Protein AF-0000000087414030 (afdb_homodimer)

Organism: NCBI:txid267746

InterPro domains:
  IPR002641 Patatin-like phospholipase domain [PF01734] (6-163)
  IPR002641 Patatin-like phospholipase domain [PS51635] (6-164)
  IPR016035 Acyl transferase/acyl hydrolase/lysophospholipase [SSF52151] (2-244)
  IPR050301 Neuropathy target esterase [PTHR14226] (4-248)

Secondary structure (DSSP, 8-state):
-PPEEEEEPP-GGGGGHHHHHHHHHHHTT---SEEEEETHHHHHHHHHHTT--HHHHHHHHHH--HHHH-----TTT--B--HHHHHHHHHHTTT-BGGGSSS-EEEEEEETTT--EEEESSSBHHHHHHHHT--TTTBPPEEETTEEEEEGGGT-SS-HHHHHHTT-SEEEEE-SS-S-------SHHHHHHHHHHHHHHHHHHT-----SEEE--S-TTS-SSS---HHHHHHHHHHHHHHHHHHHHHHHHHHHHH-/-PPEEEEEPP-GGGGGHHHHHHHHHHHTT---SEEEEETHHHHHHHHHHTT--HHHHHHHHHH--HHHH----STTT--B--HHHHHHHHHHTTT-BGGGSSS-EEEEEEETTT--EEEESSSBHHHHHHHHT--TTTBPPEEETTEEEEEGGGT-SS-HHHHHHTT-SEEEEE-SS-S-------SHHHHHHHHHHHHHHHHHHT-----SEEE--S-TTS-SSS---HHHHHHHHHHHHHHHHHHHHHHHHHHHHH-

Solvent-accessible surface area (backbone atoms only — not comparable to full-atom values): 25263 Å² total; per-residue (Å²): 125,65,43,26,6,34,6,27,11,21,29,49,43,30,23,47,14,54,40,20,27,50,40,44,34,48,76,69,70,51,66,63,52,24,35,12,9,2,18,37,12,20,49,53,45,51,45,42,54,68,68,47,46,42,66,56,49,48,51,49,63,73,65,58,53,63,77,68,40,48,40,77,44,46,86,95,67,72,23,23,63,42,60,41,38,26,51,50,41,25,60,75,51,68,66,38,38,34,68,72,37,87,45,55,46,38,32,26,21,18,26,55,54,74,53,41,79,39,77,35,56,57,50,52,42,27,58,47,37,42,21,5,50,9,38,68,78,44,26,44,63,33,75,55,89,93,39,43,19,21,20,3,29,65,73,37,35,54,32,39,68,58,9,41,75,74,63,30,71,40,38,36,27,35,41,34,58,76,44,65,39,76,43,82,74,83,48,72,61,40,49,40,51,41,48,50,50,40,39,36,49,53,36,58,70,52,48,80,82,69,52,79,39,78,36,59,31,81,37,23,72,52,52,46,80,60,77,60,64,56,70,60,33,18,48,28,9,29,53,29,32,58,69,43,45,65,58,51,51,50,52,41,53,54,49,49,71,71,94,124,66,44,27,7,34,7,26,12,22,28,49,42,30,22,47,14,54,42,19,27,50,42,44,32,48,76,69,70,50,66,63,54,25,35,12,9,3,18,36,13,20,48,53,45,51,44,42,53,67,68,46,46,44,68,56,49,50,52,48,63,74,64,57,52,63,75,68,39,48,38,84,41,53,89,92,70,80,30,24,61,42,59,41,38,26,51,51,42,25,60,75,50,68,66,39,37,35,67,72,38,86,44,56,46,37,31,29,21,18,27,55,55,76,52,41,79,38,75,36,56,55,50,52,42,26,59,48,36,43,20,6,51,10,37,70,79,44,26,43,62,34,76,54,88,92,40,41,19,21,20,4,28,64,73,37,33,56,31,40,67,57,9,42,74,75,62,30,73,39,37,36,27,34,42,36,58,77,44,64,40,75,41,83,74,82,48,73,62,40,48,40,50,41,50,50,50,40,38,37,49,52,38,57,69,51,48,81,83,70,52,81,38,77,36,58,33,79,37,23,71,51,53,45,80,67,71,62,64,56,69,61,34,19,48,28,10,30,54,29,32,59,70,43,46,66,59,51,52,49,54,43,53,53,50,51,70,73,97

Structure (mmCIF, N/CA/C/O backbone):
data_AF-0000000087414030-model_v1
#
loop_
_entity.id
_entity.type
_entity.pdbx_description
1 polymer Esterase
#
loop_
_atom_site.group_PDB
_atom_site.id
_atom_site.type_symbol
_atom_site.label_atom_id
_atom_site.label_alt_id
_atom_site.label_comp_id
_atom_site.label_asym_id
_atom_site.label_entity_id
_atom_site.label_seq_id
_atom_site.pdbx_PDB_ins_code
_atom_site.Cartn_x
_atom_site.Cartn_y
_atom_site.Cartn_z
_atom_site.occupancy
_atom_site.B_iso_or_equiv
_atom_site.auth_seq_id
_atom_site.auth_comp_id
_atom_site.auth_asym_id
_atom_site.auth_atom_id
_atom_site.pdbx_PDB_model_num
ATOM 1 N N . MET A 1 1 ? 11.523 -37.812 3.029 1 80.5 1 MET A N 1
ATOM 2 C CA . MET A 1 1 ? 11.75 -36.438 2.633 1 80.5 1 MET A CA 1
ATOM 3 C C . MET A 1 1 ? 10.695 -35.5 3.232 1 80.5 1 MET A C 1
ATOM 5 O O . MET A 1 1 ? 9.516 -35.875 3.287 1 80.5 1 MET A O 1
ATOM 9 N N . PRO A 1 2 ? 11.18 -34.469 3.887 1 92.06 2 PRO A N 1
ATOM 10 C CA . PRO A 1 2 ? 10.172 -33.531 4.434 1 92.06 2 PRO A CA 1
ATOM 11 C C . PRO A 1 2 ? 9.18 -33.062 3.379 1 92.06 2 PRO A C 1
ATOM 13 O O . PRO A 1 2 ? 9.516 -33 2.193 1 92.06 2 PRO A O 1
ATOM 16 N N . ARG A 1 3 ? 7.969 -32.875 3.775 1 95.62 3 ARG A N 1
ATOM 17 C CA . ARG A 1 3 ? 6.969 -32.312 2.891 1 95.62 3 ARG A CA 1
ATOM 18 C C . ARG A 1 3 ? 7.238 -30.812 2.668 1 95.62 3 ARG A C 1
ATOM 20 O O . ARG A 1 3 ? 7.234 -30.031 3.617 1 95.62 3 ARG A O 1
ATOM 27 N N . ILE A 1 4 ? 7.434 -30.469 1.449 1 97.38 4 ILE A N 1
ATOM 28 C CA . ILE A 1 4 ? 7.867 -29.125 1.101 1 97.38 4 ILE A CA 1
ATOM 29 C C . ILE A 1 4 ? 6.652 -28.266 0.726 1 97.38 4 ILE A C 1
ATOM 31 O O . ILE A 1 4 ? 5.777 -28.719 -0.015 1 97.38 4 ILE A O 1
ATOM 35 N N . GLY A 1 5 ? 6.539 -27.094 1.38 1 98.25 5 GLY A N 1
ATOM 36 C CA . GLY A 1 5 ? 5.602 -26.062 0.95 1 98.25 5 GLY A CA 1
ATOM 37 C C . GLY A 1 5 ? 6.262 -24.953 0.152 1 98.25 5 GLY A C 1
ATOM 38 O O . GLY A 1 5 ? 7.281 -24.406 0.569 1 98.25 5 GLY A O 1
ATOM 39 N N . LEU A 1 6 ? 5.734 -24.703 -1.017 1 98.69 6 LEU A N 1
ATOM 40 C CA . LEU A 1 6 ? 6.258 -23.656 -1.886 1 98.69 6 LEU A CA 1
ATOM 41 C C . LEU A 1 6 ? 5.273 -22.5 -1.997 1 98.69 6 LEU A C 1
ATOM 43 O O . LEU A 1 6 ? 4.117 -22.688 -2.383 1 98.69 6 LEU A O 1
ATOM 47 N N . ALA A 1 7 ? 5.688 -21.328 -1.564 1 98.62 7 ALA A N 1
ATOM 48 C CA . ALA A 1 7 ? 4.879 -20.109 -1.64 1 98.62 7 ALA A CA 1
ATOM 49 C C . ALA A 1 7 ? 5.352 -19.203 -2.771 1 98.62 7 ALA A C 1
ATOM 51 O O . ALA A 1 7 ? 6.477 -18.703 -2.738 1 98.62 7 ALA A O 1
ATOM 52 N N . LEU A 1 8 ? 4.484 -19.016 -3.752 1 98.5 8 LEU A N 1
ATOM 53 C CA . LEU A 1 8 ? 4.812 -18.203 -4.91 1 98.5 8 LEU A CA 1
ATOM 54 C C . LEU A 1 8 ? 4.254 -16.781 -4.754 1 98.5 8 LEU A C 1
ATOM 56 O O . LEU A 1 8 ? 3.039 -16.594 -4.652 1 98.5 8 LEU A O 1
ATOM 60 N N . GLY A 1 9 ? 5.113 -15.852 -4.828 1 97.06 9 GLY A N 1
ATOM 61 C CA . GLY A 1 9 ? 4.773 -14.492 -4.441 1 97.06 9 GLY A CA 1
ATOM 62 C C . GLY A 1 9 ? 4.184 -13.68 -5.582 1 97.06 9 GLY A C 1
ATOM 63 O O . GLY A 1 9 ? 4.254 -14.086 -6.742 1 97.06 9 GLY A O 1
ATOM 64 N N . ALA A 1 10 ? 3.645 -12.477 -5.172 1 96 10 ALA A N 1
ATOM 65 C CA . ALA A 1 10 ? 3.125 -11.477 -6.098 1 96 10 ALA A CA 1
ATOM 66 C C . ALA A 1 10 ? 4.254 -10.656 -6.719 1 96 10 ALA A C 1
ATOM 68 O O . ALA A 1 10 ? 5.309 -10.477 -6.102 1 96 10 ALA A O 1
ATOM 69 N N . GLY A 1 11 ? 3.975 -10.227 -7.98 1 91.88 11 GLY A N 1
ATOM 70 C CA . GLY A 1 11 ? 5.008 -9.422 -8.609 1 91.88 11 GLY A CA 1
ATOM 71 C C . GLY A 1 11 ? 4.676 -9.031 -10.031 1 91.88 11 GLY A C 1
ATOM 72 O O . GLY A 1 11 ? 5.551 -8.586 -10.781 1 91.88 11 GLY A O 1
ATOM 73 N N . GLY A 1 12 ? 3.428 -9.18 -10.43 1 90.56 12 GLY A N 1
ATOM 74 C CA . GLY A 1 12 ? 3.057 -8.867 -11.805 1 90.56 12 GLY A CA 1
ATOM 75 C C . GLY A 1 12 ? 3.83 -9.672 -12.828 1 90.56 12 GLY A C 1
ATOM 76 O O . GLY A 1 12 ? 4.004 -10.883 -12.672 1 90.56 12 GLY A O 1
ATOM 77 N N . ALA A 1 13 ? 4.32 -8.977 -13.844 1 89.62 13 ALA A N 1
ATOM 78 C CA . ALA A 1 13 ? 5.039 -9.641 -14.922 1 89.62 13 ALA A CA 1
ATOM 79 C C . ALA A 1 13 ? 6.305 -10.312 -14.406 1 89.62 13 ALA A C 1
ATOM 81 O O . ALA A 1 13 ? 6.773 -11.297 -14.992 1 89.62 13 ALA A O 1
ATOM 82 N N . ARG A 1 14 ? 6.82 -9.82 -13.352 1 93.06 14 ARG A N 1
ATOM 83 C CA . ARG A 1 14 ? 8.016 -10.422 -12.766 1 93.06 14 ARG A CA 1
ATOM 84 C C . ARG A 1 14 ? 7.738 -11.828 -12.258 1 93.06 14 ARG A C 1
ATOM 86 O O . ARG A 1 14 ? 8.664 -12.617 -12.062 1 93.06 14 ARG A O 1
ATOM 93 N N . GLY A 1 15 ? 6.492 -12.109 -12.117 1 95.75 15 GLY A N 1
ATOM 94 C CA . GLY A 1 15 ? 6.07 -13.422 -11.641 1 95.75 15 GLY A CA 1
ATOM 95 C C . GLY A 1 15 ? 6.359 -14.531 -12.633 1 95.75 15 GLY A C 1
ATOM 96 O O . GLY A 1 15 ? 6.32 -15.711 -12.273 1 95.75 15 GLY A O 1
ATOM 97 N N . PHE A 1 16 ? 6.727 -14.203 -13.875 1 96.94 16 PHE A N 1
ATOM 98 C CA . PHE A 1 16 ? 7.137 -15.234 -14.82 1 96.94 16 PHE A CA 1
ATOM 99 C C . PHE A 1 16 ? 8.375 -15.969 -14.312 1 96.94 16 PHE A C 1
ATOM 101 O O . PHE A 1 16 ? 8.648 -17.094 -14.734 1 96.94 16 PHE A O 1
ATOM 108 N N . ALA A 1 17 ? 9.07 -15.383 -13.406 1 98 17 ALA A N 1
ATOM 109 C CA . ALA A 1 17 ? 10.258 -16 -12.828 1 98 17 ALA A CA 1
ATOM 110 C C . ALA A 1 17 ? 9.898 -17.281 -12.07 1 98 17 ALA A C 1
ATOM 112 O O . ALA A 1 17 ? 10.734 -18.172 -11.898 1 98 17 ALA A O 1
ATOM 113 N N . HIS A 1 18 ? 8.672 -17.328 -11.547 1 98.75 18 HIS A N 1
ATOM 114 C CA . HIS A 1 18 ? 8.234 -18.531 -10.852 1 98.75 18 HIS A CA 1
ATOM 115 C C . HIS A 1 18 ? 8.398 -19.781 -11.727 1 98.75 18 HIS A C 1
ATOM 117 O O . HIS A 1 18 ? 8.688 -20.859 -11.227 1 98.75 18 HIS A O 1
ATOM 123 N N . ILE A 1 19 ? 8.227 -19.625 -13.047 1 98.69 19 ILE A N 1
ATOM 124 C CA . ILE A 1 19 ? 8.32 -20.734 -13.992 1 98.69 19 ILE A CA 1
ATOM 125 C C . ILE A 1 19 ? 9.742 -21.297 -13.984 1 98.69 19 ILE A C 1
ATOM 127 O O . ILE A 1 19 ? 9.938 -22.5 -13.898 1 98.69 19 ILE A O 1
ATOM 131 N N . GLY A 1 20 ? 10.734 -20.406 -14.039 1 98.81 20 GLY A N 1
ATOM 132 C CA . GLY A 1 20 ? 12.117 -20.844 -13.961 1 98.81 20 GLY A CA 1
ATOM 133 C C . GLY A 1 20 ? 12.461 -21.516 -12.648 1 98.81 20 GLY A C 1
ATOM 134 O O . GLY A 1 20 ? 13.188 -22.5 -12.617 1 98.81 20 GLY A O 1
ATOM 135 N N . VAL A 1 21 ? 11.93 -20.984 -11.578 1 98.88 21 VAL A N 1
ATOM 136 C CA . VAL A 1 21 ? 12.164 -21.547 -10.258 1 98.88 21 VAL A CA 1
ATOM 137 C C . VAL A 1 21 ? 11.617 -22.984 -10.203 1 98.88 21 VAL A C 1
ATOM 139 O O . VAL A 1 21 ? 12.32 -23.906 -9.789 1 98.88 21 VAL A O 1
ATOM 142 N N . LEU A 1 22 ? 10.414 -23.156 -10.648 1 98.81 22 LEU A N 1
ATOM 143 C CA . LEU A 1 22 ? 9.781 -24.469 -10.641 1 98.81 22 LEU A CA 1
ATOM 144 C C . LEU A 1 22 ? 10.578 -25.469 -11.477 1 98.81 22 LEU A C 1
ATOM 146 O O . LEU A 1 22 ? 10.75 -26.625 -11.078 1 98.81 22 LEU A O 1
ATOM 150 N N . GLU A 1 23 ? 11.031 -25.016 -12.602 1 98.75 23 GLU A N 1
ATOM 151 C CA . GLU A 1 23 ? 11.805 -25.875 -13.492 1 98.75 23 GLU A CA 1
ATOM 152 C C . GLU A 1 23 ? 13.039 -26.438 -12.797 1 98.75 23 GLU A C 1
ATOM 154 O O . GLU A 1 23 ? 13.289 -27.641 -12.836 1 98.75 23 GLU A O 1
ATOM 159 N N . ILE A 1 24 ? 13.789 -25.562 -12.188 1 98.81 24 ILE A N 1
ATOM 160 C CA . ILE A 1 24 ? 15.047 -25.953 -11.555 1 98.81 24 ILE A CA 1
ATOM 161 C C . ILE A 1 24 ? 14.758 -26.844 -10.336 1 98.81 24 ILE A C 1
ATOM 163 O O . ILE A 1 24 ? 15.445 -27.828 -10.109 1 98.81 24 ILE A O 1
ATOM 167 N N . LEU A 1 25 ? 13.75 -26.469 -9.531 1 98.44 25 LEU A N 1
ATOM 168 C CA . LEU A 1 25 ? 13.391 -27.312 -8.391 1 98.44 25 LEU A CA 1
ATOM 169 C C . LEU A 1 25 ? 13.047 -28.719 -8.836 1 98.44 25 LEU A C 1
ATOM 171 O O . LEU A 1 25 ? 13.555 -29.703 -8.281 1 98.44 25 LEU A O 1
ATOM 175 N N . GLU A 1 26 ? 12.266 -28.875 -9.859 1 97.44 26 GLU A N 1
ATOM 176 C CA . GLU A 1 26 ? 11.867 -30.188 -10.375 1 97.44 26 GLU A CA 1
ATOM 177 C C . GLU A 1 26 ? 13.07 -30.969 -10.867 1 97.44 26 GLU A C 1
ATOM 179 O O . GLU A 1 26 ? 13.172 -32.188 -10.625 1 97.44 26 GLU A O 1
ATOM 184 N N . LYS A 1 27 ? 13.898 -30.297 -11.594 1 97.69 27 LYS A N 1
ATOM 185 C CA . LYS A 1 27 ? 15.086 -30.938 -12.148 1 97.69 27 LYS A CA 1
ATOM 186 C C . LYS A 1 27 ? 15.953 -31.547 -11.039 1 97.69 27 LYS A C 1
ATOM 188 O O . LYS A 1 27 ? 16.688 -32.5 -11.281 1 97.69 27 LYS A O 1
ATOM 193 N N . HIS A 1 28 ? 15.812 -31.062 -9.883 1 97.62 28 HIS A N 1
ATOM 194 C CA . HIS A 1 28 ? 16.641 -31.531 -8.781 1 97.62 28 HIS A CA 1
ATOM 195 C C . HIS A 1 28 ? 15.82 -32.375 -7.801 1 97.62 28 HIS A C 1
ATOM 197 O O . HIS A 1 28 ? 16.234 -32.562 -6.652 1 97.62 28 HIS A O 1
ATOM 203 N N . GLY A 1 29 ? 14.625 -32.688 -8.227 1 96 29 GLY A N 1
ATOM 204 C CA . GLY A 1 29 ? 13.812 -33.625 -7.445 1 96 29 GLY A CA 1
ATOM 205 C C . GLY A 1 29 ? 13.109 -32.938 -6.277 1 96 29 GLY A C 1
ATOM 206 O O . GLY A 1 29 ? 12.641 -33.625 -5.355 1 96 29 GLY A O 1
ATOM 207 N N . ILE A 1 30 ? 13.117 -31.688 -6.238 1 96.75 30 ILE A N 1
ATOM 208 C CA . ILE A 1 30 ? 12.43 -30.938 -5.195 1 96.75 30 ILE A CA 1
ATOM 209 C C . ILE A 1 30 ? 11.008 -30.625 -5.641 1 96.75 30 ILE A C 1
ATOM 211 O O . ILE A 1 30 ? 10.773 -29.641 -6.363 1 96.75 30 ILE A O 1
ATOM 215 N N . VAL A 1 31 ? 10.078 -31.438 -5.195 1 95.62 31 VAL A N 1
ATOM 216 C CA . VAL A 1 31 ? 8.688 -31.297 -5.613 1 95.62 31 VAL A CA 1
ATOM 217 C C . VAL A 1 31 ? 7.836 -30.844 -4.43 1 95.62 31 VAL A C 1
ATOM 219 O O . VAL A 1 31 ? 7.762 -31.531 -3.41 1 95.62 31 VAL A O 1
ATOM 222 N N . PRO A 1 32 ? 7.18 -29.75 -4.578 1 97.38 32 PRO A N 1
ATOM 223 C CA . PRO A 1 32 ? 6.379 -29.281 -3.449 1 97.38 32 PRO A CA 1
ATOM 224 C C . PRO A 1 32 ? 5.145 -30.141 -3.193 1 97.38 32 PRO A C 1
ATOM 226 O O . PRO A 1 32 ? 4.461 -30.547 -4.137 1 97.38 32 PRO A O 1
ATOM 229 N N . ALA A 1 33 ? 4.895 -30.391 -1.959 1 97.56 33 ALA A N 1
ATOM 230 C CA . ALA A 1 33 ? 3.689 -31.094 -1.527 1 97.56 33 ALA A CA 1
ATOM 231 C C . ALA A 1 33 ? 2.52 -30.125 -1.36 1 97.56 33 ALA A C 1
ATOM 233 O O . ALA A 1 33 ? 1.357 -30.531 -1.478 1 97.56 33 ALA A O 1
ATOM 234 N N . TYR A 1 34 ? 2.828 -28.906 -1.051 1 98.25 34 TYR A N 1
ATOM 235 C CA . TYR A 1 34 ? 1.858 -27.844 -0.832 1 98.25 34 TYR A CA 1
ATOM 236 C C . TYR A 1 34 ? 2.24 -26.578 -1.61 1 98.25 34 TYR A C 1
ATOM 238 O O . TYR A 1 34 ? 3.424 -26.25 -1.725 1 98.25 34 TYR A O 1
ATOM 246 N N . LEU A 1 35 ? 1.233 -25.938 -2.139 1 98.75 35 LEU A N 1
ATOM 247 C CA . LEU A 1 35 ? 1.475 -24.703 -2.863 1 98.75 35 LEU A CA 1
ATOM 248 C C . LEU A 1 35 ? 0.593 -23.578 -2.328 1 98.75 35 LEU A C 1
ATOM 250 O O . LEU A 1 35 ? -0.558 -23.812 -1.951 1 98.75 35 LEU A O 1
ATOM 254 N N . SER A 1 36 ? 1.096 -22.438 -2.199 1 98.75 36 SER A N 1
ATOM 255 C CA . SER A 1 36 ? 0.347 -21.203 -1.982 1 98.75 36 SER A CA 1
ATOM 256 C C . SER A 1 36 ? 0.785 -20.109 -2.955 1 98.75 36 SER A C 1
ATOM 258 O O . SER A 1 36 ? 1.908 -20.141 -3.461 1 98.75 36 SER A O 1
ATOM 260 N N . GLY A 1 37 ? -0.146 -19.266 -3.307 1 98.62 37 GLY A N 1
ATOM 261 C CA . GLY A 1 37 ? 0.208 -18.234 -4.277 1 98.62 37 GLY A CA 1
ATOM 262 C C . GLY A 1 37 ? -0.578 -16.953 -4.105 1 98.62 37 GLY A C 1
ATOM 263 O O . GLY A 1 37 ? -1.731 -16.984 -3.672 1 98.62 37 GLY A O 1
ATOM 264 N N . SER A 1 38 ? 0.011 -15.883 -4.473 1 98.06 38 SER A N 1
ATOM 265 C CA . SER A 1 38 ? -0.598 -14.562 -4.52 1 98.06 38 SER A CA 1
ATOM 266 C C . SER A 1 38 ? -0.368 -13.898 -5.871 1 98.06 38 SER A C 1
ATOM 268 O O . SER A 1 38 ? 0.765 -13.828 -6.355 1 98.06 38 SER A O 1
ATOM 270 N N . SER A 1 39 ? -1.428 -13.305 -6.492 1 97.25 39 SER A N 1
ATOM 271 C CA . SER A 1 39 ? -1.343 -12.617 -7.777 1 97.25 39 SER A CA 1
ATOM 272 C C . SER A 1 39 ? -0.724 -13.516 -8.844 1 97.25 39 SER A C 1
ATOM 274 O O . SER A 1 39 ? -1.174 -14.641 -9.047 1 97.25 39 SER A O 1
ATOM 276 N N . MET A 1 40 ? 0.272 -13.164 -9.484 1 96.56 40 MET A N 1
ATOM 277 C CA . MET A 1 40 ? 0.929 -13.984 -10.492 1 96.56 40 MET A CA 1
ATOM 278 C C . MET A 1 40 ? 1.367 -15.32 -9.906 1 96.56 40 MET A C 1
ATOM 280 O O . MET A 1 40 ? 1.319 -16.344 -10.594 1 96.56 40 MET A O 1
ATOM 284 N N . GLY A 1 41 ? 1.759 -15.273 -8.703 1 98.25 41 GLY A N 1
ATOM 285 C CA . GLY A 1 41 ? 2.084 -16.531 -8.031 1 98.25 41 GLY A CA 1
ATOM 286 C C . GLY A 1 41 ? 0.909 -17.484 -7.953 1 98.25 41 GLY A C 1
ATOM 287 O O . GLY A 1 41 ? 1.083 -18.703 -8.062 1 98.25 41 GLY A O 1
ATOM 288 N N . SER A 1 42 ? -0.263 -16.938 -7.73 1 98.81 42 SER A N 1
ATOM 289 C CA . SER A 1 42 ? -1.453 -17.781 -7.684 1 98.81 42 SER A CA 1
ATOM 290 C C . SER A 1 42 ? -1.747 -18.391 -9.047 1 98.81 42 SER A C 1
ATOM 292 O O . SER A 1 42 ? -2.143 -19.562 -9.133 1 98.81 42 SER A O 1
ATOM 294 N N . LEU A 1 43 ? -1.56 -17.625 -10.109 1 98.19 43 LEU A N 1
ATOM 295 C CA . LEU A 1 43 ? -1.776 -18.125 -11.469 1 98.19 43 LEU A CA 1
ATOM 296 C C . LEU A 1 43 ? -0.83 -19.281 -11.781 1 98.19 43 LEU A C 1
ATOM 298 O O . LEU A 1 43 ? -1.269 -20.344 -12.203 1 98.19 43 LEU A O 1
ATOM 302 N N . VAL A 1 44 ? 0.435 -19.109 -11.508 1 98.62 44 VAL A N 1
ATOM 303 C CA . VAL A 1 44 ? 1.446 -20.125 -11.781 1 98.62 44 VAL A CA 1
ATOM 304 C C . VAL A 1 44 ? 1.203 -21.344 -10.906 1 98.62 44 VAL A C 1
ATOM 306 O O . VAL A 1 44 ? 1.241 -22.484 -11.391 1 98.62 44 VAL A O 1
ATOM 309 N N . ALA A 1 45 ? 0.908 -21.109 -9.664 1 98.81 45 ALA A N 1
ATOM 310 C CA . ALA A 1 45 ? 0.657 -22.203 -8.734 1 98.81 45 ALA A CA 1
ATOM 311 C C . ALA A 1 45 ? -0.551 -23.031 -9.18 1 98.81 45 ALA A C 1
ATOM 313 O O . ALA A 1 45 ? -0.518 -24.266 -9.141 1 98.81 45 ALA A O 1
ATOM 314 N N . ALA A 1 46 ? -1.586 -22.344 -9.594 1 98.69 46 ALA A N 1
ATOM 315 C CA . ALA A 1 46 ? -2.82 -23.016 -10 1 98.69 46 ALA A CA 1
ATOM 316 C C . ALA A 1 46 ? -2.59 -23.891 -11.227 1 98.69 46 ALA A C 1
ATOM 318 O O . ALA A 1 46 ? -2.949 -25.062 -11.227 1 98.69 46 ALA A O 1
ATOM 319 N N . LEU A 1 47 ? -1.955 -23.328 -12.234 1 98.5 47 LEU A N 1
ATOM 320 C CA . LEU A 1 47 ? -1.715 -24.094 -13.461 1 98.5 47 LEU A CA 1
ATOM 321 C C . LEU A 1 47 ? -0.762 -25.25 -13.203 1 98.5 47 LEU A C 1
ATOM 323 O O . LEU A 1 47 ? -0.978 -26.359 -13.695 1 98.5 47 LEU A O 1
ATOM 327 N N . TYR A 1 48 ? 0.272 -25.031 -12.398 1 98.69 48 TYR A N 1
ATOM 328 C CA . TYR A 1 48 ? 1.199 -26.094 -12.016 1 98.69 48 TYR A CA 1
ATOM 329 C C . TYR A 1 48 ? 0.475 -27.219 -11.281 1 98.69 48 TYR A C 1
ATOM 331 O O . TYR A 1 48 ? 0.719 -28.391 -11.547 1 98.69 48 TYR A O 1
ATOM 339 N N . SER A 1 49 ? -0.44 -26.828 -10.445 1 98.25 49 SER A N 1
ATOM 340 C CA . SER A 1 49 ? -1.196 -27.812 -9.672 1 98.25 49 SER A CA 1
ATOM 341 C C . SER A 1 49 ? -2.154 -28.594 -10.562 1 98.25 49 SER A C 1
ATOM 343 O O . SER A 1 49 ? -2.605 -29.688 -10.188 1 98.25 49 SER A O 1
ATOM 345 N N . CYS A 1 50 ? -2.467 -28.078 -11.688 1 97.94 50 CYS A N 1
ATOM 346 C CA . CYS A 1 50 ? -3.369 -28.734 -12.625 1 97.94 50 CYS A CA 1
ATOM 347 C C . CYS A 1 50 ? -2.592 -29.594 -13.609 1 97.94 50 CYS A C 1
ATOM 349 O O . CYS A 1 50 ? -3.16 -30.109 -14.586 1 97.94 50 CYS A O 1
ATOM 351 N N . GLY A 1 51 ? -1.302 -29.688 -13.469 1 96.81 51 GLY A N 1
ATOM 352 C CA . GLY A 1 51 ? -0.534 -30.641 -14.25 1 96.81 51 GLY A CA 1
ATOM 353 C C . GLY A 1 51 ? 0.334 -29.984 -15.312 1 96.81 51 GLY A C 1
ATOM 354 O O . GLY A 1 51 ? 1.054 -30.672 -16.047 1 96.81 51 GLY A O 1
ATOM 355 N N . PHE A 1 52 ? 0.339 -28.703 -15.391 1 97.88 52 PHE A N 1
ATOM 356 C CA . PHE A 1 52 ? 1.237 -28.031 -16.328 1 97.88 52 PHE A CA 1
ATOM 357 C C . PHE A 1 52 ? 2.684 -28.141 -15.859 1 97.88 52 PHE A C 1
ATOM 359 O O . PHE A 1 52 ? 2.998 -27.828 -14.703 1 97.88 52 PHE A O 1
ATOM 366 N N . THR A 1 53 ? 3.492 -28.562 -16.812 1 97.94 53 THR A N 1
ATOM 367 C CA . THR A 1 53 ? 4.922 -28.562 -16.531 1 97.94 53 THR A CA 1
ATOM 368 C C . THR A 1 53 ? 5.508 -27.172 -16.672 1 97.94 53 THR A C 1
ATOM 370 O O . THR A 1 53 ? 4.914 -26.312 -17.328 1 97.94 53 THR A O 1
ATOM 373 N N . PRO A 1 54 ? 6.672 -26.953 -16.062 1 98.38 54 PRO A N 1
ATOM 374 C CA . PRO A 1 54 ? 7.312 -25.656 -16.25 1 98.38 54 PRO A CA 1
ATOM 375 C C . PRO A 1 54 ? 7.543 -25.328 -17.734 1 98.38 54 PRO A C 1
ATOM 377 O O . PRO A 1 54 ? 7.402 -24.172 -18.141 1 98.38 54 PRO A O 1
ATOM 380 N N . GLN A 1 55 ? 7.863 -26.281 -18.5 1 97.75 55 GLN A N 1
ATOM 381 C CA . GLN A 1 55 ? 8.062 -26.078 -19.922 1 97.75 55 GLN A CA 1
ATOM 382 C C . GLN A 1 55 ? 6.77 -25.625 -20.594 1 97.75 55 GLN A C 1
ATOM 384 O O . GLN A 1 55 ? 6.789 -24.734 -21.453 1 97.75 55 GLN A O 1
ATOM 389 N N . MET A 1 56 ? 5.68 -26.266 -20.281 1 97.75 56 MET A N 1
ATOM 390 C CA . MET A 1 56 ? 4.383 -25.875 -20.812 1 97.75 56 MET A CA 1
ATOM 391 C C . MET A 1 56 ? 4.039 -24.453 -20.406 1 97.75 56 MET A C 1
ATOM 393 O O . MET A 1 56 ? 3.535 -23.672 -21.219 1 97.75 56 MET A O 1
ATOM 397 N N . LEU A 1 57 ? 4.293 -24.125 -19.156 1 98.19 57 LEU A N 1
ATOM 398 C CA . LEU A 1 57 ? 4.035 -22.781 -18.656 1 98.19 57 LEU A CA 1
ATOM 399 C C . LEU A 1 57 ? 4.863 -21.75 -19.406 1 98.19 57 LEU A C 1
ATOM 401 O O . LEU A 1 57 ? 4.375 -20.672 -19.719 1 98.19 57 LEU A O 1
ATOM 405 N N . GLU A 1 58 ? 6.117 -22.078 -19.625 1 97.69 58 GLU A N 1
ATOM 406 C CA . GLU A 1 58 ? 7 -21.172 -20.375 1 97.69 58 GLU A CA 1
ATOM 407 C C . GLU A 1 58 ? 6.477 -20.938 -21.781 1 97.69 58 GLU A C 1
ATOM 409 O O . GLU A 1 58 ? 6.469 -19.797 -22.266 1 97.69 58 GLU A O 1
ATOM 414 N N . LYS A 1 59 ? 6.062 -21.953 -22.438 1 96.56 59 LYS A N 1
ATOM 415 C CA . LYS A 1 59 ? 5.512 -21.828 -23.781 1 96.56 59 LYS A CA 1
ATOM 416 C C . LYS A 1 59 ? 4.262 -20.953 -23.781 1 96.56 59 LYS A C 1
ATOM 418 O O . LYS A 1 59 ? 4.086 -20.109 -24.672 1 96.56 59 LYS A O 1
ATOM 423 N N . LEU A 1 60 ? 3.383 -21.188 -22.844 1 94.75 60 LEU A N 1
ATOM 424 C CA . LEU A 1 60 ? 2.186 -20.359 -22.719 1 94.75 60 LEU A CA 1
ATOM 425 C C . LEU A 1 60 ? 2.553 -18.906 -22.5 1 94.75 60 LEU A C 1
ATOM 427 O O . LEU A 1 60 ? 1.964 -18.016 -23.109 1 94.75 60 LEU A O 1
ATOM 431 N N . ALA A 1 61 ? 3.525 -18.641 -21.625 1 94.06 61 ALA A N 1
ATOM 432 C CA . ALA A 1 61 ? 3.936 -17.281 -21.266 1 94.06 61 ALA A CA 1
ATOM 433 C C . ALA A 1 61 ? 4.496 -16.547 -22.469 1 94.06 61 ALA A C 1
ATOM 435 O O . ALA A 1 61 ? 4.211 -15.359 -22.672 1 94.06 61 ALA A O 1
ATOM 436 N N . VAL A 1 62 ? 5.234 -17.219 -23.234 1 91.38 62 VAL A N 1
ATOM 437 C CA . VAL A 1 62 ? 5.945 -16.594 -24.344 1 91.38 62 VAL A CA 1
ATOM 438 C C . VAL A 1 62 ? 4.992 -16.391 -25.516 1 91.38 62 VAL A C 1
ATOM 440 O O . VAL A 1 62 ? 5.117 -15.43 -26.281 1 91.38 62 VAL A O 1
ATOM 443 N N . ASN A 1 63 ? 3.99 -17.203 -25.609 1 88.94 63 ASN A N 1
ATOM 444 C CA . ASN A 1 63 ? 3.193 -17.203 -26.828 1 88.94 63 ASN A CA 1
ATOM 445 C C . ASN A 1 63 ? 1.838 -16.547 -26.609 1 88.94 63 ASN A C 1
ATOM 447 O O . ASN A 1 63 ? 1.153 -16.188 -27.578 1 88.94 63 ASN A O 1
ATOM 451 N N . LEU A 1 64 ? 1.438 -16.453 -25.406 1 81.25 64 LEU A N 1
ATOM 452 C CA . LEU A 1 64 ? 0.132 -15.844 -25.172 1 81.25 64 LEU A CA 1
ATOM 453 C C . LEU A 1 64 ? 0.196 -14.328 -25.344 1 81.25 64 LEU A C 1
ATOM 455 O O . LEU A 1 64 ? 0.903 -13.641 -24.609 1 81.25 64 LEU A O 1
ATOM 459 N N . LYS A 1 65 ? -0.501 -13.867 -26.312 1 78.19 65 LYS A N 1
ATOM 460 C CA . LYS A 1 65 ? -0.529 -12.43 -26.609 1 78.19 65 LYS A CA 1
ATOM 461 C C . LYS A 1 65 ? -1.403 -11.688 -25.594 1 78.19 65 LYS A C 1
ATOM 463 O O . LYS A 1 65 ? -2.447 -12.195 -25.188 1 78.19 65 LYS A O 1
ATOM 468 N N . ARG A 1 66 ? -0.978 -10.508 -25.281 1 77.31 66 ARG A N 1
ATOM 469 C CA . ARG A 1 66 ? -1.654 -9.672 -24.297 1 77.31 66 ARG A CA 1
ATOM 470 C C . ARG A 1 66 ? -3.125 -9.492 -24.656 1 77.31 66 ARG A C 1
ATOM 472 O O . ARG A 1 66 ? -3.988 -9.492 -23.766 1 77.31 66 ARG A O 1
ATOM 479 N N . LYS A 1 67 ? -3.359 -9.367 -25.875 1 76.12 67 LYS A N 1
ATOM 480 C CA . LYS A 1 67 ? -4.719 -9.094 -26.328 1 76.12 67 LYS A CA 1
ATOM 481 C C . LYS A 1 67 ? -5.656 -10.242 -25.984 1 76.12 67 LYS A C 1
ATOM 483 O O . LYS A 1 67 ? -6.875 -10.07 -25.938 1 76.12 67 LYS A O 1
ATOM 488 N N . HIS A 1 68 ? -5.07 -11.383 -25.719 1 76.44 68 HIS A N 1
ATOM 489 C CA . HIS A 1 68 ? -5.891 -12.562 -25.469 1 76.44 68 HIS A CA 1
ATOM 490 C C . HIS A 1 68 ? -6.301 -12.648 -24 1 76.44 68 HIS A C 1
ATOM 492 O O . HIS A 1 68 ? -7.246 -13.359 -23.656 1 76.44 68 HIS A O 1
ATOM 498 N N . TRP A 1 69 ? -5.633 -11.953 -23.234 1 76.06 69 TRP A N 1
ATOM 499 C CA . TRP A 1 69 ? -5.992 -12.109 -21.828 1 76.06 69 TRP A CA 1
ATOM 500 C C . TRP A 1 69 ? -6.301 -10.758 -21.188 1 76.06 69 TRP A C 1
ATOM 502 O O . TRP A 1 69 ? -6.859 -10.695 -20.094 1 76.06 69 TRP A O 1
ATOM 512 N N . LEU A 1 70 ? -5.926 -9.797 -21.844 1 76.12 70 LEU A N 1
ATOM 513 C CA . LEU A 1 70 ? -6.273 -8.453 -21.391 1 76.12 70 LEU A CA 1
ATOM 514 C C . LEU A 1 70 ? -7.477 -7.914 -22.156 1 76.12 70 LEU A C 1
ATOM 516 O O . LEU A 1 70 ? -7.469 -7.883 -23.391 1 76.12 70 LEU A O 1
ATOM 520 N N . ASP A 1 71 ? -8.539 -7.77 -21.531 1 77 71 ASP A N 1
ATOM 521 C CA . ASP A 1 71 ? -9.719 -7.219 -22.188 1 77 71 ASP A CA 1
ATOM 522 C C . ASP A 1 71 ? -9.766 -5.699 -22.062 1 77 71 ASP A C 1
ATOM 524 O O . ASP A 1 71 ? -9.148 -5.129 -21.156 1 77 71 ASP A O 1
ATOM 528 N N . LEU A 1 72 ? -10.102 -5.074 -23.219 1 61 72 LEU A N 1
ATOM 529 C CA . LEU A 1 72 ? -10.195 -3.627 -23.391 1 61 72 LEU A CA 1
ATOM 530 C C . LEU A 1 72 ? -10.938 -2.992 -22.219 1 61 72 LEU A C 1
ATOM 532 O O . LEU A 1 72 ? -11.82 -3.617 -21.625 1 61 72 LEU A O 1
ATOM 536 N N . CYS A 1 73 ? -10.484 -1.918 -21.812 1 59.06 73 CYS A N 1
ATOM 537 C CA . CYS A 1 73 ? -10.766 -0.982 -20.734 1 59.06 73 CYS A CA 1
ATOM 538 C C . CYS A 1 73 ? -12.266 -0.736 -20.609 1 59.06 73 CYS A C 1
ATOM 540 O O . CYS A 1 73 ? -13 -0.82 -21.594 1 59.06 73 CYS A O 1
ATOM 542 N N . VAL A 1 74 ? -12.898 -1.051 -19.484 1 51.66 74 VAL A N 1
ATOM 543 C CA . VAL A 1 74 ? -14.219 -0.475 -19.219 1 51.66 74 VAL A CA 1
ATOM 544 C C . VAL A 1 74 ? -14.281 0.938 -19.797 1 51.66 74 VAL A C 1
ATOM 546 O O . VAL A 1 74 ? -13.398 1.759 -19.547 1 51.66 74 VAL A O 1
ATOM 549 N N . PRO A 1 75 ? -15.102 1.108 -20.828 1 46.09 75 PRO A N 1
ATOM 550 C CA . PRO A 1 75 ? -15.211 2.459 -21.391 1 46.09 75 PRO A CA 1
ATOM 551 C C . PRO A 1 75 ? -15.086 3.547 -20.328 1 46.09 75 PRO A C 1
ATOM 553 O O . PRO A 1 75 ? -15.781 3.5 -19.312 1 46.09 75 PRO A O 1
ATOM 556 N N . GLY A 1 76 ? -14.141 4.449 -20.516 1 46.28 76 GLY A N 1
ATOM 557 C CA . GLY A 1 76 ? -13.992 5.672 -19.75 1 46.28 76 GLY A CA 1
ATOM 558 C C . GLY A 1 76 ? -13.156 5.488 -18.484 1 46.28 76 GLY A C 1
ATOM 559 O O . GLY A 1 76 ? -12.719 6.465 -17.875 1 46.28 76 GLY A O 1
ATOM 560 N N . MET A 1 77 ? -13.039 4.176 -18.062 1 52 77 MET A N 1
ATOM 561 C CA . MET A 1 77 ? -12.398 4.109 -16.766 1 52 77 MET A CA 1
ATOM 562 C C . MET A 1 77 ? -11 3.512 -16.875 1 52 77 MET A C 1
ATOM 564 O O . MET A 1 77 ? -10.18 3.66 -15.961 1 52 77 MET A O 1
ATOM 568 N N . GLY A 1 78 ? -10.5 3.035 -18.203 1 55.56 78 GLY A N 1
ATOM 569 C CA . GLY A 1 78 ? -9.164 2.553 -18.5 1 55.56 78 GLY A CA 1
ATOM 570 C C . GLY A 1 78 ? -8.805 1.288 -17.75 1 55.56 78 GLY A C 1
ATOM 571 O O . GLY A 1 78 ? -7.641 0.868 -17.75 1 55.56 78 GLY A O 1
ATOM 572 N N . PHE A 1 79 ? -9.773 0.669 -17.047 1 69.31 79 PHE A N 1
ATOM 573 C CA . PHE A 1 79 ? -9.43 -0.503 -16.25 1 69.31 79 PHE A CA 1
ATOM 574 C C . PHE A 1 79 ? -9.781 -1.785 -17 1 69.31 79 PHE A C 1
ATOM 576 O O . PHE A 1 79 ? -10.68 -1.788 -17.844 1 69.31 79 PHE A O 1
ATOM 583 N N . VAL A 1 80 ? -9.047 -2.797 -16.766 1 81.88 80 VAL A N 1
ATOM 584 C CA . VAL A 1 80 ? -9.219 -4.133 -17.312 1 81.88 80 VAL A CA 1
ATOM 585 C C . VAL A 1 80 ? -10.273 -4.895 -16.516 1 81.88 80 VAL A C 1
ATOM 587 O O . VAL A 1 80 ? -10.227 -4.926 -15.289 1 81.88 80 VAL A O 1
ATOM 590 N N . THR A 1 81 ? -11.312 -5.414 -17.172 1 85.56 81 THR A N 1
ATOM 591 C CA . THR A 1 81 ? -12.359 -6.145 -16.453 1 85.56 81 THR A CA 1
ATOM 592 C C . THR A 1 81 ? -11.812 -7.457 -15.906 1 85.56 81 THR A C 1
ATOM 594 O O . THR A 1 81 ? -12.203 -7.887 -14.812 1 85.56 81 THR A O 1
ATOM 597 N N . GLY A 1 82 ? -10.969 -8.141 -16.672 1 90.25 82 GLY A N 1
ATOM 598 C CA . GLY A 1 82 ? -10.359 -9.383 -16.219 1 90.25 82 GLY A CA 1
ATOM 599 C C . GLY A 1 82 ? -11.164 -10.609 -16.594 1 90.25 82 GLY A C 1
ATOM 600 O O . GLY A 1 82 ? -10.828 -11.727 -16.172 1 90.25 82 GLY A O 1
ATOM 601 N N . GLU A 1 83 ? -12.234 -10.43 -17.312 1 92 83 GLU A N 1
ATOM 602 C CA . GLU A 1 83 ? -13.094 -11.555 -17.688 1 92 83 GLU A CA 1
ATOM 603 C C . GLU A 1 83 ? -12.383 -12.484 -18.672 1 92 83 GLU A C 1
ATOM 605 O O . GLU A 1 83 ? -12.578 -13.695 -18.625 1 92 83 GLU A O 1
ATOM 610 N N . LYS A 1 84 ? -11.625 -11.914 -19.547 1 92 84 LYS A N 1
ATOM 611 C CA . LYS A 1 84 ? -10.859 -12.742 -20.469 1 92 84 LYS A CA 1
ATOM 612 C C . LYS A 1 84 ? -9.883 -13.641 -19.719 1 92 84 LYS A C 1
ATOM 614 O O . LYS A 1 84 ? -9.766 -14.828 -20.016 1 92 84 LYS A O 1
ATOM 619 N N . LEU A 1 85 ? -9.211 -13.047 -18.781 1 93.62 85 LEU A N 1
ATOM 620 C CA . LEU A 1 85 ? -8.281 -13.828 -17.969 1 93.62 85 LEU A CA 1
ATOM 621 C C . LEU A 1 85 ? -9.016 -14.938 -17.219 1 93.62 85 LEU A C 1
ATOM 623 O O . LEU A 1 85 ? -8.547 -16.078 -17.188 1 93.62 85 LEU A O 1
ATOM 627 N N . ARG A 1 86 ? -10.141 -14.562 -16.625 1 95.81 86 ARG A N 1
ATOM 628 C CA . ARG A 1 86 ? -10.938 -15.547 -15.898 1 95.81 86 ARG A CA 1
ATOM 629 C C . ARG A 1 86 ? -11.32 -16.719 -16.797 1 95.81 86 ARG A C 1
ATOM 631 O O . ARG A 1 86 ? -11.203 -17.875 -16.406 1 95.81 86 ARG A O 1
ATOM 638 N N . HIS A 1 87 ? -11.695 -16.453 -18.031 1 95.38 87 HIS A N 1
ATOM 639 C CA . HIS A 1 87 ? -12.109 -17.469 -18.984 1 95.38 87 HIS A CA 1
ATOM 640 C C . HIS A 1 87 ? -10.93 -18.328 -19.406 1 95.38 87 HIS A C 1
ATOM 642 O O . HIS A 1 87 ? -11.07 -19.547 -19.547 1 95.38 87 HIS A O 1
ATOM 648 N N . ILE A 1 88 ? -9.852 -17.766 -19.625 1 95.5 88 ILE A N 1
ATOM 649 C CA . ILE A 1 88 ? -8.672 -18.516 -20.062 1 95.5 88 ILE A CA 1
ATOM 650 C C . ILE A 1 88 ? -8.227 -19.469 -18.953 1 95.5 88 ILE A C 1
ATOM 652 O O . ILE A 1 88 ? -7.895 -20.625 -19.219 1 95.5 88 ILE A O 1
ATOM 656 N N . VAL A 1 89 ? -8.234 -19 -17.734 1 97.56 89 VAL A N 1
ATOM 657 C CA . VAL A 1 89 ? -7.855 -19.844 -16.609 1 97.56 89 VAL A CA 1
ATOM 658 C C . VAL A 1 89 ? -8.852 -21 -16.484 1 97.56 89 VAL A C 1
ATOM 660 O O . VAL A 1 89 ? -8.461 -22.141 -16.219 1 97.56 89 VAL A O 1
ATOM 663 N N . LYS A 1 90 ? -10.117 -20.672 -16.641 1 98.12 90 LYS A N 1
ATOM 664 C CA . LYS A 1 90 ? -11.141 -21.719 -16.594 1 98.12 90 LYS A CA 1
ATOM 665 C C . LYS A 1 90 ? -10.859 -22.797 -17.641 1 98.12 90 LYS A C 1
ATOM 667 O O . LYS A 1 90 ? -10.922 -24 -17.328 1 98.12 90 LYS A O 1
ATOM 672 N N . LEU A 1 91 ? -10.5 -22.344 -18.828 1 96.88 91 LEU A N 1
ATOM 673 C CA . LEU A 1 91 ? -10.211 -23.281 -19.922 1 96.88 91 LEU A CA 1
ATOM 674 C C . LEU A 1 91 ? -8.961 -24.094 -19.625 1 96.88 91 LEU A C 1
ATOM 676 O O . LEU A 1 91 ? -8.977 -25.328 -19.75 1 96.88 91 LEU A O 1
ATOM 680 N N . LEU A 1 92 ? -7.941 -23.484 -19.172 1 97 92 LEU A N 1
ATOM 681 C CA . LEU A 1 92 ? -6.652 -24.141 -18.969 1 97 92 LEU A CA 1
ATOM 682 C C . LEU A 1 92 ? -6.73 -25.109 -17.781 1 97 92 LEU A C 1
ATOM 684 O O . LEU A 1 92 ? -6.031 -26.125 -17.766 1 97 92 LEU A O 1
ATOM 688 N N . THR A 1 93 ? -7.578 -24.828 -16.797 1 98.06 93 THR A N 1
ATOM 689 C CA . THR A 1 93 ? -7.68 -25.688 -15.617 1 98.06 93 THR A CA 1
ATOM 690 C C . THR A 1 93 ? -8.812 -26.688 -15.773 1 98.06 93 THR A C 1
ATOM 692 O O . THR A 1 93 ? -9.125 -27.422 -14.836 1 98.06 93 THR A O 1
ATOM 695 N N . ARG A 1 94 ? -9.477 -26.656 -16.891 1 97.62 94 ARG A N 1
ATOM 696 C CA . ARG A 1 94 ? -10.594 -27.547 -17.188 1 97.62 94 ARG A CA 1
ATOM 697 C C . ARG A 1 94 ? -11.711 -27.391 -16.172 1 97.62 94 ARG A C 1
ATOM 699 O O . ARG A 1 94 ? -12.281 -28.375 -15.711 1 97.62 94 ARG A O 1
ATOM 706 N N . ASN A 1 95 ? -11.906 -26.156 -15.703 1 98 95 ASN A N 1
ATOM 707 C CA . ASN A 1 95 ? -12.984 -25.766 -14.797 1 98 95 ASN A CA 1
ATOM 708 C C . ASN A 1 95 ? -12.906 -26.516 -13.477 1 98 95 ASN A C 1
ATOM 710 O O . ASN A 1 95 ? -13.93 -26.781 -12.844 1 98 95 ASN A O 1
ATOM 714 N N . LYS A 1 96 ? -11.75 -26.875 -13.07 1 98.44 96 LYS A N 1
ATOM 715 C CA . LYS A 1 96 ? -11.555 -27.609 -11.812 1 98.44 96 LYS A CA 1
ATOM 716 C C . LYS A 1 96 ? -11.766 -26.688 -10.617 1 98.44 96 LYS A C 1
ATOM 718 O O . LYS A 1 96 ? -11.656 -25.469 -10.734 1 98.44 96 LYS A O 1
ATOM 723 N N . THR A 1 97 ? -12.109 -27.359 -9.5 1 98.69 97 THR A N 1
ATOM 724 C CA . THR A 1 97 ? -12.102 -26.703 -8.203 1 98.69 97 THR A CA 1
ATOM 725 C C . THR A 1 97 ? -10.812 -27 -7.441 1 98.69 97 THR A C 1
ATOM 727 O O . THR A 1 97 ? -10.109 -27.969 -7.758 1 98.69 97 THR A O 1
ATOM 730 N N . ILE A 1 98 ? -10.461 -26.172 -6.551 1 98.81 98 ILE A N 1
ATOM 731 C CA . ILE A 1 98 ? -9.211 -26.297 -5.812 1 98.81 98 ILE A CA 1
ATOM 732 C C . ILE A 1 98 ? -9.18 -27.625 -5.07 1 98.81 98 ILE A C 1
ATOM 734 O O . ILE A 1 98 ? -8.148 -28.297 -5.043 1 98.81 98 ILE A O 1
ATOM 738 N N . GLU A 1 99 ? -10.32 -27.969 -4.465 1 97.94 99 GLU A N 1
ATOM 739 C CA . GLU A 1 99 ? -10.367 -29.188 -3.65 1 97.94 99 GLU A CA 1
ATOM 740 C C . GLU A 1 99 ? -10.242 -30.438 -4.516 1 97.94 99 GLU A C 1
ATOM 742 O O . GLU A 1 99 ? -10.023 -31.531 -4 1 97.94 99 GLU A O 1
ATOM 747 N N . GLU A 1 100 ? -10.344 -30.344 -5.832 1 98.06 100 GLU A N 1
ATOM 748 C CA . GLU A 1 100 ? -10.18 -31.469 -6.758 1 98.06 100 GLU A CA 1
ATOM 749 C C . GLU A 1 100 ? -8.711 -31.719 -7.066 1 98.06 100 GLU A C 1
ATOM 751 O O . GLU A 1 100 ? -8.359 -32.75 -7.625 1 98.06 100 GLU A O 1
ATOM 756 N N . LEU A 1 101 ? -7.852 -30.844 -6.723 1 98.12 101 LEU A N 1
ATOM 757 C CA . LEU A 1 101 ? -6.43 -30.969 -7.023 1 98.12 101 LEU A CA 1
ATOM 758 C C . LEU A 1 101 ? -5.781 -32.031 -6.16 1 98.12 101 LEU A C 1
ATOM 760 O O . LEU A 1 101 ? -6.18 -32.25 -5.008 1 98.12 101 LEU A O 1
ATOM 764 N N . GLU A 1 102 ? -4.84 -32.688 -6.719 1 96 102 GLU A N 1
ATOM 765 C CA . GLU A 1 102 ? -4.086 -33.688 -5.961 1 96 102 GLU A CA 1
ATOM 766 C C . GLU A 1 102 ? -3.229 -33.031 -4.883 1 96 102 GLU A C 1
ATOM 768 O O . GLU A 1 102 ? -3.146 -33.531 -3.76 1 96 102 GLU A O 1
ATOM 773 N N . ARG A 1 103 ? -2.637 -31.984 -5.27 1 95.75 103 ARG A N 1
ATOM 774 C CA . ARG A 1 103 ? -1.822 -31.188 -4.352 1 95.75 103 ARG A CA 1
ATOM 775 C C . ARG A 1 103 ? -2.625 -30.031 -3.76 1 95.75 103 ARG A C 1
ATOM 777 O O . ARG A 1 103 ? -3.258 -29.281 -4.496 1 95.75 103 ARG A O 1
ATOM 784 N N . PRO A 1 104 ? -2.602 -29.938 -2.371 1 98.25 104 PRO A N 1
ATOM 785 C CA . PRO A 1 104 ? -3.303 -28.797 -1.769 1 98.25 104 PRO A CA 1
ATOM 786 C C . PRO A 1 104 ? -2.758 -27.453 -2.238 1 98.25 104 PRO A C 1
ATOM 788 O O . PRO A 1 104 ? -1.541 -27.281 -2.357 1 98.25 104 PRO A O 1
ATOM 791 N N . LEU A 1 105 ? -3.654 -26.562 -2.545 1 98.75 105 LEU A N 1
ATOM 792 C CA . LEU A 1 105 ? -3.342 -25.234 -3.057 1 98.75 105 LEU A CA 1
ATOM 793 C C . LEU A 1 105 ? -4.129 -24.156 -2.307 1 98.75 105 LEU A C 1
ATOM 795 O O . LEU A 1 105 ? -5.336 -24.297 -2.098 1 98.75 105 LEU A O 1
ATOM 799 N N . SER A 1 106 ? -3.436 -23.156 -1.825 1 98.81 106 SER A N 1
ATOM 800 C CA . SER A 1 106 ? -4.066 -21.969 -1.252 1 98.81 106 SER A CA 1
ATOM 801 C C . SER A 1 106 ? -3.814 -20.734 -2.115 1 98.81 106 SER A C 1
ATOM 803 O O . SER A 1 106 ? -2.672 -20.453 -2.479 1 98.81 106 SER A O 1
ATOM 805 N N . ILE A 1 107 ? -4.855 -20.047 -2.467 1 98.81 107 ILE A N 1
ATOM 806 C CA . ILE A 1 107 ? -4.777 -18.828 -3.268 1 98.81 107 ILE A CA 1
ATOM 807 C C . ILE A 1 107 ? -5.211 -17.625 -2.428 1 98.81 107 ILE A C 1
ATOM 809 O O . ILE A 1 107 ? -6.25 -17.672 -1.762 1 98.81 107 ILE A O 1
ATOM 813 N N . VAL A 1 108 ? -4.461 -16.578 -2.479 1 98.62 108 VAL A N 1
ATOM 814 C CA . VAL A 1 108 ? -4.691 -15.445 -1.591 1 98.62 108 VAL A CA 1
ATOM 815 C C . VAL A 1 108 ? -5.281 -14.281 -2.383 1 98.62 108 VAL A C 1
ATOM 817 O O . VAL A 1 108 ? -4.848 -14 -3.502 1 98.62 108 VAL A O 1
ATOM 820 N N . ALA A 1 109 ? -6.277 -13.68 -1.889 1 98.5 109 ALA A N 1
ATOM 821 C CA . ALA A 1 109 ? -6.809 -12.391 -2.312 1 98.5 109 ALA A CA 1
ATOM 822 C C . ALA A 1 109 ? -6.988 -11.453 -1.122 1 98.5 109 ALA A C 1
ATOM 824 O O . ALA A 1 109 ? -6.578 -11.773 -0.003 1 98.5 109 ALA A O 1
ATOM 825 N N . THR A 1 110 ? -7.422 -10.234 -1.416 1 97.06 110 THR A N 1
ATOM 826 C CA . THR A 1 110 ? -7.66 -9.25 -0.366 1 97.06 110 THR A CA 1
ATOM 827 C C . THR A 1 110 ? -9.078 -8.703 -0.459 1 97.06 110 THR A C 1
ATOM 829 O O . THR A 1 110 ? -9.523 -8.297 -1.535 1 97.06 110 THR A O 1
ATOM 832 N N . ASP A 1 111 ? -9.789 -8.734 0.638 1 95.56 111 ASP A N 1
ATOM 833 C CA . ASP A 1 111 ? -11.078 -8.039 0.686 1 95.56 111 ASP A CA 1
ATOM 834 C C . ASP A 1 111 ? -10.883 -6.543 0.905 1 95.56 111 ASP A C 1
ATOM 836 O O . ASP A 1 111 ? -10.422 -6.121 1.968 1 95.56 111 ASP A O 1
ATOM 840 N N . LEU A 1 112 ? -11.305 -5.824 -0.046 1 90.69 112 LEU A N 1
ATOM 841 C CA . LEU A 1 112 ? -11.039 -4.391 -0.051 1 90.69 112 LEU A CA 1
ATOM 842 C C . LEU A 1 112 ? -11.812 -3.689 1.059 1 90.69 112 LEU A C 1
ATOM 844 O O . LEU A 1 112 ? -11.359 -2.682 1.604 1 90.69 112 LEU A O 1
ATOM 848 N N . VAL A 1 113 ? -12.922 -4.141 1.406 1 87.44 113 VAL A N 1
ATOM 849 C CA . VAL A 1 113 ? -13.797 -3.488 2.375 1 87.44 113 VAL A CA 1
ATOM 850 C C . VAL A 1 113 ? -13.281 -3.736 3.789 1 87.44 113 VAL A C 1
ATOM 852 O O . VAL A 1 113 ? -13.062 -2.793 4.551 1 87.44 113 VAL A O 1
ATOM 855 N N . SER A 1 114 ? -12.969 -4.965 4.105 1 87.94 114 SER A N 1
ATOM 856 C CA . SER A 1 114 ? -12.5 -5.293 5.445 1 87.94 114 SER A CA 1
ATOM 857 C C . SER A 1 114 ? -10.992 -5.098 5.574 1 87.94 114 SER A C 1
ATOM 859 O O . SER A 1 114 ? -10.477 -4.906 6.676 1 87.94 114 SER A O 1
ATOM 861 N N . GLY A 1 115 ? -10.32 -5.234 4.48 1 89.19 115 GLY A N 1
ATOM 862 C CA . GLY A 1 115 ? -8.867 -5.18 4.5 1 89.19 115 GLY A CA 1
ATOM 863 C C . GLY A 1 115 ? -8.227 -6.5 4.887 1 89.19 115 GLY A C 1
ATOM 864 O O . GLY A 1 115 ? -7.008 -6.57 5.074 1 89.19 115 GLY A O 1
ATOM 865 N N . GLU A 1 116 ? -9.008 -7.488 4.922 1 92.69 116 GLU A N 1
ATOM 866 C CA . GLU A 1 116 ? -8.516 -8.766 5.422 1 92.69 116 GLU A CA 1
ATOM 867 C C . GLU A 1 116 ? -8.086 -9.68 4.277 1 92.69 116 GLU A C 1
ATOM 869 O O . GLU A 1 116 ? -8.57 -9.539 3.15 1 92.69 116 GLU A O 1
ATOM 874 N N . ARG A 1 117 ? -7.23 -10.594 4.641 1 95.38 117 ARG A N 1
ATOM 875 C CA . ARG A 1 117 ? -6.805 -11.648 3.729 1 95.38 117 ARG A CA 1
ATOM 876 C C . ARG A 1 117 ? -7.934 -12.641 3.477 1 95.38 117 ARG A C 1
ATOM 878 O O . ARG A 1 117 ? -8.641 -13.039 4.406 1 95.38 117 ARG A O 1
ATOM 885 N N . VAL A 1 118 ? -8.18 -12.945 2.248 1 98 118 VAL A N 1
ATOM 886 C CA . VAL A 1 118 ? -9.094 -14.008 1.852 1 98 118 VAL A CA 1
ATOM 887 C C . VAL A 1 118 ? -8.305 -15.172 1.251 1 98 118 VAL A C 1
ATOM 889 O O . VAL A 1 118 ? -7.531 -14.984 0.314 1 98 118 VAL A O 1
ATOM 892 N N . VAL A 1 119 ? -8.523 -16.344 1.828 1 98.69 119 VAL A N 1
ATOM 893 C CA . VAL A 1 119 ? -7.789 -17.531 1.382 1 98.69 119 VAL A CA 1
ATOM 894 C C . VAL A 1 119 ? -8.758 -18.531 0.734 1 98.69 119 VAL A C 1
ATOM 896 O O . VAL A 1 119 ? -9.711 -18.969 1.369 1 98.69 119 VAL A O 1
ATOM 899 N N . PHE A 1 120 ? -8.469 -18.797 -0.529 1 98.69 120 PHE A N 1
ATOM 900 C CA . PHE A 1 120 ? -9.234 -19.828 -1.235 1 98.69 120 PHE A CA 1
ATOM 901 C C . PHE A 1 120 ? -8.555 -21.188 -1.121 1 98.69 120 PHE A C 1
ATOM 903 O O . PHE A 1 120 ? -7.418 -21.359 -1.557 1 98.69 120 PHE A O 1
ATOM 910 N N . THR A 1 121 ? -9.25 -22.141 -0.544 1 98.5 121 THR A N 1
ATOM 911 C CA . THR A 1 121 ? -8.781 -23.516 -0.491 1 98.5 121 THR A CA 1
ATOM 912 C C . THR A 1 121 ? -9.805 -24.453 -1.125 1 98.5 121 THR A C 1
ATOM 914 O O . THR A 1 121 ? -9.57 -25.672 -1.217 1 98.5 121 THR A O 1
ATOM 917 N N . GLU A 1 122 ? -10.891 -23.875 -1.527 1 98.5 122 GLU A N 1
ATOM 918 C CA . GLU A 1 122 ? -11.953 -24.578 -2.242 1 98.5 122 GLU A CA 1
ATOM 919 C C . GLU A 1 122 ? -12.641 -23.656 -3.248 1 98.5 122 GLU A C 1
ATOM 921 O O . GLU A 1 122 ? -12.414 -22.438 -3.238 1 98.5 122 GLU A O 1
ATOM 926 N N . GLY A 1 123 ? -13.414 -24.297 -4.133 1 98.31 123 GLY A N 1
ATOM 927 C CA . GLY A 1 123 ? -14.133 -23.531 -5.133 1 98.31 123 GLY A CA 1
ATOM 928 C C . GLY A 1 123 ? -13.422 -23.453 -6.469 1 98.31 123 GLY A C 1
ATOM 929 O O . GLY A 1 123 ? -12.352 -24.047 -6.633 1 98.31 123 GLY A O 1
ATOM 930 N N . PRO A 1 124 ? -14.055 -22.781 -7.418 1 98.69 124 PRO A N 1
ATOM 931 C CA . PRO A 1 124 ? -13.492 -22.75 -8.773 1 98.69 124 PRO A CA 1
ATOM 932 C C . PRO A 1 124 ? -12.141 -22.047 -8.828 1 98.69 124 PRO A C 1
ATOM 934 O O . PRO A 1 124 ? -12.016 -20.906 -8.375 1 98.69 124 PRO A O 1
ATOM 937 N N . ILE A 1 125 ? -11.18 -22.688 -9.445 1 98.81 125 ILE A N 1
ATOM 938 C CA . ILE A 1 125 ? -9.812 -22.172 -9.539 1 98.81 125 ILE A CA 1
ATOM 939 C C . ILE A 1 125 ? -9.82 -20.844 -10.281 1 98.81 125 ILE A C 1
ATOM 941 O O . ILE A 1 125 ? -9.164 -19.891 -9.859 1 98.81 125 ILE A O 1
ATOM 945 N N . HIS A 1 126 ? -10.594 -20.734 -11.383 1 98.56 126 HIS A N 1
ATOM 946 C CA . HIS A 1 126 ? -10.57 -19.547 -12.234 1 98.56 126 HIS A CA 1
ATOM 947 C C . HIS A 1 126 ? -11.109 -18.328 -11.492 1 98.56 126 HIS A C 1
ATOM 949 O O . HIS A 1 126 ? -10.672 -17.203 -11.742 1 98.56 126 HIS A O 1
ATOM 955 N N . GLU A 1 127 ? -12.039 -18.516 -10.508 1 98.5 127 GLU A N 1
ATOM 956 C CA . GLU A 1 127 ? -12.547 -17.406 -9.711 1 98.5 127 GLU A CA 1
ATOM 957 C C . GLU A 1 127 ? -11.523 -16.953 -8.672 1 98.5 127 GLU A C 1
ATOM 959 O O . GLU A 1 127 ? -11.328 -15.758 -8.469 1 98.5 127 GLU A O 1
ATOM 964 N N . ALA A 1 128 ? -10.883 -17.953 -8.07 1 98.75 128 ALA A N 1
ATOM 965 C CA . ALA A 1 128 ? -9.875 -17.656 -7.059 1 98.75 128 ALA A CA 1
ATOM 966 C C . ALA A 1 128 ? -8.695 -16.891 -7.676 1 98.75 128 ALA A C 1
ATOM 968 O O . ALA A 1 128 ? -8.234 -15.891 -7.125 1 98.75 128 ALA A O 1
ATOM 969 N N . VAL A 1 129 ? -8.242 -17.359 -8.82 1 98.69 129 VAL A N 1
ATOM 970 C CA . VAL A 1 129 ? -7.109 -16.719 -9.492 1 98.69 129 VAL A CA 1
ATOM 971 C C . VAL A 1 129 ? -7.504 -15.336 -9.977 1 98.69 129 VAL A C 1
ATOM 973 O O . VAL A 1 129 ? -6.742 -14.375 -9.82 1 98.69 129 VAL A O 1
ATOM 976 N N . ARG A 1 130 ? -8.711 -15.195 -10.531 1 97.81 130 ARG A N 1
ATOM 977 C CA . ARG A 1 130 ? -9.203 -13.898 -10.984 1 97.81 130 ARG A CA 1
ATOM 978 C C . ARG A 1 130 ? -9.211 -12.883 -9.844 1 97.81 130 ARG A C 1
ATOM 980 O O . ARG A 1 130 ? -8.836 -11.727 -10.031 1 97.81 130 ARG A O 1
ATOM 987 N N . ALA A 1 131 ? -9.664 -13.344 -8.719 1 98.12 131 ALA A N 1
ATOM 988 C CA . ALA A 1 131 ? -9.672 -12.484 -7.539 1 98.12 131 ALA A CA 1
ATOM 989 C C . ALA A 1 131 ? -8.25 -12.102 -7.129 1 98.12 131 ALA A C 1
ATOM 991 O O . ALA A 1 131 ? -7.961 -10.922 -6.906 1 98.12 131 ALA A O 1
ATOM 992 N N . SER A 1 132 ? -7.395 -13.023 -7.152 1 98.5 132 SER A N 1
ATOM 993 C CA . SER A 1 132 ? -6.039 -12.875 -6.629 1 98.5 132 SER A CA 1
ATOM 994 C C . SER A 1 132 ? -5.195 -11.977 -7.527 1 98.5 132 SER A C 1
ATOM 996 O O . SER A 1 132 ? -4.273 -11.305 -7.055 1 98.5 132 SER A O 1
ATOM 998 N N . VAL A 1 133 ? -5.535 -11.891 -8.805 1 96.38 133 VAL A N 1
ATOM 999 C CA . VAL A 1 133 ? -4.703 -11.141 -9.734 1 96.38 133 VAL A CA 1
ATOM 1000 C C . VAL A 1 133 ? -5.301 -9.75 -9.961 1 96.38 133 VAL A C 1
ATOM 1002 O O . VAL A 1 133 ? -4.84 -9 -10.828 1 96.38 133 VAL A O 1
ATOM 1005 N N . SER A 1 134 ? -6.332 -9.438 -9.219 1 94.75 134 SER A N 1
ATOM 1006 C CA . SER A 1 134 ? -7.035 -8.172 -9.422 1 94.75 134 SER A CA 1
ATOM 1007 C C . SER A 1 134 ? -6.234 -7 -8.875 1 94.75 134 SER A C 1
ATOM 1009 O O . SER A 1 134 ? -6.641 -6.359 -7.906 1 94.75 134 SER A O 1
ATOM 1011 N N . ILE A 1 135 ? -5.184 -6.672 -9.531 1 92.19 135 ILE A N 1
ATOM 1012 C CA . ILE A 1 135 ? -4.316 -5.566 -9.141 1 92.19 135 ILE A CA 1
ATOM 1013 C C . ILE A 1 135 ? -5.105 -4.262 -9.148 1 92.19 135 ILE A C 1
ATOM 1015 O O . ILE A 1 135 ? -5.648 -3.861 -10.18 1 92.19 135 ILE A O 1
ATOM 1019 N N . PRO A 1 136 ? -5.141 -3.621 -8.023 1 91.62 136 PRO A N 1
ATOM 1020 C CA . PRO A 1 136 ? -5.855 -2.342 -7.992 1 91.62 136 PRO A CA 1
ATOM 1021 C C . PRO A 1 136 ? -5.289 -1.326 -8.984 1 91.62 136 PRO A C 1
ATOM 1023 O O . PRO A 1 136 ? -4.07 -1.209 -9.117 1 91.62 136 PRO A O 1
ATOM 1026 N N . GLY A 1 137 ? -6.188 -0.626 -9.641 1 82.38 137 GLY A N 1
ATOM 1027 C CA . GLY A 1 137 ? -5.758 0.369 -10.609 1 82.38 137 GLY A CA 1
ATOM 1028 C C . GLY A 1 137 ? -5.543 -0.205 -12 1 82.38 137 GLY A C 1
ATOM 1029 O O . GLY A 1 137 ? -5.414 0.542 -12.969 1 82.38 137 GLY A O 1
ATOM 1030 N N . ILE A 1 138 ? -5.523 -1.486 -12.102 1 84.44 138 ILE A N 1
ATOM 1031 C CA . ILE A 1 138 ? -5.367 -2.152 -13.391 1 84.44 138 ILE A CA 1
ATOM 1032 C C . ILE A 1 138 ? -6.613 -2.975 -13.703 1 84.44 138 ILE A C 1
ATOM 1034 O O . ILE A 1 138 ? -7.242 -2.793 -14.75 1 84.44 138 ILE A O 1
ATOM 1038 N N . PHE A 1 139 ? -6.988 -3.74 -12.719 1 89.62 139 PHE A N 1
ATOM 1039 C CA . PHE A 1 139 ? -8.172 -4.582 -12.867 1 89.62 139 PHE A CA 1
ATOM 1040 C C . PHE A 1 139 ? -9.32 -4.051 -12.023 1 89.62 139 PHE A C 1
ATOM 1042 O O . PHE A 1 139 ? -9.102 -3.537 -10.922 1 89.62 139 PHE A O 1
ATOM 1049 N N . VAL A 1 140 ? -10.492 -4.215 -12.531 1 89 140 VAL A N 1
ATOM 1050 C CA . VAL A 1 140 ? -11.664 -4 -11.695 1 89 140 VAL A CA 1
ATOM 1051 C C . VAL A 1 140 ? -11.695 -5.047 -10.578 1 89 140 VAL A C 1
ATOM 1053 O O . VAL A 1 140 ? -11.391 -6.215 -10.812 1 89 140 VAL A O 1
ATOM 1056 N N . PRO A 1 141 ? -12.039 -4.617 -9.398 1 93.12 141 PRO A N 1
ATOM 1057 C CA . PRO A 1 141 ? -12.156 -5.598 -8.32 1 93.12 141 PRO A CA 1
ATOM 1058 C C . PRO A 1 141 ? -13.102 -6.746 -8.656 1 93.12 141 PRO A C 1
ATOM 1060 O O . PRO A 1 141 ? -14.039 -6.566 -9.445 1 93.12 141 PRO A O 1
ATOM 1063 N N . TYR A 1 142 ? -12.797 -7.863 -8.117 1 95.25 142 TYR A N 1
ATOM 1064 C CA . TYR A 1 142 ? -13.648 -9.031 -8.328 1 95.25 142 TYR A CA 1
ATOM 1065 C C . TYR A 1 142 ? -14.703 -9.141 -7.242 1 95.25 142 TYR A C 1
ATOM 1067 O O . TYR A 1 142 ? -14.375 -9.297 -6.062 1 95.25 142 TYR A O 1
ATOM 1075 N N . LYS A 1 143 ? -15.969 -9.047 -7.676 1 94.75 143 LYS A N 1
ATOM 1076 C CA . LYS A 1 143 ? -17.062 -9.156 -6.711 1 94.75 143 LYS A CA 1
ATOM 1077 C C . LYS A 1 143 ? -17.438 -10.617 -6.461 1 94.75 143 LYS A C 1
ATOM 1079 O O . LYS A 1 143 ? -17.734 -11.359 -7.402 1 94.75 143 LYS A O 1
ATOM 1084 N N . LEU A 1 144 ? -17.344 -11.086 -5.258 1 95.25 144 LEU A N 1
ATOM 1085 C CA . LEU A 1 144 ? -17.75 -12.422 -4.828 1 95.25 144 LEU A CA 1
ATOM 1086 C C . LEU A 1 144 ? -18.641 -12.352 -3.592 1 95.25 144 LEU A C 1
ATOM 1088 O O . LEU A 1 144 ? -18.141 -12.172 -2.477 1 95.25 144 LEU A O 1
ATOM 1092 N N . GLY A 1 145 ? -19.922 -12.555 -3.797 1 92.75 145 GLY A N 1
ATOM 1093 C CA . GLY A 1 145 ? -20.844 -12.32 -2.705 1 92.75 145 GLY A CA 1
ATOM 1094 C C . GLY A 1 145 ? -20.844 -10.883 -2.215 1 92.75 145 GLY A C 1
ATOM 1095 O O . GLY A 1 145 ? -21.016 -9.953 -3.004 1 92.75 145 GLY A O 1
ATOM 1096 N N . SER A 1 146 ? -20.578 -10.727 -0.991 1 90.56 146 SER A N 1
ATOM 1097 C CA . SER A 1 146 ? -20.562 -9.391 -0.39 1 90.56 146 SER A CA 1
ATOM 1098 C C . SER A 1 146 ? -19.156 -8.805 -0.377 1 90.56 146 SER A C 1
ATOM 1100 O O . SER A 1 146 ? -18.969 -7.664 0.051 1 90.56 146 SER A O 1
ATOM 1102 N N . LYS A 1 147 ? -18.25 -9.578 -0.928 1 93.81 147 LYS A N 1
ATOM 1103 C CA . LYS A 1 147 ? -16.859 -9.141 -0.865 1 93.81 147 LYS A CA 1
ATOM 1104 C C . LYS A 1 147 ? -16.438 -8.477 -2.172 1 93.81 147 LYS A C 1
ATOM 1106 O O . LYS A 1 147 ? -16.922 -8.836 -3.244 1 93.81 147 LYS A O 1
ATOM 1111 N N . LEU A 1 148 ? -15.641 -7.512 -2.02 1 94.38 148 LEU A N 1
ATOM 1112 C CA . LEU A 1 148 ? -14.93 -6.891 -3.131 1 94.38 148 LEU A CA 1
ATOM 1113 C C . LEU A 1 148 ? -13.438 -7.215 -3.072 1 94.38 148 LEU A C 1
ATOM 1115 O O . LEU A 1 148 ? -12.695 -6.613 -2.291 1 94.38 148 LEU A O 1
ATOM 1119 N N . LEU A 1 149 ? -13.055 -8.109 -3.971 1 96.81 149 LEU A N 1
ATOM 1120 C CA . LEU A 1 149 ? -11.734 -8.703 -3.838 1 96.81 149 LEU A CA 1
ATOM 1121 C C . LEU A 1 149 ? -10.742 -8.062 -4.805 1 96.81 149 LEU A C 1
ATOM 1123 O O . LEU A 1 149 ? -11.094 -7.762 -5.949 1 96.81 149 LEU A O 1
ATOM 1127 N N . VAL A 1 150 ? -9.547 -7.836 -4.262 1 96.56 150 VAL A N 1
ATOM 1128 C CA . VAL A 1 150 ? -8.438 -7.352 -5.074 1 96.56 150 VAL A CA 1
ATOM 1129 C C . VAL A 1 150 ? -7.223 -8.258 -4.883 1 96.56 150 VAL A C 1
ATOM 1131 O O . VAL A 1 150 ? -7.32 -9.312 -4.254 1 96.56 150 VAL A O 1
ATOM 1134 N N . ASP A 1 151 ? -6.152 -7.883 -5.445 1 97.19 151 ASP A N 1
ATOM 1135 C CA . ASP A 1 151 ? -4.91 -8.648 -5.531 1 97.19 151 ASP A CA 1
ATOM 1136 C C . ASP A 1 151 ? -4.457 -9.117 -4.152 1 97.19 151 ASP A C 1
ATOM 1138 O O . ASP A 1 151 ? -4.48 -8.344 -3.189 1 97.19 151 ASP A O 1
ATOM 1142 N N . GLY A 1 152 ? -4.035 -10.336 -4.086 1 96.62 152 GLY A N 1
ATOM 1143 C CA . GLY A 1 152 ? -3.574 -10.891 -2.824 1 96.62 152 GLY A CA 1
ATOM 1144 C C . GLY A 1 152 ? -2.324 -10.219 -2.293 1 96.62 152 GLY A C 1
ATOM 1145 O O . GLY A 1 152 ? -2.08 -10.219 -1.084 1 96.62 152 GLY A O 1
ATOM 1146 N N . GLY A 1 153 ? -1.533 -9.703 -3.145 1 94.75 153 GLY A N 1
ATOM 1147 C CA . GLY A 1 153 ? -0.294 -9.047 -2.762 1 94.75 153 GLY A CA 1
ATOM 1148 C C . GLY A 1 153 ? -0.511 -7.836 -1.872 1 94.75 153 GLY A C 1
ATOM 1149 O O . GLY A 1 153 ? 0.416 -7.379 -1.2 1 94.75 153 GLY A O 1
ATOM 1150 N N . VAL A 1 154 ? -1.7 -7.328 -1.837 1 93.69 154 VAL A N 1
ATOM 1151 C CA . VAL A 1 154 ? -2.027 -6.141 -1.049 1 93.69 154 VAL A CA 1
ATOM 1152 C C . VAL A 1 154 ? -1.831 -6.438 0.436 1 93.69 154 VAL A C 1
ATOM 1154 O O . VAL A 1 154 ? -1.339 -5.594 1.185 1 93.69 154 VAL A O 1
ATOM 1157 N N . VAL A 1 155 ? -2.107 -7.707 0.84 1 92.69 155 VAL A N 1
ATOM 1158 C CA . VAL A 1 155 ? -2.006 -8.016 2.262 1 92.69 155 VAL A CA 1
ATOM 1159 C C . VAL A 1 155 ? -0.975 -9.125 2.479 1 92.69 155 VAL A C 1
ATOM 1161 O O . VAL A 1 155 ? -0.444 -9.281 3.582 1 92.69 155 VAL A O 1
ATOM 1164 N N . ASP A 1 156 ? -0.783 -9.891 1.442 1 93.31 156 ASP A N 1
ATOM 1165 C CA . ASP A 1 156 ? 0.118 -11.031 1.588 1 93.31 156 ASP A CA 1
ATOM 1166 C C . ASP A 1 156 ? 0.854 -11.32 0.281 1 93.31 156 ASP A C 1
ATOM 1168 O O . ASP A 1 156 ? 0.42 -12.156 -0.507 1 93.31 156 ASP A O 1
ATOM 1172 N N . ARG A 1 157 ? 2.018 -10.766 0.145 1 93.12 157 ARG A N 1
ATOM 1173 C CA . ARG A 1 157 ? 2.752 -10.805 -1.116 1 93.12 157 ARG A CA 1
ATOM 1174 C C . ARG A 1 157 ? 3.334 -12.195 -1.368 1 93.12 157 ARG A C 1
ATOM 1176 O O . ARG A 1 157 ? 3.357 -12.664 -2.508 1 93.12 157 ARG A O 1
ATOM 1183 N N . VAL A 1 158 ? 3.951 -12.789 -0.346 1 95.88 158 VAL A N 1
ATOM 1184 C CA . VAL A 1 158 ? 4.461 -14.156 -0.386 1 95.88 158 VAL A CA 1
ATOM 1185 C C . VAL A 1 158 ? 3.812 -14.984 0.722 1 95.88 158 VAL A C 1
ATOM 1187 O O . VAL A 1 158 ? 4.258 -14.945 1.872 1 95.88 158 VAL A O 1
ATOM 1190 N N . PRO A 1 159 ? 2.846 -15.773 0.421 1 96.19 159 PRO A N 1
ATOM 1191 C CA . PRO A 1 159 ? 2.02 -16.406 1.449 1 96.19 159 PRO A CA 1
ATOM 1192 C C . PRO A 1 159 ? 2.678 -17.656 2.043 1 96.19 159 PRO A C 1
ATOM 1194 O O . PRO A 1 159 ? 2.117 -18.75 1.958 1 96.19 159 PRO A O 1
ATOM 1197 N N . ILE A 1 160 ? 3.738 -17.531 2.725 1 96.62 160 ILE A N 1
ATOM 1198 C CA . ILE A 1 160 ? 4.555 -18.594 3.307 1 96.62 160 ILE A CA 1
ATOM 1199 C C . ILE A 1 160 ? 3.771 -19.312 4.41 1 96.62 160 ILE A C 1
ATOM 1201 O O . ILE A 1 160 ? 3.781 -20.531 4.496 1 96.62 160 ILE A O 1
ATOM 1205 N N . GLU A 1 161 ? 3.066 -18.531 5.23 1 95.38 161 GLU A N 1
ATOM 1206 C CA . GLU A 1 161 ? 2.328 -19.078 6.359 1 95.38 161 GLU A CA 1
ATOM 1207 C C . GLU A 1 161 ? 1.257 -20.062 5.895 1 95.38 161 GLU A C 1
ATOM 1209 O O . GLU A 1 161 ? 0.971 -21.047 6.574 1 95.38 161 GLU A O 1
ATOM 1214 N N . LEU A 1 162 ? 0.734 -19.797 4.773 1 96.5 162 LEU A N 1
ATOM 1215 C CA . LEU A 1 162 ? -0.32 -20.672 4.266 1 96.5 162 LEU A CA 1
ATOM 1216 C C . LEU A 1 162 ? 0.245 -22.016 3.85 1 96.5 162 LEU A C 1
ATOM 1218 O O . LEU A 1 162 ? -0.387 -23.062 4.07 1 96.5 162 LEU A O 1
ATOM 1222 N N . ALA A 1 163 ? 1.44 -21.969 3.219 1 96.12 163 ALA A N 1
ATOM 1223 C CA . ALA A 1 163 ? 2.094 -23.234 2.9 1 96.12 163 ALA A CA 1
ATOM 1224 C C . ALA A 1 163 ? 2.363 -24.047 4.164 1 96.12 163 ALA A C 1
ATOM 1226 O O . ALA A 1 163 ? 2.148 -25.266 4.188 1 96.12 163 ALA A O 1
ATOM 1227 N N . ARG A 1 164 ? 2.768 -23.406 5.184 1 95.12 164 ARG A N 1
ATOM 1228 C CA . ARG A 1 164 ? 3.033 -24.047 6.465 1 95.12 164 ARG A CA 1
ATOM 1229 C C . ARG A 1 164 ? 1.749 -24.594 7.078 1 95.12 164 ARG A C 1
ATOM 1231 O O . ARG A 1 164 ? 1.726 -25.719 7.582 1 95.12 164 ARG A O 1
ATOM 1238 N N . SER A 1 165 ? 0.738 -23.844 7.051 1 95.81 165 SER A N 1
ATOM 1239 C CA . SER A 1 165 ? -0.528 -24.219 7.676 1 95.81 165 SER A CA 1
ATOM 1240 C C . SER A 1 165 ? -1.14 -25.438 7.004 1 95.81 165 SER A C 1
ATOM 1242 O O . SER A 1 165 ? -1.939 -26.156 7.613 1 95.81 165 SER A O 1
ATOM 1244 N N . MET A 1 166 ? -0.701 -25.688 5.754 1 96.56 166 MET A N 1
ATOM 1245 C CA . MET A 1 166 ? -1.223 -26.844 5.027 1 96.56 166 MET A CA 1
ATOM 1246 C C . MET A 1 166 ? -0.471 -28.109 5.406 1 96.56 166 MET A C 1
ATOM 1248 O O . MET A 1 166 ? -0.897 -29.219 5.066 1 96.56 166 MET A O 1
ATOM 1252 N N . GLY A 1 167 ? 0.681 -27.953 6.121 1 95.56 167 GLY A N 1
ATOM 1253 C CA . GLY A 1 167 ? 1.36 -29.125 6.617 1 95.56 167 GLY A CA 1
ATOM 1254 C C . GLY A 1 167 ? 2.822 -29.188 6.215 1 95.56 167 GLY A C 1
ATOM 1255 O O . GLY A 1 167 ? 3.51 -30.172 6.504 1 95.56 167 GLY A O 1
ATOM 1256 N N . ALA A 1 168 ? 3.312 -28.156 5.605 1 96.44 168 ALA A N 1
ATOM 1257 C CA . ALA A 1 168 ? 4.695 -28.172 5.133 1 96.44 168 ALA A CA 1
ATOM 1258 C C . ALA A 1 168 ? 5.672 -28.25 6.301 1 96.44 168 ALA A C 1
ATOM 1260 O O . ALA A 1 168 ? 5.492 -27.578 7.32 1 96.44 168 ALA A O 1
ATOM 1261 N N . GLU A 1 169 ? 6.625 -29.047 6.176 1 95.44 169 GLU A N 1
ATOM 1262 C CA . GLU A 1 169 ? 7.699 -29.172 7.156 1 95.44 169 GLU A CA 1
ATOM 1263 C C . GLU A 1 169 ? 8.883 -28.281 6.793 1 95.44 169 GLU A C 1
ATOM 1265 O O . GLU A 1 169 ? 9.664 -27.891 7.664 1 95.44 169 GLU A O 1
ATOM 1270 N N . LEU A 1 170 ? 9.031 -28.047 5.555 1 96.44 170 LEU A N 1
ATOM 1271 C CA . LEU A 1 170 ? 10.016 -27.125 4.992 1 96.44 170 LEU A CA 1
ATOM 1272 C C . LEU A 1 170 ? 9.352 -26.141 4.023 1 96.44 170 LEU A C 1
ATOM 1274 O O . LEU A 1 170 ? 8.688 -26.562 3.074 1 96.44 170 LEU A O 1
ATOM 1278 N N . THR A 1 171 ? 9.516 -24.875 4.371 1 97.62 171 THR A N 1
ATOM 1279 C CA . THR A 1 171 ? 8.867 -23.859 3.531 1 97.62 171 THR A CA 1
ATOM 1280 C C . THR A 1 171 ? 9.891 -23.156 2.656 1 97.62 171 THR A C 1
ATOM 1282 O O . THR A 1 171 ? 10.984 -22.812 3.123 1 97.62 171 THR A O 1
ATOM 1285 N N . ILE A 1 172 ? 9.57 -23.031 1.387 1 98.12 172 ILE A N 1
ATOM 1286 C CA . ILE A 1 172 ? 10.336 -22.25 0.421 1 98.12 172 ILE A CA 1
ATOM 1287 C C . ILE A 1 172 ? 9.477 -21.109 -0.104 1 98.12 172 ILE A C 1
ATOM 1289 O O . ILE A 1 172 ? 8.359 -21.328 -0.583 1 98.12 172 ILE A O 1
ATOM 1293 N N . GLY A 1 173 ? 9.922 -19.953 0.067 1 97.56 173 GLY A N 1
ATOM 1294 C CA . GLY A 1 173 ? 9.273 -18.781 -0.512 1 97.56 173 GLY A CA 1
ATOM 1295 C C . GLY A 1 173 ? 9.984 -18.25 -1.743 1 97.56 173 GLY A C 1
ATOM 1296 O O . GLY A 1 173 ? 11.219 -18.25 -1.798 1 97.56 173 GLY A O 1
ATOM 1297 N N . VAL A 1 174 ? 9.227 -17.859 -2.748 1 97.69 174 VAL A N 1
ATOM 1298 C CA . VAL A 1 174 ? 9.781 -17.203 -3.932 1 97.69 174 VAL A CA 1
ATOM 1299 C C . VAL A 1 174 ? 9.305 -15.758 -3.996 1 97.69 174 VAL A C 1
ATOM 1301 O O . VAL A 1 174 ? 8.109 -15.5 -4.176 1 97.69 174 VAL A O 1
ATOM 1304 N N . ASP A 1 175 ? 10.188 -14.859 -3.873 1 94.69 175 ASP A N 1
ATOM 1305 C CA . ASP A 1 175 ? 9.898 -13.43 -3.863 1 94.69 175 ASP A CA 1
ATOM 1306 C C . ASP A 1 175 ? 10.367 -12.766 -5.156 1 94.69 175 ASP A C 1
ATOM 1308 O O . ASP A 1 175 ? 11.57 -12.602 -5.371 1 94.69 175 ASP A O 1
ATOM 1312 N N . VAL A 1 176 ? 9.391 -12.312 -5.945 1 93.56 176 VAL A N 1
ATOM 1313 C CA . VAL 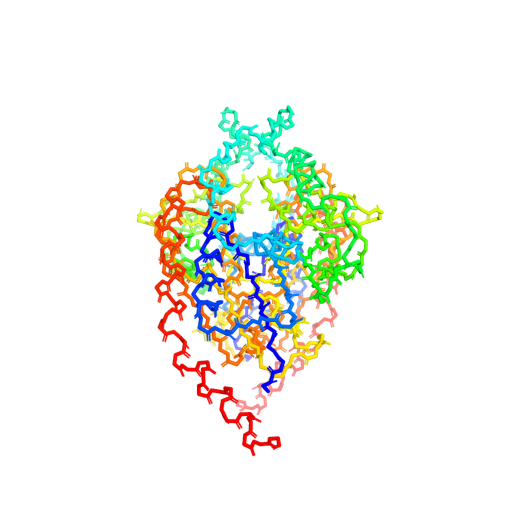A 1 176 ? 9.742 -11.758 -7.25 1 93.56 176 VAL A CA 1
ATOM 1314 C C . VAL A 1 176 ? 9.578 -10.242 -7.23 1 93.56 176 VAL A C 1
ATOM 1316 O O . VAL A 1 176 ? 9.438 -9.609 -8.281 1 93.56 176 VAL A O 1
ATOM 1319 N N . SER A 1 177 ? 9.453 -9.531 -6.094 1 80 177 SER A N 1
ATOM 1320 C CA . SER A 1 177 ? 9.242 -8.094 -5.988 1 80 177 SER A CA 1
ATOM 1321 C C . SER A 1 177 ? 10.398 -7.422 -5.254 1 80 177 SER A C 1
ATOM 1323 O O . SER A 1 177 ? 10.375 -6.211 -5.016 1 80 177 SER A O 1
ATOM 1325 N N . LEU A 1 178 ? 11.406 -8.031 -4.781 1 62.84 178 LEU A N 1
ATOM 1326 C CA . LEU A 1 178 ? 12.352 -7.52 -3.795 1 62.84 178 LEU A CA 1
ATOM 1327 C C . LEU A 1 178 ? 13.164 -6.359 -4.367 1 62.84 178 LEU A C 1
ATOM 1329 O O . LEU A 1 178 ? 13.602 -5.48 -3.623 1 62.84 178 LEU A O 1
ATOM 1333 N N . ALA A 1 179 ? 13.523 -6.266 -5.59 1 57.72 179 ALA A N 1
ATOM 1334 C CA . ALA A 1 179 ? 14.547 -5.25 -5.816 1 57.72 179 ALA A CA 1
ATOM 1335 C C . ALA A 1 179 ? 13.914 -3.918 -6.215 1 57.72 179 ALA A C 1
ATOM 1337 O O . ALA A 1 179 ? 12.844 -3.885 -6.816 1 57.72 179 ALA A O 1
ATOM 1338 N N . PRO A 1 180 ? 14.391 -2.834 -5.332 1 58.84 180 PRO A N 1
ATOM 1339 C CA . PRO A 1 180 ? 13.961 -1.533 -5.844 1 58.84 180 PRO A CA 1
ATOM 1340 C C . PRO A 1 180 ? 13.93 -1.482 -7.371 1 58.84 180 PRO A C 1
ATOM 1342 O O . PRO A 1 180 ? 14.805 -2.047 -8.031 1 58.84 180 PRO A O 1
ATOM 1345 N N . SER A 1 181 ? 12.688 -1.211 -7.832 1 61.72 181 SER A N 1
ATOM 1346 C CA . SER A 1 181 ? 12.547 -1.138 -9.281 1 61.72 181 SER A CA 1
ATOM 1347 C C . SER A 1 181 ? 13.234 0.104 -9.844 1 61.72 181 SER A C 1
ATOM 1349 O O . SER A 1 181 ? 13.078 1.202 -9.305 1 61.72 181 SER A O 1
ATOM 1351 N N . ASN A 1 182 ? 14.242 -0.091 -10.523 1 65.5 182 ASN A N 1
ATOM 1352 C CA . ASN A 1 182 ? 14.812 1.024 -11.273 1 65.5 182 ASN A CA 1
ATOM 1353 C C . ASN A 1 182 ? 14.07 1.246 -12.586 1 65.5 182 ASN A C 1
ATOM 1355 O O . ASN A 1 182 ? 14.594 1.885 -13.5 1 65.5 182 ASN A O 1
ATOM 1359 N N . SER A 1 183 ? 12.914 0.695 -12.539 1 68.62 183 SER A N 1
ATOM 1360 C CA . SER A 1 183 ? 12.172 0.871 -13.781 1 68.62 183 SER A CA 1
ATOM 1361 C C . SER A 1 183 ? 11.57 2.268 -13.875 1 68.62 183 SER A C 1
ATOM 1363 O O . SER A 1 183 ? 11.078 2.805 -12.875 1 68.62 183 SER A O 1
ATOM 1365 N N . PRO A 1 184 ? 11.711 2.809 -15.031 1 73.56 184 PRO A N 1
ATOM 1366 C CA . PRO A 1 184 ? 11.148 4.152 -15.203 1 73.56 184 PRO A CA 1
ATOM 1367 C C . PRO A 1 184 ? 9.641 4.195 -14.992 1 73.56 184 PRO A C 1
ATOM 1369 O O . PRO A 1 184 ? 8.938 3.252 -15.359 1 73.56 184 PRO A O 1
ATOM 1372 N N . VAL A 1 185 ? 9.219 5.172 -14.234 1 77.88 185 VAL A N 1
ATOM 1373 C CA . VAL A 1 185 ? 7.801 5.445 -14.047 1 77.88 185 VAL A CA 1
ATOM 1374 C C . VAL A 1 185 ? 7.301 6.367 -15.156 1 77.88 185 VAL A C 1
ATOM 1376 O O . VAL A 1 185 ? 7.605 7.562 -15.164 1 77.88 185 VAL A O 1
ATOM 1379 N N . ARG A 1 186 ? 6.59 5.699 -16.141 1 75.44 186 ARG A N 1
ATOM 1380 C CA . ARG A 1 186 ? 6.25 6.477 -17.328 1 75.44 186 ARG A CA 1
ATOM 1381 C C . ARG A 1 186 ? 4.746 6.703 -17.422 1 75.44 186 ARG A C 1
ATOM 1383 O O . ARG A 1 186 ? 4.297 7.676 -18.031 1 75.44 186 ARG A O 1
ATOM 1390 N N . THR A 1 187 ? 3.939 5.816 -16.859 1 76.06 187 THR A N 1
ATOM 1391 C CA . THR A 1 187 ? 2.49 5.891 -17 1 76.06 187 THR A CA 1
ATOM 1392 C C . THR A 1 187 ? 1.817 5.945 -15.633 1 76.06 187 THR A C 1
ATOM 1394 O O . THR A 1 187 ? 2.459 5.699 -14.609 1 76.06 187 THR A O 1
ATOM 1397 N N . PHE A 1 188 ? 0.62 6.215 -15.617 1 78.62 188 PHE A N 1
ATOM 1398 C CA . PHE A 1 188 ? -0.182 6.219 -14.398 1 78.62 188 PHE A CA 1
ATOM 1399 C C . PHE A 1 188 ? -0.214 4.832 -13.766 1 78.62 188 PHE A C 1
ATOM 1401 O O . PHE A 1 188 ? -0.212 4.703 -12.547 1 78.62 188 PHE A O 1
ATOM 1408 N N . PHE A 1 189 ? -0.186 3.887 -14.633 1 80.94 189 PHE A N 1
ATOM 1409 C CA . PHE A 1 189 ? -0.186 2.51 -14.156 1 80.94 189 PHE A CA 1
ATOM 1410 C C . PHE A 1 189 ? 1.128 2.182 -13.453 1 80.94 189 PHE A C 1
ATOM 1412 O O . PHE A 1 189 ? 1.142 1.452 -12.461 1 80.94 189 PHE A O 1
ATOM 1419 N N . ASP A 1 190 ? 2.186 2.781 -13.961 1 83.69 190 ASP A N 1
ATOM 1420 C CA . ASP A 1 190 ? 3.482 2.582 -13.32 1 83.69 190 ASP A CA 1
ATOM 1421 C C . ASP A 1 190 ? 3.502 3.182 -11.914 1 83.69 190 ASP A C 1
ATOM 1423 O O . ASP A 1 190 ? 4.086 2.605 -11 1 83.69 190 ASP A O 1
ATOM 1427 N N . VAL A 1 191 ? 2.814 4.336 -11.766 1 87.38 191 VAL A N 1
ATOM 1428 C CA . VAL A 1 191 ? 2.773 5.012 -10.469 1 87.38 191 VAL A CA 1
ATOM 1429 C C . VAL A 1 191 ? 2.031 4.141 -9.461 1 87.38 191 VAL A C 1
ATOM 1431 O O . VAL A 1 191 ? 2.512 3.928 -8.344 1 87.38 191 VAL A O 1
ATOM 1434 N N . ILE A 1 192 ? 0.956 3.621 -9.844 1 88.31 192 ILE A N 1
ATOM 1435 C CA . ILE A 1 192 ? 0.125 2.809 -8.969 1 88.31 192 ILE A CA 1
ATOM 1436 C C . ILE A 1 192 ? 0.861 1.52 -8.602 1 88.31 192 ILE A C 1
ATOM 1438 O O . ILE A 1 192 ? 0.966 1.164 -7.43 1 88.31 192 ILE A O 1
ATOM 1442 N N . PHE A 1 193 ? 1.389 0.91 -9.617 1 86.88 193 PHE A N 1
ATOM 1443 C CA . PHE A 1 193 ? 2.057 -0.365 -9.383 1 86.88 193 PHE A CA 1
ATOM 1444 C C . PHE A 1 193 ? 3.287 -0.175 -8.5 1 86.88 193 PHE A C 1
ATOM 1446 O O . PHE A 1 193 ? 3.562 -0.996 -7.625 1 86.88 193 PHE A O 1
ATOM 1453 N N . GLN A 1 194 ? 4.07 0.804 -8.797 1 88 194 GLN A N 1
ATOM 1454 C CA . GLN A 1 194 ? 5.258 1.068 -7.992 1 88 194 GLN A CA 1
ATOM 1455 C C . GLN A 1 194 ? 4.883 1.398 -6.551 1 88 194 GLN A C 1
ATOM 1457 O O . GLN A 1 194 ? 5.598 1.026 -5.617 1 88 194 GLN A O 1
ATOM 1462 N N . THR A 1 195 ? 3.801 2.129 -6.41 1 91.5 195 THR A N 1
ATOM 1463 C CA . THR A 1 195 ? 3.316 2.414 -5.062 1 91.5 195 THR A CA 1
ATOM 1464 C C . THR A 1 195 ? 2.982 1.121 -4.324 1 91.5 195 THR A C 1
ATOM 1466 O O . THR A 1 195 ? 3.418 0.921 -3.188 1 91.5 195 THR A O 1
ATOM 1469 N N . ILE A 1 196 ? 2.275 0.293 -4.945 1 91 196 ILE A N 1
ATOM 1470 C CA . ILE A 1 196 ? 1.9 -0.988 -4.355 1 91 196 ILE A CA 1
ATOM 1471 C C . ILE A 1 196 ? 3.156 -1.8 -4.047 1 91 196 ILE A C 1
ATOM 1473 O O . ILE A 1 196 ? 3.273 -2.383 -2.965 1 91 196 ILE A O 1
ATOM 1477 N N . ASP A 1 197 ? 4.051 -1.776 -4.98 1 88.94 197 ASP A N 1
ATOM 1478 C CA . ASP A 1 197 ? 5.301 -2.506 -4.793 1 88.94 197 ASP A CA 1
ATOM 1479 C C . ASP A 1 197 ? 6.047 -2.008 -3.559 1 88.94 197 ASP A C 1
ATOM 1481 O O . ASP A 1 197 ? 6.504 -2.807 -2.736 1 88.94 197 ASP A O 1
ATOM 1485 N N . VAL A 1 198 ? 6.176 -0.719 -3.414 1 89.44 198 VAL A N 1
ATOM 1486 C CA . VAL A 1 198 ? 6.836 -0.107 -2.266 1 89.44 198 VAL A CA 1
ATOM 1487 C C . VAL A 1 198 ? 6.125 -0.522 -0.979 1 89.44 198 VAL A C 1
ATOM 1489 O O . VAL A 1 198 ? 6.77 -0.927 -0.009 1 89.44 198 VAL A O 1
ATOM 1492 N N . MET A 1 199 ? 4.871 -0.446 -0.975 1 92.31 199 MET A N 1
ATOM 1493 C CA . MET A 1 199 ? 4.098 -0.731 0.231 1 92.31 199 MET A CA 1
ATOM 1494 C C . MET A 1 199 ? 4.148 -2.217 0.571 1 92.31 199 MET A C 1
ATOM 1496 O O . MET A 1 199 ? 4.227 -2.588 1.743 1 92.31 199 MET A O 1
ATOM 1500 N N . GLU A 1 200 ? 4.09 -3.064 -0.476 1 90.38 200 GLU A N 1
ATOM 1501 C CA . GLU A 1 200 ? 4.25 -4.5 -0.251 1 90.38 200 GLU A CA 1
ATOM 1502 C C . GLU A 1 200 ? 5.59 -4.805 0.418 1 90.38 200 GLU A C 1
ATOM 1504 O O . GLU A 1 200 ? 5.656 -5.633 1.329 1 90.38 200 GLU A O 1
ATOM 1509 N N . ARG A 1 201 ? 6.562 -4.168 -0.074 1 86.38 201 ARG A N 1
ATOM 1510 C CA . ARG A 1 201 ? 7.898 -4.363 0.487 1 86.38 201 ARG A CA 1
ATOM 1511 C C . ARG A 1 201 ? 7.941 -3.947 1.953 1 86.38 201 ARG A C 1
ATOM 1513 O O . ARG A 1 201 ? 8.516 -4.648 2.787 1 86.38 201 ARG A O 1
ATOM 1520 N N . GLU A 1 202 ? 7.355 -2.834 2.199 1 86.69 202 GLU A N 1
ATOM 1521 C CA . GLU A 1 202 ? 7.324 -2.348 3.576 1 86.69 202 GLU A CA 1
ATOM 1522 C C . GLU A 1 202 ? 6.574 -3.314 4.484 1 86.69 202 GLU A C 1
ATOM 1524 O O . GLU A 1 202 ? 6.996 -3.572 5.613 1 86.69 202 GLU A O 1
ATOM 1529 N N . ILE A 1 203 ? 5.508 -3.83 4.004 1 87.5 203 ILE A N 1
ATOM 1530 C CA . ILE A 1 203 ? 4.703 -4.773 4.773 1 87.5 203 ILE A CA 1
ATOM 1531 C C . ILE A 1 203 ? 5.5 -6.055 5.016 1 87.5 203 ILE A C 1
ATOM 1533 O O . ILE A 1 203 ? 5.547 -6.559 6.141 1 87.5 203 ILE A O 1
ATOM 1537 N N . PHE A 1 204 ? 6.152 -6.551 3.953 1 82.56 204 PHE A N 1
ATOM 1538 C CA . PHE A 1 204 ? 6.875 -7.812 4.02 1 82.56 204 PHE A CA 1
ATOM 1539 C C . PHE A 1 204 ? 8.078 -7.699 4.949 1 82.56 204 PHE A C 1
ATOM 1541 O O . PHE A 1 204 ? 8.398 -8.641 5.672 1 82.56 204 PHE A O 1
ATOM 1548 N N . LEU A 1 205 ? 8.711 -6.539 4.965 1 78.25 205 LEU A N 1
ATOM 1549 C CA . LEU A 1 205 ? 9.898 -6.309 5.781 1 78.25 205 LEU A CA 1
ATOM 1550 C C . LEU A 1 205 ? 9.555 -6.363 7.266 1 78.25 205 LEU A C 1
ATOM 1552 O O . LEU A 1 205 ? 10.383 -6.75 8.086 1 78.25 205 LEU A O 1
ATOM 1556 N N . HIS A 1 206 ? 8.438 -6.129 7.543 1 77.56 206 HIS A N 1
ATOM 1557 C CA . HIS A 1 206 ? 8.094 -6.031 8.961 1 77.56 206 HIS A CA 1
ATOM 1558 C C . HIS A 1 206 ? 7.328 -7.266 9.422 1 77.56 206 HIS A C 1
ATOM 1560 O O . HIS A 1 206 ? 6.984 -7.383 10.602 1 77.56 206 HIS A O 1
ATOM 1566 N N . ARG A 1 207 ? 7.145 -8.172 8.453 1 76.75 207 ARG A N 1
ATOM 1567 C CA . ARG A 1 207 ? 6.484 -9.414 8.844 1 76.75 207 ARG A CA 1
ATOM 1568 C C . ARG A 1 207 ? 7.457 -10.359 9.539 1 76.75 207 ARG A C 1
ATOM 1570 O O . ARG A 1 207 ? 8.641 -10.414 9.18 1 76.75 207 ARG A O 1
ATOM 1577 N N . THR A 1 208 ? 6.934 -11.141 10.414 1 62.25 208 THR A N 1
ATOM 1578 C CA . THR A 1 208 ? 7.738 -12.023 11.25 1 62.25 208 THR A CA 1
ATOM 1579 C C . THR A 1 208 ? 7.93 -13.375 10.578 1 62.25 208 THR A C 1
ATOM 1581 O O . THR A 1 208 ? 8.914 -14.07 10.836 1 62.25 208 THR A O 1
ATOM 1584 N N . VAL A 1 209 ? 6.992 -13.719 9.773 1 63.28 209 VAL A N 1
ATOM 1585 C CA . VAL A 1 209 ? 7.07 -15.078 9.25 1 63.28 209 VAL A CA 1
ATOM 1586 C C . VAL A 1 209 ? 8.148 -15.156 8.172 1 63.28 209 VAL A C 1
ATOM 1588 O O . VAL A 1 209 ? 8.133 -14.375 7.215 1 63.28 209 VAL A O 1
ATOM 1591 N N . HIS A 1 210 ? 8.961 -16.141 8.508 1 80.56 210 HIS A N 1
ATOM 1592 C CA . HIS A 1 210 ? 10.07 -16.344 7.578 1 80.56 210 HIS A CA 1
ATOM 1593 C C . HIS A 1 210 ? 10.023 -17.75 6.973 1 80.56 210 HIS A C 1
ATOM 1595 O O . HIS A 1 210 ? 9.648 -18.703 7.648 1 80.56 210 HIS A O 1
ATOM 1601 N N . ALA A 1 211 ? 10.133 -17.781 5.766 1 91.88 211 ALA A N 1
ATOM 1602 C CA . ALA A 1 211 ? 10.359 -19.062 5.094 1 91.88 211 ALA A CA 1
ATOM 1603 C C . ALA A 1 211 ? 11.68 -19.688 5.539 1 91.88 211 ALA A C 1
ATOM 1605 O O . ALA A 1 211 ? 12.602 -18.984 5.953 1 91.88 211 ALA A O 1
ATOM 1606 N N . ASP A 1 212 ? 11.719 -21.016 5.551 1 95.19 212 ASP A N 1
ATOM 1607 C CA . ASP A 1 212 ? 12.984 -21.688 5.805 1 95.19 212 ASP A CA 1
ATOM 1608 C C . ASP A 1 212 ? 14.031 -21.328 4.754 1 95.19 212 ASP A C 1
ATOM 1610 O O . ASP A 1 212 ? 15.211 -21.188 5.066 1 95.19 212 ASP A O 1
ATOM 1614 N N . ILE A 1 213 ? 13.57 -21.203 3.545 1 96.5 213 ILE A N 1
ATOM 1615 C CA . ILE A 1 213 ? 14.422 -20.781 2.432 1 96.5 213 ILE A CA 1
ATOM 1616 C C . ILE A 1 213 ? 13.672 -19.766 1.569 1 96.5 213 ILE A C 1
ATOM 1618 O O . ILE A 1 213 ? 12.484 -19.938 1.279 1 96.5 213 ILE A O 1
ATOM 1622 N N . MET A 1 214 ? 14.414 -18.719 1.205 1 96.31 214 MET A N 1
ATOM 1623 C CA . MET A 1 214 ? 13.867 -17.734 0.277 1 96.31 214 MET A CA 1
ATOM 1624 C C . MET A 1 214 ? 14.617 -17.766 -1.051 1 96.31 214 MET A C 1
ATOM 1626 O O . MET A 1 214 ? 15.844 -17.75 -1.073 1 96.31 214 MET A O 1
ATOM 1630 N N . ILE A 1 215 ? 13.883 -17.906 -2.123 1 97.25 215 ILE A N 1
ATOM 1631 C CA . ILE A 1 215 ? 14.43 -17.719 -3.465 1 97.25 215 ILE A CA 1
ATOM 1632 C C . ILE A 1 215 ? 14.031 -16.359 -4.008 1 97.25 215 ILE A C 1
ATOM 1634 O O . ILE A 1 215 ? 12.844 -16.031 -4.09 1 97.25 215 ILE A O 1
ATOM 1638 N N . ARG A 1 216 ? 15.031 -15.578 -4.418 1 95.56 216 ARG A N 1
ATOM 1639 C CA . ARG A 1 216 ? 14.773 -14.203 -4.852 1 95.56 216 ARG A CA 1
ATOM 1640 C C . ARG A 1 216 ? 15.398 -13.945 -6.219 1 95.56 216 ARG A C 1
ATOM 1642 O O . ARG A 1 216 ? 16.516 -13.445 -6.309 1 95.56 216 ARG A O 1
ATOM 1649 N N . PRO A 1 217 ? 14.625 -14.164 -7.266 1 96.81 217 PRO A N 1
ATOM 1650 C CA . PRO A 1 217 ? 15.133 -13.859 -8.602 1 96.81 217 PRO A CA 1
ATOM 1651 C C . PRO A 1 217 ? 15.461 -12.383 -8.789 1 96.81 217 PRO A C 1
ATOM 1653 O O . PRO A 1 217 ? 14.742 -11.516 -8.273 1 96.81 217 PRO A O 1
ATOM 1656 N N . ASP A 1 218 ? 16.531 -12.102 -9.547 1 93.5 218 ASP A N 1
ATOM 1657 C CA . ASP A 1 218 ? 16.938 -10.727 -9.828 1 93.5 218 ASP A CA 1
ATOM 1658 C C . ASP A 1 218 ? 16.094 -10.133 -10.961 1 93.5 218 ASP A C 1
ATOM 1660 O O . ASP A 1 218 ? 16.594 -9.977 -12.086 1 93.5 218 ASP A O 1
ATOM 1664 N N . VAL A 1 219 ? 14.906 -9.734 -10.633 1 92.62 219 VAL A N 1
ATOM 1665 C CA . VAL A 1 219 ? 13.984 -9.297 -11.672 1 92.62 219 VAL A CA 1
ATOM 1666 C C . VAL A 1 219 ? 13.57 -7.855 -11.422 1 92.62 219 VAL A C 1
ATOM 1668 O O . VAL A 1 219 ? 12.641 -7.352 -12.055 1 92.62 219 VAL A O 1
ATOM 1671 N N . GLY A 1 220 ? 14.219 -7.141 -10.539 1 85.69 220 GLY A N 1
ATOM 1672 C CA . GLY A 1 220 ? 13.883 -5.773 -10.164 1 85.69 220 GLY A CA 1
ATOM 1673 C C . GLY A 1 220 ? 14 -4.797 -11.32 1 85.69 220 GLY A C 1
ATOM 1674 O O . GLY A 1 220 ? 13.32 -3.764 -11.336 1 85.69 220 GLY A O 1
ATOM 1675 N N . ARG A 1 221 ? 14.805 -5.129 -12.273 1 84.75 221 ARG A N 1
ATOM 1676 C CA . ARG A 1 221 ? 15.055 -4.219 -13.391 1 84.75 221 ARG A CA 1
ATOM 1677 C C . ARG A 1 221 ? 13.922 -4.277 -14.414 1 84.75 221 ARG A C 1
ATOM 1679 O O . ARG A 1 221 ? 13.828 -3.42 -15.289 1 84.75 221 ARG A O 1
ATOM 1686 N N . PHE A 1 222 ? 13.094 -5.227 -14.328 1 86.5 222 PHE A N 1
ATOM 1687 C CA . PHE A 1 222 ? 12 -5.359 -15.281 1 86.5 222 PHE A CA 1
ATOM 1688 C C . PHE A 1 222 ? 10.734 -4.695 -14.75 1 86.5 222 PHE A C 1
ATOM 1690 O O . PHE A 1 222 ? 10.469 -4.727 -13.555 1 86.5 222 PHE A O 1
ATOM 1697 N N . SER A 1 223 ? 10.008 -4.133 -15.664 1 81.5 223 SER A N 1
ATOM 1698 C CA . SER A 1 223 ? 8.719 -3.559 -15.297 1 81.5 223 SER A CA 1
ATOM 1699 C C . SER A 1 223 ? 7.715 -4.645 -14.914 1 81.5 223 SER A C 1
ATOM 1701 O O . SER A 1 223 ? 7.641 -5.684 -15.578 1 81.5 223 SER A O 1
ATOM 1703 N N . SER A 1 224 ? 7.023 -4.383 -13.844 1 83.81 224 SER A N 1
ATOM 1704 C CA . SER A 1 224 ? 6.012 -5.328 -13.383 1 83.81 224 SER A CA 1
ATOM 1705 C C . SER A 1 224 ? 4.766 -5.273 -14.266 1 83.81 224 SER A C 1
ATOM 1707 O O . SER A 1 224 ? 3.928 -6.176 -14.219 1 83.81 224 SER A O 1
ATOM 1709 N N . THR A 1 225 ? 4.727 -4.254 -15.133 1 80.69 225 THR A N 1
ATOM 1710 C CA . THR A 1 225 ? 3.494 -4.078 -15.898 1 80.69 225 THR A CA 1
ATOM 1711 C C . THR A 1 225 ? 3.748 -4.273 -17.391 1 80.69 225 THR A C 1
ATOM 1713 O O . THR A 1 225 ? 2.809 -4.293 -18.188 1 80.69 225 THR A O 1
ATOM 1716 N N . SER A 1 226 ? 5.09 -4.262 -17.922 1 76.94 226 SER A N 1
ATOM 1717 C CA . SER A 1 226 ? 5.414 -4.324 -19.344 1 76.94 226 SER A CA 1
ATOM 1718 C C . SER A 1 226 ? 5.469 -5.766 -19.844 1 76.94 226 SER A C 1
ATOM 1720 O O . SER A 1 226 ? 5.547 -6.012 -21.047 1 76.94 226 SER A O 1
ATOM 1722 N N . PHE A 1 227 ? 4.797 -6.699 -19.406 1 82.69 227 PHE A N 1
ATOM 1723 C CA . PHE A 1 227 ? 4.762 -8.102 -19.812 1 82.69 227 PHE A CA 1
ATOM 1724 C C . PHE A 1 227 ? 5.672 -8.344 -21.016 1 82.69 227 PHE A C 1
ATOM 1726 O O . PHE A 1 227 ? 5.27 -8.992 -21.984 1 82.69 227 PHE A O 1
ATOM 1733 N N . THR A 1 228 ? 6.867 -7.719 -20.953 1 84.44 228 THR A N 1
ATOM 1734 C CA . THR A 1 228 ? 7.941 -7.934 -21.922 1 84.44 228 THR A CA 1
ATOM 1735 C C . THR A 1 228 ? 9.117 -8.648 -21.266 1 84.44 228 THR A C 1
ATOM 1737 O O . THR A 1 228 ? 9.102 -8.898 -20.062 1 84.44 228 THR A O 1
ATOM 1740 N N . ASN A 1 229 ? 10.055 -9.109 -22 1 90.94 229 ASN A N 1
ATOM 1741 C CA . ASN A 1 229 ? 11.266 -9.75 -21.516 1 90.94 229 ASN A CA 1
ATOM 1742 C C . ASN A 1 229 ? 10.945 -11.031 -20.734 1 90.94 229 ASN A C 1
ATOM 1744 O O . ASN A 1 229 ? 11.578 -11.32 -19.719 1 90.94 229 ASN A O 1
ATOM 1748 N N . ILE A 1 230 ? 9.977 -11.727 -21.172 1 94.5 230 ILE A N 1
ATOM 1749 C CA . ILE A 1 230 ? 9.469 -12.906 -20.469 1 94.5 230 ILE A CA 1
ATOM 1750 C C . ILE A 1 230 ? 10.586 -13.938 -20.328 1 94.5 230 ILE A C 1
ATOM 1752 O O . ILE A 1 230 ? 10.82 -14.477 -19.25 1 94.5 230 ILE A O 1
ATOM 1756 N N . ASP A 1 231 ? 11.344 -14.148 -21.422 1 95.56 231 ASP A N 1
ATOM 1757 C CA . ASP A 1 231 ? 12.414 -15.141 -21.422 1 95.56 231 ASP A CA 1
ATOM 1758 C C . ASP A 1 231 ? 13.492 -14.781 -20.406 1 95.56 231 ASP A C 1
ATOM 1760 O O . ASP A 1 231 ? 13.977 -15.656 -19.688 1 95.56 231 ASP A O 1
ATOM 1764 N N . GLU A 1 232 ? 13.844 -13.539 -20.375 1 96.44 232 GLU A N 1
ATOM 1765 C CA . GLU A 1 232 ? 14.867 -13.086 -19.438 1 96.44 232 GLU A CA 1
ATOM 1766 C C . GLU A 1 232 ? 14.391 -13.234 -17.984 1 96.44 232 GLU A C 1
ATOM 1768 O O . GLU A 1 232 ? 15.164 -13.617 -17.109 1 96.44 232 GLU A O 1
ATOM 1773 N N . ILE A 1 233 ? 13.18 -12.961 -17.719 1 96.19 233 ILE A N 1
ATOM 1774 C CA . ILE A 1 233 ? 12.602 -13.047 -16.391 1 96.19 233 ILE A CA 1
ATOM 1775 C C . ILE A 1 233 ? 12.594 -14.5 -15.922 1 96.19 233 ILE A C 1
ATOM 1777 O O . ILE A 1 233 ? 12.977 -14.797 -14.781 1 96.19 233 ILE A O 1
ATOM 1781 N N . ILE A 1 234 ? 12.219 -15.406 -16.812 1 98.12 234 ILE A N 1
ATOM 1782 C CA . ILE A 1 234 ? 12.203 -16.828 -16.484 1 98.12 234 ILE A CA 1
ATOM 1783 C C . ILE A 1 234 ? 13.625 -17.312 -16.188 1 98.12 234 ILE A C 1
ATOM 1785 O O . ILE A 1 234 ? 13.844 -18.062 -15.234 1 98.12 234 ILE A O 1
ATOM 1789 N N . GLU A 1 235 ? 14.555 -16.797 -16.969 1 98.19 235 GLU A N 1
ATOM 1790 C CA . GLU A 1 235 ? 15.953 -17.172 -16.766 1 98.19 235 GLU A CA 1
ATOM 1791 C C . GLU A 1 235 ? 16.453 -16.703 -15.398 1 98.19 235 GLU A C 1
ATOM 1793 O O . GLU A 1 235 ? 17.219 -17.406 -14.734 1 98.19 235 GLU A O 1
ATOM 1798 N N . GLU A 1 236 ? 16.078 -15.578 -14.992 1 97.62 236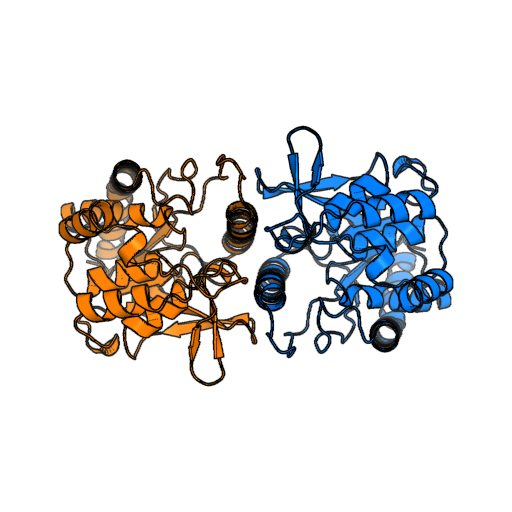 GLU A N 1
ATOM 1799 C CA . GLU A 1 236 ? 16.453 -15.109 -13.664 1 97.62 236 GLU A CA 1
ATOM 1800 C C . GLU A 1 236 ? 15.883 -16.016 -12.57 1 97.62 236 GLU A C 1
ATOM 1802 O O . GLU A 1 236 ? 16.5 -16.203 -11.531 1 97.62 236 GLU A O 1
ATOM 1807 N N . GLY A 1 237 ? 14.695 -16.547 -12.797 1 98.44 237 GLY A N 1
ATOM 1808 C CA . GLY A 1 237 ? 14.141 -17.531 -11.883 1 98.44 237 GLY A CA 1
ATOM 1809 C C . GLY A 1 237 ? 14.984 -18.797 -11.797 1 98.44 237 GLY A C 1
ATOM 1810 O O . GLY A 1 237 ? 15.234 -19.297 -10.695 1 98.44 237 GLY A O 1
ATOM 1811 N N . ARG A 1 238 ? 15.453 -19.234 -12.969 1 98.69 238 ARG A N 1
ATOM 1812 C CA . ARG A 1 238 ? 16.312 -20.406 -13.008 1 98.69 238 ARG A CA 1
ATOM 1813 C C . ARG A 1 238 ? 17.594 -20.172 -12.211 1 98.69 238 ARG A C 1
ATOM 1815 O O . ARG A 1 238 ? 17.984 -21.016 -11.391 1 98.69 238 ARG A O 1
ATOM 1822 N N . LYS A 1 239 ? 18.172 -19.016 -12.469 1 98.56 239 LYS A N 1
ATOM 1823 C CA . LYS A 1 239 ? 19.438 -18.672 -11.812 1 98.56 239 LYS A CA 1
ATOM 1824 C C . LYS A 1 239 ? 19.266 -18.625 -10.297 1 98.56 239 LYS A C 1
ATOM 1826 O O . LYS A 1 239 ? 20.078 -19.203 -9.555 1 98.56 239 LYS A O 1
ATOM 1831 N N . ALA A 1 240 ? 18.281 -17.984 -9.852 1 98.12 240 ALA A N 1
ATOM 1832 C CA . ALA A 1 240 ? 18.031 -17.828 -8.414 1 98.12 240 ALA A CA 1
ATOM 1833 C C . ALA A 1 240 ? 17.797 -19.188 -7.754 1 98.12 240 ALA A C 1
ATOM 1835 O O . ALA A 1 240 ? 18.281 -19.438 -6.652 1 98.12 240 ALA A O 1
ATOM 1836 N N . ALA A 1 241 ? 17.016 -20.016 -8.406 1 98.62 241 ALA A N 1
ATOM 1837 C CA . ALA A 1 241 ? 16.719 -21.328 -7.852 1 98.62 241 ALA A CA 1
ATOM 1838 C C . ALA A 1 241 ? 17.969 -22.203 -7.785 1 98.62 241 ALA A C 1
ATOM 1840 O O . ALA A 1 241 ? 18.203 -22.891 -6.789 1 98.62 241 ALA A O 1
ATOM 1841 N N . ARG A 1 242 ? 18.75 -22.172 -8.82 1 98.56 242 ARG A N 1
ATOM 1842 C CA . ARG A 1 242 ? 19.984 -22.953 -8.867 1 98.56 242 ARG A CA 1
ATOM 1843 C C . ARG A 1 242 ? 20.891 -22.594 -7.699 1 98.56 242 ARG A C 1
ATOM 1845 O O . ARG A 1 242 ? 21.531 -23.484 -7.113 1 98.56 242 ARG A O 1
ATOM 1852 N N . LEU A 1 243 ? 20.922 -21.328 -7.375 1 98.19 243 LEU A N 1
ATOM 1853 C CA . LEU A 1 243 ? 21.766 -20.859 -6.289 1 98.19 243 LEU A CA 1
ATOM 1854 C C . LEU A 1 243 ? 21.281 -21.391 -4.945 1 98.19 243 LEU A C 1
ATOM 1856 O O . LEU A 1 243 ? 22.094 -21.578 -4.027 1 98.19 243 LEU A O 1
ATOM 1860 N N . MET A 1 244 ? 20.062 -21.688 -4.832 1 98.06 244 MET A N 1
ATOM 1861 C CA . MET A 1 244 ? 19.5 -22.047 -3.529 1 98.06 244 MET A CA 1
ATOM 1862 C C . MET A 1 244 ? 19.359 -23.547 -3.385 1 98.06 244 MET A C 1
ATOM 1864 O O . MET A 1 244 ? 19.156 -24.062 -2.279 1 98.06 244 MET A O 1
ATOM 1868 N N . VAL A 1 245 ? 19.531 -24.344 -4.441 1 98 245 VAL A N 1
ATOM 1869 C CA . VAL A 1 245 ? 19.328 -25.797 -4.453 1 98 245 VAL A CA 1
ATOM 1870 C C . VAL A 1 245 ? 20.219 -26.453 -3.393 1 98 245 VAL A C 1
ATOM 1872 O O . VAL A 1 245 ? 19.75 -27.266 -2.604 1 98 245 VAL A O 1
ATOM 1875 N N . PRO A 1 246 ? 21.516 -26.031 -3.299 1 97.56 246 PRO A N 1
ATOM 1876 C CA . PRO A 1 246 ? 22.344 -26.656 -2.271 1 97.56 246 PRO A CA 1
ATOM 1877 C C . PRO A 1 246 ? 21.828 -26.422 -0.857 1 97.56 246 PRO A C 1
ATOM 1879 O O . PRO A 1 246 ? 21.891 -27.312 -0.01 1 97.56 246 PRO A O 1
ATOM 1882 N N . HIS A 1 247 ? 21.281 -25.25 -0.618 1 97.12 247 HIS A N 1
ATOM 1883 C CA . HIS A 1 247 ? 20.75 -24.922 0.697 1 97.12 247 HIS A CA 1
ATOM 1884 C C . HIS A 1 247 ? 19.484 -25.703 0.988 1 97.12 247 HIS A C 1
ATOM 1886 O O . HIS A 1 247 ? 19.25 -26.141 2.125 1 97.12 247 HIS A O 1
ATOM 1892 N N . ILE A 1 248 ? 18.703 -25.875 -0.017 1 97.12 248 ILE A N 1
ATOM 1893 C CA . ILE A 1 248 ? 17.469 -26.641 0.122 1 97.12 248 ILE A CA 1
ATOM 1894 C C . ILE A 1 248 ? 17.797 -28.094 0.438 1 97.12 248 ILE A C 1
ATOM 1896 O O . ILE A 1 248 ? 17.203 -28.688 1.351 1 97.12 248 ILE A O 1
ATOM 1900 N N . GLN A 1 249 ? 18.703 -28.641 -0.288 1 96.06 249 GLN A N 1
ATOM 1901 C CA . GLN A 1 249 ? 19.094 -30.031 -0.087 1 96.06 249 GLN A CA 1
ATOM 1902 C C . GLN A 1 249 ? 19.672 -30.234 1.309 1 96.06 249 GLN A C 1
ATOM 1904 O O . GLN A 1 249 ? 19.422 -31.266 1.941 1 96.06 249 GLN A O 1
ATOM 1909 N N . GLU A 1 250 ? 20.406 -29.266 1.74 1 95.69 250 GLU A N 1
ATOM 1910 C CA . GLU A 1 250 ? 20.953 -29.328 3.092 1 95.69 250 GLU A CA 1
ATOM 1911 C C . GLU A 1 250 ? 19.828 -29.375 4.137 1 95.69 250 GLU A C 1
ATOM 1913 O O . GLU A 1 250 ? 19.906 -30.156 5.086 1 95.69 250 GLU A O 1
ATOM 1918 N N . LYS A 1 251 ? 18.859 -28.547 3.945 1 94.94 251 LYS A N 1
ATOM 1919 C CA . LYS A 1 251 ? 17.75 -28.5 4.879 1 94.94 251 LYS A CA 1
ATOM 1920 C C . LYS A 1 251 ? 16.938 -29.812 4.836 1 94.94 251 LYS A C 1
ATOM 1922 O O . LYS A 1 251 ? 16.391 -30.234 5.848 1 94.94 251 LYS A O 1
ATOM 1927 N N . ILE A 1 252 ? 16.859 -30.359 3.654 1 93.56 252 ILE A N 1
ATOM 1928 C CA . ILE A 1 252 ? 16.156 -31.625 3.488 1 93.56 252 ILE A CA 1
ATOM 1929 C C . ILE A 1 252 ? 16.891 -32.719 4.234 1 93.56 252 ILE A C 1
ATOM 1931 O O . ILE A 1 252 ? 16.266 -33.531 4.926 1 93.56 252 ILE A O 1
ATOM 1935 N N . GLU A 1 253 ? 18.156 -32.688 4.086 1 91.19 253 GLU A N 1
ATOM 1936 C CA . GLU A 1 253 ? 18.969 -33.719 4.746 1 91.19 253 GLU A CA 1
ATOM 1937 C C . GLU A 1 253 ? 18.922 -3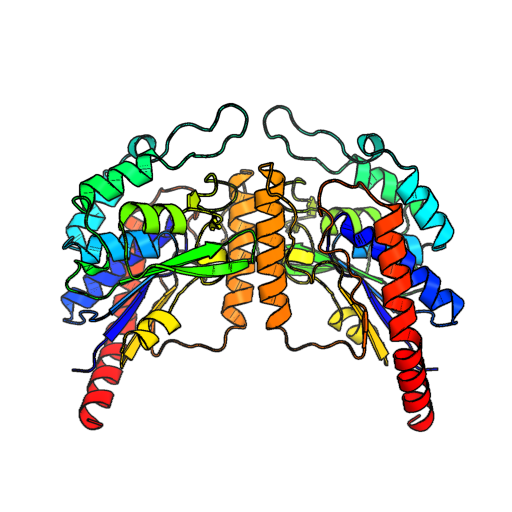3.562 6.262 1 91.19 253 GLU A C 1
ATOM 1939 O O . GLU A 1 253 ? 18.906 -34.531 6.996 1 91.19 253 GLU A O 1
ATOM 1944 N N . ASP A 1 254 ? 18.922 -32.344 6.719 1 87.38 254 ASP A N 1
ATOM 1945 C CA . ASP A 1 254 ? 18.828 -32.062 8.148 1 87.38 254 ASP A CA 1
ATOM 1946 C C . ASP A 1 254 ? 17.5 -32.531 8.719 1 87.38 254 ASP A C 1
ATOM 1948 O O . ASP A 1 254 ? 17.422 -33 9.875 1 87.38 254 ASP A O 1
ATOM 1952 N N . GLY A 1 255 ? 16.469 -32.375 7.988 1 76.12 255 GLY A N 1
ATOM 1953 C CA . GLY A 1 255 ? 15.148 -32.812 8.414 1 76.12 255 GLY A CA 1
ATOM 1954 C C . GLY A 1 255 ? 15 -34.312 8.453 1 76.12 255 GLY A C 1
ATOM 1955 O O . GLY A 1 255 ? 14.25 -34.844 9.273 1 76.12 255 GLY A O 1
ATOM 1956 N N . ARG A 1 256 ? 15.773 -34.969 7.566 1 71.19 256 ARG A N 1
ATOM 1957 C CA . ARG A 1 256 ? 15.773 -36.406 7.559 1 71.19 256 ARG A CA 1
ATOM 1958 C C . ARG A 1 256 ? 16.5 -36.969 8.781 1 71.19 256 ARG A C 1
ATOM 1960 O O . ARG A 1 256 ? 16.109 -38 9.32 1 71.19 256 ARG A O 1
ATOM 1967 N N . LYS A 1 257 ? 17.438 -36.344 9.25 1 65.5 257 LYS A N 1
ATOM 1968 C CA . LYS A 1 257 ? 18.188 -36.781 10.422 1 65.5 257 LYS A CA 1
ATOM 1969 C C . LYS A 1 257 ? 17.391 -36.562 11.703 1 65.5 257 LYS A C 1
ATOM 1971 O O . LYS A 1 257 ? 17.547 -37.312 12.672 1 65.5 257 LYS A O 1
ATOM 1976 N N . ARG A 1 258 ? 16.547 -35.656 11.531 1 59.56 258 ARG A N 1
ATOM 1977 C CA . ARG A 1 258 ? 15.781 -35.344 12.727 1 59.56 258 ARG A CA 1
ATOM 1978 C C . ARG A 1 258 ? 14.516 -36.188 12.797 1 59.56 258 ARG A C 1
ATOM 1980 O O . ARG A 1 258 ? 13.906 -36.344 13.859 1 59.56 258 ARG A O 1
ATOM 1987 N N . ALA A 1 259 ? 14.211 -36.719 11.68 1 51.06 259 ALA A N 1
ATOM 1988 C CA . ALA A 1 259 ? 13.039 -37.594 11.719 1 51.06 259 ALA A CA 1
ATOM 1989 C C . ALA A 1 259 ? 13.445 -39.031 12.031 1 51.06 259 ALA A C 1
ATOM 1991 O O . ALA A 1 259 ? 14.547 -39.469 11.68 1 51.06 259 ALA A O 1
ATOM 1992 N N . MET B 1 1 ? 7.395 21.922 31.688 1 80.75 1 MET B N 1
ATOM 1993 C CA . MET B 1 1 ? 6.527 21.078 30.875 1 80.75 1 MET B CA 1
ATOM 1994 C C . MET B 1 1 ? 7.324 20.375 29.766 1 80.75 1 MET B C 1
ATOM 1996 O O . MET B 1 1 ? 8.211 20.984 29.172 1 80.75 1 MET B O 1
ATOM 2000 N N . PRO B 1 2 ? 7.148 19.062 29.719 1 92.31 2 PRO B N 1
ATOM 2001 C CA . PRO B 1 2 ? 7.875 18.391 28.641 1 92.31 2 PRO B CA 1
ATOM 2002 C C . PRO B 1 2 ? 7.586 18.984 27.266 1 92.31 2 PRO B C 1
ATOM 2004 O O . PRO B 1 2 ? 6.504 19.531 27.047 1 92.31 2 PRO B O 1
ATOM 2007 N N . ARG B 1 3 ? 8.555 18.984 26.438 1 95.62 3 ARG B N 1
ATOM 2008 C CA . ARG B 1 3 ? 8.359 19.406 25.047 1 95.62 3 ARG B CA 1
ATOM 2009 C C . ARG B 1 3 ? 7.555 18.359 24.281 1 95.62 3 ARG B C 1
ATOM 2011 O O . ARG B 1 3 ? 7.992 17.219 24.141 1 95.62 3 ARG B O 1
ATOM 2018 N N . ILE B 1 4 ? 6.457 18.781 23.766 1 97.38 4 ILE B N 1
ATOM 2019 C CA . ILE B 1 4 ? 5.508 17.875 23.156 1 97.38 4 ILE B CA 1
ATOM 2020 C C . ILE B 1 4 ? 5.723 17.859 21.641 1 97.38 4 ILE B C 1
ATOM 2022 O O . ILE B 1 4 ? 5.875 18.906 21.016 1 97.38 4 ILE B O 1
ATOM 2026 N N . GLY B 1 5 ? 5.891 16.641 21.078 1 98.31 5 GLY B N 1
ATOM 2027 C CA . GLY B 1 5 ? 5.836 16.438 19.641 1 98.31 5 GLY B CA 1
ATOM 2028 C C . GLY B 1 5 ? 4.5 15.891 19.156 1 98.31 5 GLY B C 1
ATOM 2029 O O . GLY B 1 5 ? 3.988 14.922 19.719 1 98.31 5 GLY B O 1
ATOM 2030 N N . LEU B 1 6 ? 3.91 16.562 18.219 1 98.69 6 LEU B N 1
ATOM 2031 C CA . LEU B 1 6 ? 2.629 16.156 17.656 1 98.69 6 LEU B CA 1
ATOM 2032 C C . LEU B 1 6 ? 2.795 15.68 16.219 1 98.69 6 LEU B C 1
ATOM 2034 O O . LEU B 1 6 ? 3.293 16.422 15.367 1 98.69 6 LEU B O 1
ATOM 2038 N N . ALA B 1 7 ? 2.475 14.43 15.961 1 98.62 7 ALA B N 1
ATOM 2039 C CA . ALA B 1 7 ? 2.537 13.844 14.625 1 98.62 7 ALA B CA 1
ATOM 2040 C C . ALA B 1 7 ? 1.143 13.695 14.023 1 98.62 7 ALA B C 1
ATOM 2042 O O . ALA B 1 7 ? 0.309 12.953 14.547 1 98.62 7 ALA B O 1
ATOM 2043 N N . LEU B 1 8 ? 0.918 14.43 12.945 1 98.56 8 LEU B N 1
ATOM 2044 C CA . LEU B 1 8 ? -0.378 14.414 12.281 1 98.56 8 LEU B CA 1
ATOM 2045 C C . LEU B 1 8 ? -0.367 13.461 11.094 1 98.56 8 LEU B C 1
ATOM 2047 O O . LEU B 1 8 ? 0.4 13.648 10.141 1 98.56 8 LEU B O 1
ATOM 2051 N N . GLY B 1 9 ? -1.253 12.539 11.117 1 97.12 9 GLY B N 1
ATOM 2052 C CA . GLY B 1 9 ? -1.202 11.422 10.195 1 97.12 9 GLY B CA 1
ATOM 2053 C C . GLY B 1 9 ? -1.91 11.695 8.883 1 97.12 9 GLY B C 1
ATOM 2054 O O . GLY B 1 9 ? -2.662 12.672 8.766 1 97.12 9 GLY B O 1
ATOM 2055 N N . ALA B 1 10 ? -1.664 10.742 7.914 1 96.06 10 ALA B N 1
ATOM 2056 C CA . ALA B 1 10 ? -2.326 10.727 6.609 1 96.06 10 ALA B CA 1
ATOM 2057 C C . ALA B 1 10 ? -3.73 10.141 6.715 1 96.06 10 ALA B C 1
ATOM 2059 O O . ALA B 1 10 ? -3.994 9.297 7.57 1 96.06 10 ALA B O 1
ATOM 2060 N N . GLY B 1 11 ? -4.605 10.68 5.812 1 91.94 11 GLY B N 1
ATOM 2061 C CA . GLY B 1 11 ? -5.953 10.133 5.855 1 91.94 11 GLY B CA 1
ATOM 2062 C C . GLY B 1 11 ? -6.895 10.805 4.871 1 91.94 11 GLY B C 1
ATOM 2063 O O . GLY B 1 11 ? -8.117 10.656 4.969 1 91.94 11 GLY B O 1
ATOM 2064 N N . GLY B 1 12 ? -6.363 11.547 3.936 1 90.56 12 GLY B N 1
ATOM 2065 C CA . GLY B 1 12 ? -7.219 12.258 2.998 1 90.56 12 GLY B CA 1
ATOM 2066 C C . GLY B 1 12 ? -8.18 13.219 3.678 1 90.56 12 GLY B C 1
ATOM 2067 O O . GLY B 1 12 ? -7.789 13.953 4.586 1 90.56 12 GLY B O 1
ATOM 2068 N N . ALA B 1 13 ? -9.438 13.156 3.25 1 89.81 13 ALA B N 1
ATOM 2069 C CA . ALA B 1 13 ? -10.453 14.055 3.783 1 89.81 13 ALA B CA 1
ATOM 2070 C C . ALA B 1 13 ? -10.648 13.844 5.281 1 89.81 13 ALA B C 1
ATOM 2072 O O . ALA B 1 13 ? -11.039 14.766 6 1 89.81 13 ALA B O 1
ATOM 2073 N N . ARG B 1 14 ? -10.344 12.688 5.723 1 93.12 14 ARG B N 1
ATOM 2074 C CA . ARG B 1 14 ? -10.477 12.398 7.145 1 93.12 14 ARG B CA 1
ATOM 2075 C C . ARG B 1 14 ? -9.492 13.211 7.969 1 93.12 14 ARG B C 1
ATOM 2077 O O . ARG B 1 14 ? -9.672 13.383 9.18 1 93.12 14 ARG B O 1
ATOM 2084 N N . GLY B 1 15 ? -8.531 13.727 7.297 1 95.75 15 GLY B N 1
ATOM 2085 C CA . GLY B 1 15 ? -7.516 14.539 7.945 1 95.75 15 GLY B CA 1
ATOM 2086 C C . GLY B 1 15 ? -8.055 15.859 8.469 1 95.75 15 GLY B C 1
ATOM 2087 O O . GLY B 1 15 ? -7.398 16.516 9.273 1 95.75 15 GLY B O 1
ATOM 2088 N N . PHE B 1 16 ? -9.281 16.25 8.102 1 96.94 16 PHE B N 1
ATOM 2089 C CA . PHE B 1 16 ? -9.883 17.438 8.68 1 96.94 16 PHE B CA 1
ATOM 2090 C C . PHE B 1 16 ? -10.055 17.281 10.188 1 96.94 16 PHE B C 1
ATOM 2092 O O . PHE B 1 16 ? -10.172 18.281 10.906 1 96.94 16 PHE B O 1
ATOM 2099 N N . ALA B 1 17 ? -10.008 16.094 10.656 1 98 17 ALA B N 1
ATOM 2100 C CA . ALA B 1 17 ? -10.133 15.82 12.086 1 98 17 ALA B CA 1
ATOM 2101 C C . ALA B 1 17 ? -8.961 16.406 12.859 1 98 17 ALA B C 1
ATOM 2103 O O . ALA B 1 17 ? -9.078 16.688 14.055 1 98 17 ALA B O 1
ATOM 2104 N N . HIS B 1 18 ? -7.816 16.547 12.195 1 98.75 18 HIS B N 1
ATOM 2105 C CA . HIS B 1 18 ? -6.66 17.141 12.844 1 98.75 18 HIS B CA 1
ATOM 2106 C C . HIS B 1 18 ? -6.996 18.531 13.398 1 98.75 18 HIS B C 1
ATOM 2108 O O . HIS B 1 18 ? -6.465 18.938 14.43 1 98.75 18 HIS B O 1
ATOM 2114 N N . ILE B 1 19 ? -7.887 19.266 12.703 1 98.69 19 ILE B N 1
ATOM 2115 C CA . ILE B 1 19 ? -8.273 20.609 13.109 1 98.69 19 ILE B CA 1
ATOM 2116 C C . ILE B 1 19 ? -8.969 20.578 14.469 1 98.69 19 ILE B C 1
ATOM 2118 O O . ILE B 1 19 ? -8.641 21.344 15.367 1 98.69 19 ILE B O 1
ATOM 2122 N N . GLY B 1 20 ? -9.891 19.641 14.633 1 98.81 20 GLY B N 1
ATOM 2123 C CA . GLY B 1 20 ? -10.555 19.469 15.914 1 98.81 20 GLY B CA 1
ATOM 2124 C C . GLY B 1 20 ? -9.609 19.062 17.031 1 98.81 20 GLY B C 1
ATOM 2125 O O . GLY B 1 20 ? -9.727 19.547 18.156 1 98.81 20 GLY B O 1
ATOM 2126 N N . VAL B 1 21 ? -8.688 18.203 16.703 1 98.88 21 VAL B N 1
ATOM 2127 C CA . VAL B 1 21 ? -7.699 17.75 17.672 1 98.88 21 VAL B CA 1
ATOM 2128 C C . VAL B 1 21 ? -6.871 18.938 18.156 1 98.88 21 VAL B C 1
ATOM 2130 O O . VAL B 1 21 ? -6.711 19.141 19.359 1 98.88 21 VAL B O 1
ATOM 2133 N N . LEU B 1 22 ? -6.391 19.734 17.25 1 98.81 22 LEU B N 1
ATOM 2134 C CA . LEU B 1 22 ? -5.57 20.891 17.578 1 98.81 22 LEU B CA 1
ATOM 2135 C C . LEU B 1 22 ? -6.348 21.875 18.453 1 98.81 22 LEU B C 1
ATOM 2137 O O . LEU B 1 22 ? -5.797 22.422 19.406 1 98.81 22 LEU B O 1
ATOM 2141 N N . GLU B 1 23 ? -7.582 22.062 18.109 1 98.75 23 GLU B N 1
ATOM 2142 C CA . GLU B 1 23 ? -8.43 22.984 18.859 1 98.75 23 GLU B CA 1
ATOM 2143 C C . GLU B 1 23 ? -8.516 22.578 20.328 1 98.75 23 GLU B C 1
ATOM 2145 O O . GLU B 1 23 ? -8.312 23.406 21.219 1 98.75 23 GLU B O 1
ATOM 2150 N N . ILE B 1 24 ? -8.812 21.344 20.562 1 98.81 24 ILE B N 1
ATOM 2151 C CA . ILE B 1 24 ? -9.008 20.859 21.922 1 98.81 24 ILE B CA 1
ATOM 2152 C C . ILE B 1 24 ? -7.676 20.875 22.672 1 98.81 24 ILE B C 1
ATOM 2154 O O . ILE B 1 24 ? -7.621 21.234 23.844 1 98.81 24 ILE B O 1
ATOM 2158 N N . LEU B 1 25 ? -6.594 20.438 22.016 1 98.44 25 LEU B N 1
ATOM 2159 C CA . LEU B 1 25 ? -5.289 20.484 22.656 1 98.44 25 LEU B CA 1
ATOM 2160 C C . LEU B 1 25 ? -4.945 21.906 23.094 1 98.44 25 LEU B C 1
ATOM 2162 O O . LEU B 1 25 ? -4.555 22.125 24.25 1 98.44 25 LEU B O 1
ATOM 2166 N N . GLU B 1 26 ? -5.152 22.859 22.266 1 97.44 26 GLU B N 1
ATOM 2167 C CA . GLU B 1 26 ? -4.859 24.266 22.578 1 97.44 26 GLU B CA 1
ATOM 2168 C C . GLU B 1 26 ? -5.711 24.766 23.734 1 97.44 26 GLU B C 1
ATOM 2170 O O . GLU B 1 26 ? -5.219 25.469 24.609 1 97.44 26 GLU B O 1
ATOM 2175 N N . LYS B 1 27 ? -6.949 24.438 23.688 1 97.62 27 LYS B N 1
ATOM 2176 C CA . LYS B 1 27 ? -7.879 24.859 24.734 1 97.62 27 LYS B CA 1
ATOM 2177 C C . LYS B 1 27 ? -7.43 24.359 26.109 1 97.62 27 LYS B C 1
ATOM 2179 O O . LYS B 1 27 ? -7.758 24.969 27.125 1 97.62 27 LYS B O 1
ATOM 2184 N N . HIS B 1 28 ? -6.668 23.359 26.125 1 97.62 28 HIS B N 1
ATOM 2185 C CA . HIS B 1 28 ? -6.234 22.766 27.391 1 97.62 28 HIS B CA 1
ATOM 2186 C C . HIS B 1 28 ? -4.762 23.062 27.656 1 97.62 28 HIS B C 1
ATOM 2188 O O . HIS B 1 28 ? -4.125 22.391 28.469 1 97.62 28 HIS B O 1
ATOM 2194 N N . GLY B 1 29 ? -4.219 23.953 26.844 1 96 29 GLY B N 1
ATOM 2195 C CA . GLY B 1 29 ? -2.861 24.422 27.078 1 96 29 GLY B CA 1
ATOM 2196 C C . GLY B 1 29 ? -1.805 23.438 26.594 1 96 29 GLY B C 1
ATOM 2197 O O . GLY B 1 29 ? -0.64 23.531 26.984 1 96 29 GLY B O 1
ATOM 2198 N N . ILE B 1 30 ? -2.18 22.5 25.859 1 96.75 30 ILE B N 1
ATOM 2199 C CA . ILE B 1 30 ? -1.251 21.531 25.281 1 96.75 30 ILE B CA 1
ATOM 2200 C C . ILE B 1 30 ? -0.787 22.016 23.906 1 96.75 30 ILE B C 1
ATOM 2202 O O . ILE B 1 30 ? -1.471 21.797 22.906 1 96.75 30 ILE B O 1
ATOM 2206 N N . VAL B 1 31 ? 0.367 22.641 23.891 1 95.62 31 VAL B N 1
ATOM 2207 C CA . VAL B 1 31 ? 0.882 23.219 22.656 1 95.62 31 VAL B CA 1
ATOM 2208 C C . VAL B 1 31 ? 2.115 22.453 22.203 1 95.62 31 VAL B C 1
ATOM 2210 O O . VAL B 1 31 ? 3.113 22.375 22.922 1 95.62 31 VAL B O 1
ATOM 2213 N N . PRO B 1 32 ? 2.076 21.953 21.016 1 97.38 32 PRO B N 1
ATOM 2214 C CA . PRO B 1 32 ? 3.232 21.172 20.562 1 97.38 32 PRO B CA 1
ATOM 2215 C C . PRO B 1 32 ? 4.453 22.047 20.281 1 97.38 32 PRO B C 1
ATOM 2217 O O . PRO B 1 32 ? 4.328 23.125 19.688 1 97.38 32 PRO B O 1
ATOM 2220 N N . ALA B 1 33 ? 5.578 21.578 20.688 1 97.56 33 ALA B N 1
ATOM 2221 C CA . ALA B 1 33 ? 6.855 22.219 20.391 1 97.56 33 ALA B CA 1
ATOM 2222 C C . ALA B 1 33 ? 7.391 21.781 19.031 1 97.56 33 ALA B C 1
ATOM 2224 O O . ALA B 1 33 ? 8.156 22.516 18.406 1 97.56 33 ALA B O 1
ATOM 2225 N N . TYR B 1 34 ? 7.027 20.594 18.641 1 98.31 34 TYR B N 1
ATOM 2226 C CA . TYR B 1 34 ? 7.445 19.984 17.375 1 98.31 34 TYR B CA 1
ATOM 2227 C C . TYR B 1 34 ? 6.254 19.406 16.625 1 98.31 34 TYR B C 1
ATOM 2229 O O . TYR B 1 34 ? 5.332 18.859 17.234 1 98.31 34 TYR B O 1
ATOM 2237 N N . LEU B 1 35 ? 6.293 19.578 15.336 1 98.75 35 LEU B N 1
ATOM 2238 C CA . LEU B 1 35 ? 5.227 19.031 14.5 1 98.75 35 LEU B CA 1
ATOM 2239 C C . LEU B 1 35 ? 5.801 18.156 13.391 1 98.75 35 LEU B C 1
ATOM 2241 O O . LEU B 1 35 ? 6.863 18.469 12.844 1 98.75 35 LEU B O 1
ATOM 2245 N N . SER B 1 36 ? 5.219 17.078 13.102 1 98.81 36 SER B N 1
ATOM 2246 C CA . SER B 1 36 ? 5.445 16.281 11.906 1 98.81 36 SER B CA 1
ATOM 2247 C C . SER B 1 36 ? 4.129 15.922 11.219 1 98.81 36 SER B C 1
ATOM 2249 O O . SER B 1 36 ? 3.08 15.891 11.867 1 98.81 36 SER B O 1
ATOM 2251 N N . GLY B 1 37 ? 4.184 15.812 9.93 1 98.62 37 GLY B N 1
ATOM 2252 C CA . GLY B 1 37 ? 2.939 15.531 9.227 1 98.62 37 GLY B CA 1
ATOM 2253 C C . GLY B 1 37 ? 3.139 14.734 7.949 1 98.62 37 GLY B C 1
ATOM 2254 O O . GLY B 1 37 ? 4.172 14.867 7.289 1 98.62 37 GLY B O 1
ATOM 2255 N N . SER B 1 38 ? 2.174 13.977 7.59 1 98.06 38 SER B N 1
ATOM 2256 C CA . SER B 1 38 ? 2.09 13.227 6.34 1 98.06 38 SER B CA 1
ATOM 2257 C C . SER B 1 38 ? 0.763 13.477 5.629 1 98.06 38 SER B C 1
ATOM 2259 O O . SER B 1 38 ? -0.303 13.359 6.238 1 98.06 38 SER B O 1
ATOM 2261 N N . SER B 1 39 ? 0.786 13.75 4.301 1 97.31 39 SER B N 1
ATOM 2262 C CA . SER B 1 39 ? -0.41 13.992 3.5 1 97.31 39 SER B CA 1
ATOM 2263 C C . SER B 1 39 ? -1.272 15.094 4.109 1 97.31 39 SER B C 1
ATOM 2265 O O . SER B 1 39 ? -0.783 16.188 4.391 1 97.31 39 SER B O 1
ATOM 2267 N N . MET B 1 40 ? -2.463 14.906 4.391 1 96.62 40 MET B N 1
ATOM 2268 C CA . MET B 1 40 ? -3.334 15.914 4.996 1 96.62 40 MET B CA 1
ATOM 2269 C C . MET B 1 40 ? -2.756 16.406 6.32 1 96.62 40 MET B C 1
ATOM 2271 O O . MET B 1 40 ? -2.893 17.578 6.664 1 96.62 40 MET B O 1
ATOM 2275 N N . GLY B 1 41 ? -2.145 15.516 7 1 98.25 41 GLY B N 1
ATOM 2276 C CA . GLY B 1 41 ? -1.466 15.93 8.219 1 98.25 41 GLY B CA 1
ATOM 2277 C C . GLY B 1 41 ? -0.378 16.953 7.977 1 98.25 41 GLY B C 1
ATOM 2278 O O . GLY B 1 41 ? -0.179 17.859 8.789 1 98.25 41 GLY B O 1
A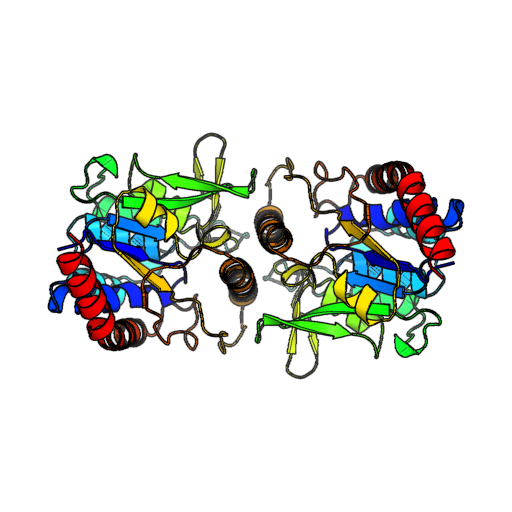TOM 2279 N N . SER B 1 42 ? 0.327 16.797 6.879 1 98.81 42 SER B N 1
ATOM 2280 C CA . SER B 1 42 ? 1.367 17.766 6.551 1 98.81 42 SER B CA 1
ATOM 2281 C C . SER B 1 42 ? 0.77 19.141 6.227 1 98.81 42 SER B C 1
ATOM 2283 O O . SER B 1 42 ? 1.327 20.172 6.609 1 98.81 42 SER B O 1
ATOM 2285 N N . LEU B 1 43 ? -0.358 19.141 5.523 1 98.19 43 LEU B N 1
ATOM 2286 C CA . LEU B 1 43 ? -1.036 20.391 5.188 1 98.19 43 LEU B CA 1
ATOM 2287 C C . LEU B 1 43 ? -1.481 21.125 6.445 1 98.19 43 LEU B C 1
ATOM 2289 O O . LEU B 1 43 ? -1.177 22.312 6.621 1 98.19 43 LEU B O 1
ATOM 2293 N N . VAL B 1 44 ? -2.115 20.438 7.355 1 98.62 44 VAL B N 1
ATOM 2294 C CA . VAL B 1 44 ? -2.617 21.031 8.594 1 98.62 44 VAL B CA 1
ATOM 2295 C C . VAL B 1 44 ? -1.445 21.484 9.461 1 98.62 44 VAL B C 1
ATOM 2297 O O . VAL B 1 44 ? -1.455 22.594 10 1 98.62 44 VAL B O 1
ATOM 2300 N N . ALA B 1 45 ? -0.447 20.656 9.539 1 98.81 45 ALA B N 1
ATOM 2301 C CA . ALA B 1 45 ? 0.725 20.984 10.352 1 98.81 45 ALA B CA 1
ATOM 2302 C C . ALA B 1 45 ? 1.418 22.234 9.82 1 98.81 45 ALA B C 1
ATOM 2304 O O . ALA B 1 45 ? 1.822 23.109 10.594 1 98.81 45 ALA B O 1
ATOM 2305 N N . ALA B 1 46 ? 1.541 22.312 8.516 1 98.75 46 ALA B N 1
ATOM 2306 C CA . ALA B 1 46 ? 2.227 23.438 7.891 1 98.75 46 ALA B CA 1
ATOM 2307 C C . ALA B 1 46 ? 1.484 24.75 8.148 1 98.75 46 ALA B C 1
ATOM 2309 O O . ALA B 1 46 ? 2.082 25.719 8.594 1 98.75 46 ALA B O 1
ATOM 2310 N N . LEU B 1 47 ? 0.186 24.734 7.914 1 98.56 47 LEU B N 1
ATOM 2311 C CA . LEU B 1 47 ? -0.6 25.953 8.109 1 98.56 47 LEU B CA 1
ATOM 2312 C C . LEU B 1 47 ? -0.633 26.344 9.578 1 98.56 47 LEU B C 1
ATOM 2314 O O . LEU B 1 47 ? -0.5 27.531 9.914 1 98.56 47 LEU B O 1
ATOM 2318 N N . TYR B 1 48 ? -0.76 25.375 10.469 1 98.69 48 TYR B N 1
ATOM 2319 C CA . TYR B 1 48 ? -0.722 25.625 11.906 1 98.69 48 TYR B CA 1
ATOM 2320 C C . TYR B 1 48 ? 0.611 26.234 12.312 1 98.69 48 TYR B C 1
ATOM 2322 O O . TYR B 1 48 ? 0.649 27.188 13.109 1 98.69 48 TYR B O 1
ATOM 2330 N N . SER B 1 49 ? 1.649 25.75 11.727 1 98.25 49 SER B N 1
ATOM 2331 C CA . SER B 1 49 ? 2.986 26.25 12.039 1 98.25 49 SER B CA 1
ATOM 2332 C C . SER B 1 49 ? 3.189 27.672 11.508 1 98.25 49 SER B C 1
ATOM 2334 O O . SER B 1 49 ? 4.082 28.391 11.969 1 98.25 49 SER B O 1
ATOM 2336 N N . CYS B 1 50 ? 2.408 28.047 10.57 1 97.94 50 CYS B N 1
ATOM 2337 C CA . CYS B 1 50 ? 2.506 29.375 9.992 1 97.94 50 CYS B CA 1
ATOM 2338 C C . CYS B 1 50 ? 1.592 30.359 10.719 1 97.94 50 CYS B C 1
ATOM 2340 O O . CYS B 1 50 ? 1.398 31.484 10.266 1 97.94 50 CYS B O 1
ATOM 2342 N N . GLY B 1 51 ? 0.917 29.938 11.742 1 96.75 51 GLY B N 1
ATOM 2343 C CA . GLY B 1 51 ? 0.183 30.859 12.594 1 96.75 51 GLY B CA 1
ATOM 2344 C C . GLY B 1 51 ? -1.322 30.734 12.453 1 96.75 51 GLY B C 1
ATOM 2345 O O . GLY B 1 51 ? -2.076 31.438 13.125 1 96.75 51 GLY B O 1
ATOM 2346 N N . PHE B 1 52 ? -1.797 29.828 11.656 1 97.88 52 PHE B N 1
ATOM 2347 C CA . PHE B 1 52 ? -3.236 29.609 11.562 1 97.88 52 PHE B CA 1
ATOM 2348 C C . PHE B 1 52 ? -3.762 28.953 12.836 1 97.88 52 PHE B C 1
ATOM 2350 O O . PHE B 1 52 ? -3.227 27.938 13.289 1 97.88 52 PHE B O 1
ATOM 2357 N N . THR B 1 53 ? -4.816 29.594 13.344 1 97.88 53 THR B N 1
ATOM 2358 C CA . THR B 1 53 ? -5.496 28.969 14.469 1 97.88 53 THR B CA 1
ATOM 2359 C C . THR B 1 53 ? -6.414 27.844 14 1 97.88 53 THR B C 1
ATOM 2361 O O . THR B 1 53 ? -6.789 27.797 12.828 1 97.88 53 THR B O 1
ATOM 2364 N N . PRO B 1 54 ? -6.758 26.938 14.922 1 98.38 54 PRO B N 1
ATOM 2365 C CA . PRO B 1 54 ? -7.711 25.891 14.531 1 98.38 54 PRO B CA 1
ATOM 2366 C C . PRO B 1 54 ? -9.016 26.469 13.977 1 98.38 54 PRO B C 1
ATOM 2368 O O . PRO B 1 54 ? -9.586 25.906 13.039 1 98.38 54 PRO B O 1
ATOM 2371 N N . GLN B 1 55 ? -9.453 27.531 14.508 1 97.69 55 GLN B N 1
ATOM 2372 C CA . GLN B 1 55 ? -10.672 28.172 14.023 1 97.69 55 GLN B CA 1
ATOM 2373 C C . GLN B 1 55 ? -10.5 28.656 12.586 1 97.69 55 GLN B C 1
ATOM 2375 O O . GLN B 1 55 ? -11.398 28.5 11.758 1 97.69 55 GLN B O 1
ATOM 2380 N N . MET B 1 56 ? -9.383 29.281 12.305 1 97.69 56 MET B N 1
ATOM 2381 C CA . MET B 1 56 ? -9.094 29.734 10.945 1 97.69 56 MET B CA 1
ATOM 2382 C C . MET B 1 56 ? -9.039 28.547 9.992 1 97.69 56 MET B C 1
ATOM 2384 O O . MET B 1 56 ? -9.555 28.625 8.875 1 97.69 56 MET B O 1
ATOM 2388 N N . LEU B 1 57 ? -8.406 27.484 10.422 1 98.19 57 LEU B N 1
ATOM 2389 C CA . LEU B 1 57 ? -8.305 26.266 9.609 1 98.19 57 LEU B CA 1
ATOM 2390 C C . LEU B 1 57 ? -9.695 25.703 9.32 1 98.19 57 LEU B C 1
ATOM 2392 O O . LEU B 1 57 ? -9.961 25.25 8.203 1 98.19 57 LEU B O 1
ATOM 2396 N N . GLU B 1 58 ? -10.523 25.672 10.328 1 97.69 58 GLU B N 1
ATOM 2397 C CA . GLU B 1 58 ? -11.891 25.172 10.164 1 97.69 58 GLU B CA 1
ATOM 2398 C C . GLU B 1 58 ? -12.656 26.016 9.141 1 97.69 58 GLU B C 1
ATOM 2400 O O . GLU B 1 58 ? -13.352 25.469 8.281 1 97.69 58 GLU B O 1
ATOM 2405 N N . LYS B 1 59 ? -12.547 27.281 9.227 1 96.5 59 LYS B N 1
ATOM 2406 C CA . LYS B 1 59 ? -13.203 28.172 8.273 1 96.5 59 LYS B CA 1
ATOM 2407 C C . LYS B 1 59 ? -12.711 27.922 6.855 1 96.5 59 LYS B C 1
ATOM 2409 O O . LYS B 1 59 ? -13.5 27.891 5.91 1 96.5 59 LYS B O 1
ATOM 2414 N N . LEU B 1 60 ? -11.414 27.812 6.695 1 94.69 60 LEU B N 1
ATOM 2415 C CA . LEU B 1 60 ? -10.836 27.516 5.391 1 94.69 60 LEU B CA 1
ATOM 2416 C C . LEU B 1 60 ? -11.375 26.188 4.855 1 94.69 60 LEU B C 1
ATOM 2418 O O . LEU B 1 60 ? -11.734 26.094 3.68 1 94.69 60 LEU B O 1
ATOM 2422 N N . ALA B 1 61 ? -11.438 25.172 5.703 1 94.06 61 ALA B N 1
ATOM 2423 C CA . ALA B 1 61 ? -11.859 23.828 5.312 1 94.06 61 ALA B CA 1
ATOM 2424 C C . ALA B 1 61 ? -13.312 23.828 4.844 1 94.06 61 ALA B C 1
ATOM 2426 O O . ALA B 1 61 ? -13.656 23.156 3.861 1 94.06 61 ALA B O 1
ATOM 2427 N N . VAL B 1 62 ? -14.102 24.547 5.504 1 91.31 62 VAL B N 1
ATOM 2428 C CA . VAL B 1 62 ? -15.539 24.531 5.246 1 91.31 62 VAL B CA 1
ATOM 2429 C C . VAL B 1 62 ? -15.859 25.391 4.031 1 91.31 62 VAL B C 1
ATOM 2431 O O . VAL B 1 62 ? -16.781 25.094 3.271 1 91.31 62 VAL B O 1
ATOM 2434 N N . ASN B 1 63 ? -15.031 26.344 3.762 1 88.69 63 ASN B N 1
ATOM 2435 C CA . ASN B 1 63 ? -15.414 27.328 2.754 1 88.69 63 ASN B CA 1
ATOM 2436 C C . ASN B 1 63 ? -14.633 27.141 1.458 1 88.69 63 ASN B C 1
ATOM 2438 O O . ASN B 1 63 ? -15.008 27.672 0.414 1 88.69 63 ASN B O 1
ATOM 2442 N N . LEU B 1 64 ? -13.555 26.469 1.547 1 80.94 64 LEU B N 1
ATOM 2443 C CA . LEU B 1 64 ? -12.766 26.297 0.331 1 80.94 64 LEU B CA 1
ATOM 2444 C C . LEU B 1 64 ? -13.414 25.266 -0.587 1 80.94 64 LEU B C 1
ATOM 2446 O O . LEU B 1 64 ? -13.539 24.094 -0.221 1 80.94 64 LEU B O 1
ATOM 2450 N N . LYS B 1 65 ? -13.828 25.719 -1.706 1 77.88 65 LYS B N 1
ATOM 2451 C CA . LYS B 1 65 ? -14.477 24.844 -2.678 1 77.88 65 LYS B CA 1
ATOM 2452 C C . LYS B 1 65 ? -13.453 23.969 -3.396 1 77.88 65 LYS B C 1
ATOM 2454 O O . LYS B 1 65 ? -12.344 24.422 -3.703 1 77.88 65 LYS B O 1
ATOM 2459 N N . ARG B 1 66 ? -13.867 22.781 -3.689 1 77.06 66 ARG B N 1
ATOM 2460 C CA . ARG B 1 66 ? -13.008 21.781 -4.324 1 77.06 66 ARG B CA 1
ATOM 2461 C C . ARG B 1 66 ? -12.406 22.328 -5.621 1 77.06 66 ARG B C 1
ATOM 2463 O O . ARG B 1 66 ? -11.242 22.078 -5.922 1 77.06 66 ARG B O 1
ATOM 2470 N N . LYS B 1 67 ? -13.18 23.031 -6.289 1 76.06 67 LYS B N 1
ATOM 2471 C CA . LYS B 1 67 ? -12.758 23.516 -7.594 1 76.06 67 LYS B CA 1
ATOM 2472 C C . LYS B 1 67 ? -11.57 24.469 -7.461 1 76.06 67 LYS B C 1
ATOM 2474 O O . LYS B 1 67 ? -10.836 24.688 -8.43 1 76.06 67 LYS B O 1
ATOM 2479 N N . HIS B 1 68 ? -11.383 24.953 -6.262 1 76.06 68 HIS B N 1
ATOM 2480 C CA . HIS B 1 68 ? -10.32 25.938 -6.066 1 76.06 68 HIS B CA 1
ATOM 2481 C C . HIS B 1 68 ? -8.984 25.266 -5.789 1 76.06 68 HIS B C 1
ATOM 2483 O O . HIS B 1 68 ? -7.926 25.875 -5.93 1 76.06 68 HIS B O 1
ATOM 2489 N N . TRP B 1 69 ? -9.07 24.078 -5.457 1 75.69 69 TRP B N 1
ATOM 2490 C CA . TRP B 1 69 ? -7.785 23.469 -5.117 1 75.69 69 TRP B CA 1
ATOM 2491 C C . TRP B 1 69 ? -7.57 22.172 -5.914 1 75.69 69 TRP B C 1
ATOM 2493 O O . TRP B 1 69 ? -6.461 21.641 -5.949 1 75.69 69 TRP B O 1
ATOM 2503 N N . LEU B 1 70 ? -8.57 21.734 -6.449 1 75.56 70 LEU B N 1
ATOM 2504 C CA . LEU B 1 70 ? -8.461 20.578 -7.328 1 75.56 70 LEU B CA 1
ATOM 2505 C C . LEU B 1 70 ? -8.445 21 -8.789 1 75.56 70 LEU B C 1
ATOM 2507 O O . LEU B 1 70 ? -9.359 21.688 -9.25 1 75.56 70 LEU B O 1
ATOM 2511 N N . ASP B 1 71 ? -7.418 20.891 -9.422 1 75.12 71 ASP B N 1
ATOM 2512 C CA . ASP B 1 71 ? -7.336 21.219 -10.844 1 75.12 71 ASP B CA 1
ATOM 2513 C C . ASP B 1 71 ? -7.527 19.969 -11.703 1 75.12 71 ASP B C 1
ATOM 2515 O O . ASP B 1 71 ? -6.91 18.938 -11.453 1 75.12 71 ASP B O 1
ATOM 2519 N N . LEU B 1 72 ? -8.859 19.766 -12.141 1 60.5 72 LEU B N 1
ATOM 2520 C CA . LEU B 1 72 ? -9.219 18.625 -12.984 1 60.5 72 LEU B CA 1
ATOM 2521 C C . LEU B 1 72 ? -8.227 18.453 -14.125 1 60.5 72 LEU B C 1
ATOM 2523 O O . LEU B 1 72 ? -7.785 19.438 -14.719 1 60.5 72 LEU B O 1
ATOM 2527 N N . CYS B 1 73 ? -7.297 17.688 -13.922 1 53.66 73 CYS B N 1
ATOM 2528 C CA . CYS B 1 73 ? -6.137 17.484 -14.781 1 53.66 73 CYS B CA 1
ATOM 2529 C C . CYS B 1 73 ? -6.547 17.438 -16.25 1 53.66 73 CYS B C 1
ATOM 2531 O O . CYS B 1 73 ? -7.734 17.359 -16.562 1 53.66 73 CYS B O 1
ATOM 2533 N N . VAL B 1 74 ? -5.387 16.672 -16.891 1 47.38 74 VAL B N 1
ATOM 2534 C CA . VAL B 1 74 ? -4.859 16.422 -18.234 1 47.38 74 VAL B CA 1
ATOM 2535 C C . VAL B 1 74 ? -5.895 15.664 -19.047 1 47.38 74 VAL B C 1
ATOM 2537 O O . VAL B 1 74 ? -6.441 14.656 -18.609 1 47.38 74 VAL B O 1
ATOM 2540 N N . PRO B 1 75 ? -6.328 16.219 -19.984 1 43.88 75 PRO B N 1
ATOM 2541 C CA . PRO B 1 75 ? -7.172 15.492 -20.922 1 43.88 75 PRO B CA 1
ATOM 2542 C C . PRO B 1 75 ? -6.801 14.016 -21.031 1 43.88 75 PRO B C 1
ATOM 2544 O O . PRO B 1 75 ? -5.637 13.68 -21.266 1 43.88 75 PRO B O 1
ATOM 2547 N N . GLY B 1 76 ? -7.715 13.102 -20.672 1 45.38 76 GLY B N 1
ATOM 2548 C CA . GLY B 1 76 ? -7.656 11.672 -20.938 1 45.38 76 GLY B CA 1
ATOM 2549 C C . GLY B 1 76 ? -7.117 10.867 -19.781 1 45.38 76 GLY B C 1
ATOM 2550 O O . GLY B 1 76 ? -7.25 9.641 -19.75 1 45.38 76 GLY B O 1
ATOM 2551 N N . MET B 1 77 ? -6.273 11.531 -18.859 1 50.41 77 MET B N 1
ATOM 2552 C CA . MET B 1 77 ? -5.656 10.594 -17.922 1 50.41 77 MET B CA 1
ATOM 2553 C C . MET B 1 77 ? -6.289 10.719 -16.547 1 50.41 77 MET B C 1
ATOM 2555 O O . MET B 1 77 ? -6.086 9.859 -15.68 1 50.41 77 MET B O 1
ATOM 2559 N N . GLY B 1 78 ? -7.414 11.719 -16.219 1 55.19 78 GLY B N 1
ATOM 2560 C CA . GLY B 1 78 ? -8.258 11.852 -15.039 1 55.19 78 GLY B CA 1
ATOM 2561 C C . GLY B 1 78 ? -7.48 12.203 -13.789 1 55.19 78 GLY B C 1
ATOM 2562 O O . GLY B 1 78 ? -8.031 12.203 -12.688 1 55.19 78 GLY B O 1
ATOM 2563 N N . PHE B 1 79 ? -6.168 12.5 -13.828 1 68.88 79 PHE B N 1
ATOM 2564 C CA . PHE B 1 79 ? -5.406 12.75 -12.602 1 68.88 79 PHE B CA 1
ATOM 2565 C C . PHE B 1 79 ? -5.297 14.242 -12.328 1 68.88 79 PHE B C 1
ATOM 2567 O O . PHE B 1 79 ? -5.367 15.055 -13.25 1 68.88 79 PHE B O 1
ATOM 2574 N N . VAL B 1 80 ? -5.227 14.609 -11.086 1 81.06 80 VAL B N 1
ATOM 2575 C CA . VAL B 1 80 ? -5.086 15.969 -10.578 1 81.06 80 VAL B CA 1
ATOM 2576 C C . VAL B 1 80 ? -3.615 16.391 -10.617 1 81.06 80 VAL B C 1
ATOM 2578 O O . VAL B 1 80 ? -2.746 15.648 -10.141 1 81.06 80 VAL B O 1
ATOM 2581 N N . THR B 1 81 ? -3.266 17.484 -11.289 1 85.19 81 THR B N 1
ATOM 2582 C CA . THR B 1 81 ? -1.879 17.938 -11.344 1 85.19 81 THR B CA 1
ATOM 2583 C C . THR B 1 81 ? -1.399 18.391 -9.977 1 85.19 81 THR B C 1
ATOM 2585 O O . THR B 1 81 ? -0.24 18.188 -9.609 1 85.19 81 THR B O 1
ATOM 2588 N N . GLY B 1 82 ? -2.25 19.094 -9.234 1 90 82 GLY B N 1
ATOM 2589 C CA . GLY B 1 82 ? -1.913 19.531 -7.887 1 90 82 GLY B CA 1
ATOM 2590 C C . GLY B 1 82 ? -1.287 20.906 -7.855 1 90 82 GLY B C 1
ATOM 2591 O O . GLY B 1 82 ? -0.85 21.375 -6.801 1 90 82 GLY B O 1
ATOM 2592 N N . GLU B 1 83 ? -1.189 21.562 -8.984 1 91.94 83 GLU B N 1
ATOM 2593 C CA . GLU B 1 83 ? -0.577 22.875 -9.062 1 91.94 83 GLU B CA 1
ATOM 2594 C C . GLU B 1 83 ? -1.428 23.922 -8.344 1 91.94 83 GLU B C 1
ATOM 2596 O O . GLU B 1 83 ? -0.896 24.859 -7.742 1 91.94 83 GLU B O 1
ATOM 2601 N N . LYS B 1 84 ? -2.721 23.781 -8.461 1 91.81 84 LYS B N 1
ATOM 2602 C CA . LYS B 1 84 ? -3.594 24.703 -7.738 1 91.81 84 LYS B CA 1
ATOM 2603 C C . LYS B 1 84 ? -3.373 24.594 -6.234 1 91.81 84 LYS B C 1
ATOM 2605 O O . LYS B 1 84 ? -3.281 25.625 -5.547 1 91.81 84 LYS B O 1
ATOM 2610 N N . LEU B 1 85 ? -3.299 23.391 -5.781 1 93.62 85 LEU B N 1
ATOM 2611 C CA . LEU B 1 85 ? -3.043 23.188 -4.359 1 93.62 85 LEU B CA 1
ATOM 2612 C C . LEU B 1 85 ? -1.7 23.797 -3.957 1 93.62 85 LEU B C 1
ATOM 2614 O O . LEU B 1 85 ? -1.598 24.453 -2.926 1 93.62 85 LEU B O 1
ATOM 2618 N N . ARG B 1 86 ? -0.687 23.516 -4.773 1 96 86 ARG B N 1
ATOM 2619 C CA . ARG B 1 86 ? 0.639 24.062 -4.504 1 96 86 ARG B CA 1
ATOM 2620 C C . ARG B 1 86 ? 0.592 25.594 -4.398 1 96 86 ARG B C 1
ATOM 2622 O O . ARG B 1 86 ? 1.174 26.172 -3.48 1 96 86 ARG B O 1
ATOM 2629 N N . HIS B 1 87 ? -0.134 26.25 -5.262 1 95.62 87 HIS B N 1
ATOM 2630 C CA . HIS B 1 87 ? -0.246 27.703 -5.293 1 95.62 87 HIS B CA 1
ATOM 2631 C C . HIS B 1 87 ? -1.007 28.219 -4.074 1 95.62 87 HIS B C 1
ATOM 2633 O O . HIS B 1 87 ? -0.63 29.234 -3.492 1 95.62 87 HIS B O 1
ATOM 2639 N N . ILE B 1 88 ? -2.008 27.594 -3.709 1 95.62 88 ILE B N 1
ATOM 2640 C CA . ILE B 1 88 ? -2.812 28.016 -2.568 1 95.62 88 ILE B CA 1
ATOM 2641 C C . ILE B 1 88 ? -1.987 27.906 -1.288 1 95.62 88 ILE B C 1
ATOM 2643 O O . ILE B 1 88 ? -2.021 28.812 -0.447 1 95.62 88 ILE B O 1
ATOM 2647 N N . VAL B 1 89 ? -1.262 26.844 -1.149 1 97.56 89 VAL B N 1
ATOM 2648 C CA . VAL B 1 89 ? -0.418 26.672 0.029 1 97.56 89 VAL B CA 1
ATOM 2649 C C . VAL B 1 89 ? 0.658 27.75 0.053 1 97.56 89 VAL B C 1
ATOM 2651 O O . VAL B 1 89 ? 0.968 28.312 1.111 1 97.56 89 VAL B O 1
ATOM 2654 N N . LYS B 1 90 ? 1.225 28.016 -1.099 1 98.12 90 LYS B N 1
ATOM 2655 C CA . LYS B 1 90 ? 2.217 29.078 -1.195 1 98.12 90 LYS B CA 1
ATOM 2656 C C . LYS B 1 90 ? 1.644 30.422 -0.712 1 98.12 90 LYS B C 1
ATOM 2658 O O . LYS B 1 90 ? 2.283 31.125 0.064 1 98.12 90 LYS B O 1
ATOM 2663 N N . LEU B 1 91 ? 0.419 30.688 -1.141 1 96.94 91 LEU B N 1
ATOM 2664 C CA . LEU B 1 91 ? -0.249 31.922 -0.767 1 96.94 91 LEU B CA 1
ATOM 2665 C C . LEU B 1 91 ? -0.545 31.953 0.729 1 96.94 91 LEU B C 1
ATOM 2667 O O . LEU B 1 91 ? -0.24 32.938 1.406 1 96.94 91 LEU B O 1
ATOM 2671 N N . LEU B 1 92 ? -1.059 30.906 1.249 1 97 92 LEU B N 1
ATOM 2672 C CA . LEU B 1 92 ? -1.493 30.859 2.641 1 97 92 LEU B CA 1
ATOM 2673 C C . LEU B 1 92 ? -0.296 30.891 3.586 1 97 92 LEU B C 1
ATOM 2675 O O . LEU B 1 92 ? -0.394 31.406 4.699 1 97 92 LEU B O 1
ATOM 2679 N N . THR B 1 93 ? 0.85 30.359 3.154 1 98.06 93 THR B N 1
ATOM 2680 C CA . THR B 1 93 ? 2.031 30.297 4.008 1 98.06 93 THR B CA 1
ATOM 2681 C C . THR B 1 93 ? 2.947 31.5 3.748 1 98.06 93 THR B C 1
ATOM 2683 O O . THR B 1 93 ? 4.047 31.578 4.297 1 98.06 93 THR B O 1
ATOM 2686 N N . ARG B 1 94 ? 2.549 32.344 2.857 1 97.62 94 ARG B N 1
ATOM 2687 C CA . ARG B 1 94 ? 3.301 33.531 2.488 1 97.62 94 ARG B CA 1
ATOM 2688 C C . ARG B 1 94 ? 4.68 33.188 1.947 1 97.62 94 ARG B C 1
ATOM 2690 O O . ARG B 1 94 ? 5.676 33.812 2.297 1 97.62 94 ARG B O 1
ATOM 2697 N N . ASN B 1 95 ? 4.738 32.031 1.233 1 97.94 95 ASN B N 1
ATOM 2698 C CA . ASN B 1 95 ? 5.934 31.562 0.548 1 97.94 95 ASN B CA 1
ATOM 2699 C C . ASN B 1 95 ? 7.078 31.312 1.525 1 97.94 95 ASN B C 1
ATOM 2701 O O . ASN B 1 95 ? 8.25 31.453 1.169 1 97.94 95 ASN B O 1
ATOM 2705 N N . LYS B 1 96 ? 6.773 30.953 2.709 1 98.44 96 LYS B N 1
ATOM 2706 C CA . LYS B 1 96 ? 7.777 30.672 3.729 1 98.44 96 LYS B CA 1
ATOM 2707 C C . LYS B 1 96 ? 8.477 29.344 3.449 1 98.44 96 LYS B C 1
ATOM 2709 O O . LYS B 1 96 ? 7.938 28.484 2.754 1 98.44 96 LYS B O 1
ATOM 2714 N N . THR B 1 97 ? 9.711 29.281 4.004 1 98.75 97 THR B N 1
ATOM 2715 C CA . THR B 1 97 ? 10.422 28.016 4.066 1 98.75 97 THR B CA 1
ATOM 2716 C C . THR B 1 97 ? 10.266 27.375 5.441 1 98.75 97 THR B C 1
ATOM 2718 O O . THR B 1 97 ? 9.906 28.047 6.41 1 98.75 97 THR B O 1
ATOM 2721 N N . ILE B 1 98 ? 10.438 26.109 5.5 1 98.81 98 ILE B N 1
ATOM 2722 C CA . ILE B 1 98 ? 10.234 25.359 6.734 1 98.81 98 ILE B CA 1
ATOM 2723 C C . ILE B 1 98 ? 11.172 25.891 7.82 1 98.81 98 ILE B C 1
ATOM 2725 O O . ILE B 1 98 ? 10.773 26.031 8.977 1 98.81 98 ILE B O 1
ATOM 2729 N N . GLU B 1 99 ? 12.422 26.141 7.418 1 97.94 99 GLU B N 1
ATOM 2730 C CA . GLU B 1 99 ? 13.422 26.547 8.391 1 97.94 99 GLU B CA 1
ATOM 2731 C C . GLU B 1 99 ? 13.125 27.953 8.93 1 97.94 99 GLU B C 1
ATOM 2733 O O . GLU B 1 99 ? 13.711 28.375 9.93 1 97.94 99 GLU B O 1
ATOM 2738 N N . GLU B 1 100 ? 12.211 28.703 8.352 1 98.06 100 GLU B N 1
ATOM 2739 C CA . GLU B 1 100 ? 11.805 30.031 8.812 1 98.06 100 GLU B CA 1
ATOM 2740 C C . GLU B 1 100 ? 10.75 29.938 9.906 1 98.06 100 GLU B C 1
ATOM 2742 O O . GLU B 1 100 ? 10.469 30.922 10.594 1 98.06 100 GLU B O 1
ATOM 2747 N N . LEU B 1 101 ? 10.188 28.812 10.125 1 98.12 101 LEU B N 1
ATOM 2748 C CA . LEU B 1 101 ? 9.133 28.625 11.109 1 98.12 101 LEU B CA 1
ATOM 2749 C C . LEU B 1 101 ? 9.695 28.703 12.523 1 98.12 101 LEU B C 1
ATOM 2751 O O . LEU B 1 101 ? 10.828 28.281 12.766 1 98.12 101 LEU B O 1
ATOM 2755 N N . GLU B 1 102 ? 8.922 29.219 13.406 1 96 102 GLU B N 1
ATOM 2756 C CA . GLU B 1 102 ? 9.32 29.25 14.812 1 96 102 GLU B CA 1
ATOM 2757 C C . GLU B 1 102 ? 9.352 27.859 15.414 1 96 102 GLU B C 1
ATOM 2759 O O . GLU B 1 102 ? 10.266 27.516 16.172 1 96 102 GLU B O 1
ATOM 2764 N N . ARG B 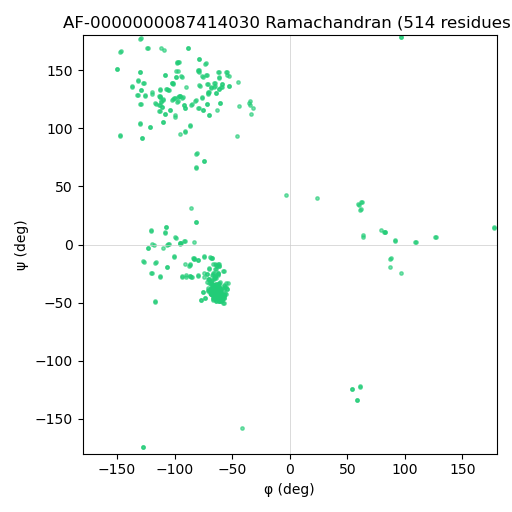1 103 ? 8.359 27.125 15.078 1 95.88 103 ARG B N 1
ATOM 2765 C CA . ARG B 1 103 ? 8.273 25.734 15.508 1 95.88 103 ARG B CA 1
ATOM 2766 C C . ARG B 1 103 ? 8.82 24.781 14.445 1 95.88 103 ARG B C 1
ATOM 2768 O O . ARG B 1 103 ? 8.445 24.875 13.273 1 95.88 103 ARG B O 1
ATOM 2775 N N . PRO B 1 104 ? 9.773 23.875 14.898 1 98.25 104 PRO B N 1
ATOM 2776 C CA . PRO B 1 104 ? 10.273 22.891 13.922 1 98.25 104 PRO B CA 1
ATOM 2777 C C . PRO B 1 104 ? 9.172 22.016 13.344 1 98.25 104 PRO B C 1
ATOM 2779 O O . PRO B 1 104 ? 8.281 21.578 14.07 1 98.25 104 PRO B O 1
ATOM 2782 N N . LEU B 1 105 ? 9.227 21.828 12.047 1 98.75 105 LEU B N 1
ATOM 2783 C CA . LEU B 1 105 ? 8.242 21.062 11.289 1 98.75 105 LEU B CA 1
ATOM 2784 C C . LEU B 1 105 ? 8.922 20.078 10.352 1 98.75 105 LEU B C 1
ATOM 2786 O O . LEU B 1 105 ? 9.867 20.438 9.648 1 98.75 105 LEU B O 1
ATOM 2790 N N . SER B 1 106 ? 8.516 18.828 10.422 1 98.81 106 SER B N 1
ATOM 2791 C CA . SER B 1 106 ? 8.938 17.812 9.461 1 98.81 106 SER B CA 1
ATOM 2792 C C . SER B 1 106 ? 7.773 17.344 8.602 1 98.81 106 SER B C 1
ATOM 2794 O O . SER B 1 106 ? 6.715 16.984 9.117 1 98.81 106 SER B O 1
ATOM 2796 N N . ILE B 1 107 ? 7.949 17.391 7.312 1 98.81 107 ILE B N 1
ATOM 2797 C CA . ILE B 1 107 ? 6.938 16.953 6.359 1 98.81 107 ILE B CA 1
ATOM 2798 C C . ILE B 1 107 ? 7.43 15.703 5.621 1 98.81 107 ILE B C 1
ATOM 2800 O O . ILE B 1 107 ? 8.57 15.664 5.148 1 98.81 107 ILE B O 1
ATOM 2804 N N . VAL B 1 108 ? 6.594 14.727 5.52 1 98.62 108 VAL B N 1
ATOM 2805 C CA . VAL B 1 108 ? 7.008 13.43 4.988 1 98.62 108 VAL B CA 1
ATOM 2806 C C . VAL B 1 108 ? 6.441 13.242 3.584 1 98.62 108 VAL B C 1
ATOM 2808 O O . VAL B 1 108 ? 5.281 13.57 3.328 1 98.62 108 VAL B O 1
ATOM 2811 N N . ALA B 1 109 ? 7.219 12.82 2.688 1 98.56 109 ALA B N 1
ATOM 2812 C CA . ALA B 1 109 ? 6.836 12.297 1.379 1 98.56 109 ALA B CA 1
ATOM 2813 C C . ALA B 1 109 ? 7.508 10.953 1.108 1 98.56 109 ALA B C 1
ATOM 2815 O O . ALA B 1 109 ? 8.164 10.391 1.987 1 98.56 109 ALA B O 1
ATOM 2816 N N . THR B 1 110 ? 7.164 10.375 -0.037 1 97.06 110 THR B N 1
ATOM 2817 C CA . THR B 1 110 ? 7.754 9.102 -0.427 1 97.06 110 THR B CA 1
ATOM 2818 C C . THR B 1 110 ? 8.391 9.195 -1.812 1 97.06 110 THR B C 1
ATOM 2820 O O . THR B 1 110 ? 7.766 9.68 -2.756 1 97.06 110 THR B O 1
ATOM 2823 N N . ASP B 1 111 ? 9.641 8.789 -1.905 1 95.62 111 ASP B N 1
ATOM 2824 C CA . ASP B 1 111 ? 10.25 8.664 -3.225 1 95.62 111 ASP B CA 1
ATOM 2825 C C . ASP B 1 111 ? 9.812 7.367 -3.908 1 95.62 111 ASP B C 1
ATOM 2827 O O . ASP B 1 111 ? 10.156 6.273 -3.459 1 95.62 111 ASP B O 1
ATOM 2831 N N . LEU B 1 112 ? 9.156 7.547 -4.977 1 90.75 112 LEU B N 1
ATOM 2832 C CA . LEU B 1 112 ? 8.523 6.41 -5.648 1 90.75 112 LEU B CA 1
ATOM 2833 C C . LEU B 1 112 ? 9.578 5.477 -6.234 1 90.75 112 LEU B C 1
ATOM 2835 O O . LEU B 1 112 ? 9.359 4.266 -6.32 1 90.75 112 LEU B O 1
ATOM 2839 N N . VAL B 1 113 ? 10.664 5.945 -6.645 1 87.5 113 VAL B N 1
ATOM 2840 C CA . VAL B 1 113 ? 11.688 5.16 -7.32 1 87.5 113 VAL B CA 1
ATOM 2841 C C . VAL B 1 113 ? 12.461 4.332 -6.301 1 87.5 113 VAL B C 1
ATOM 2843 O O . VAL B 1 113 ? 12.57 3.111 -6.441 1 87.5 113 VAL B O 1
ATOM 2846 N N . SER B 1 114 ? 12.891 4.945 -5.23 1 88 114 SER B N 1
ATOM 2847 C CA . SER B 1 114 ? 13.68 4.234 -4.227 1 88 114 SER B CA 1
ATOM 2848 C C . SER B 1 114 ? 12.773 3.535 -3.215 1 88 114 SER B C 1
ATOM 2850 O O . SER B 1 114 ? 13.195 2.57 -2.568 1 88 114 SER B O 1
ATOM 2852 N N . GLY B 1 115 ? 11.609 4.082 -3.035 1 89.25 115 GLY B N 1
ATOM 2853 C CA . GLY B 1 115 ? 10.703 3.568 -2.016 1 89.25 115 GLY B CA 1
ATOM 2854 C C . GLY B 1 115 ? 11.008 4.102 -0.628 1 89.25 115 GLY B C 1
ATOM 2855 O O . GLY B 1 115 ? 10.414 3.664 0.357 1 89.25 115 GLY B O 1
ATOM 2856 N N . GLU B 1 116 ? 11.844 5.051 -0.584 1 92.75 116 GLU B N 1
ATOM 2857 C CA . GLU B 1 116 ? 12.305 5.535 0.712 1 92.75 116 GLU B CA 1
ATOM 2858 C C . GLU B 1 116 ? 11.508 6.754 1.165 1 92.75 116 GLU B C 1
ATOM 2860 O O . GLU B 1 116 ? 10.945 7.477 0.338 1 92.75 116 GLU B O 1
ATOM 2865 N N . ARG B 1 117 ? 11.523 6.934 2.457 1 95.44 117 ARG B N 1
ATOM 2866 C CA . ARG B 1 117 ? 10.938 8.117 3.072 1 95.44 117 ARG B CA 1
ATOM 2867 C C . ARG B 1 117 ? 11.766 9.359 2.771 1 95.44 117 ARG B C 1
ATOM 2869 O O . ARG B 1 117 ? 13 9.32 2.828 1 95.44 117 ARG B O 1
ATOM 2876 N N . VAL B 1 118 ? 11.133 10.406 2.342 1 98 118 VAL B N 1
ATOM 2877 C CA . VAL B 1 118 ? 11.758 11.719 2.182 1 98 118 VAL B CA 1
ATOM 2878 C C . VAL B 1 118 ? 11.203 12.68 3.232 1 98 118 VAL B C 1
ATOM 2880 O O . VAL B 1 118 ? 9.992 12.852 3.35 1 98 118 VAL B O 1
ATOM 2883 N N . VAL B 1 119 ? 12.125 13.258 3.992 1 98.69 119 VAL B N 1
ATOM 2884 C CA . VAL B 1 119 ? 11.727 14.164 5.066 1 98.69 119 VAL B CA 1
ATOM 2885 C C . VAL B 1 119 ? 12.172 15.586 4.742 1 98.69 119 VAL B C 1
ATOM 2887 O O . VAL B 1 119 ? 13.359 15.844 4.551 1 98.69 119 VAL B O 1
ATOM 2890 N N . PHE B 1 120 ? 11.18 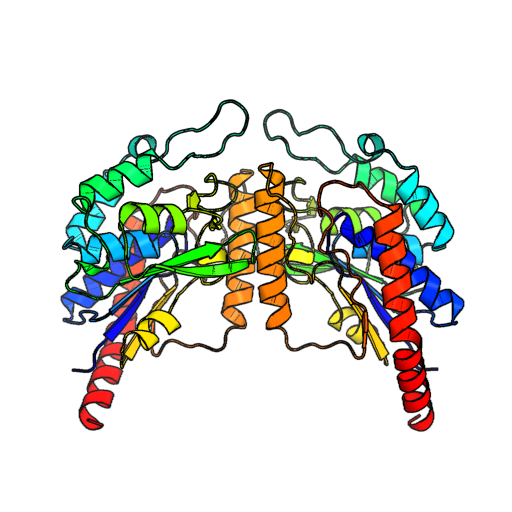16.469 4.656 1 98.69 120 PHE B N 1
ATOM 2891 C CA . PHE B 1 120 ? 11.469 17.891 4.469 1 98.69 120 PHE B CA 1
ATOM 2892 C C . PHE B 1 120 ? 11.57 18.594 5.809 1 98.69 120 PHE B C 1
ATOM 2894 O O . PHE B 1 120 ? 10.609 18.625 6.582 1 98.69 120 PHE B O 1
ATOM 2901 N N . THR B 1 121 ? 12.711 19.172 6.094 1 98.5 121 THR B N 1
ATOM 2902 C CA . THR B 1 121 ? 12.906 20 7.273 1 98.5 121 THR B CA 1
ATOM 2903 C C . THR B 1 121 ? 13.383 21.406 6.879 1 98.5 121 THR B C 1
ATOM 2905 O O . THR B 1 121 ? 13.562 22.266 7.734 1 98.5 121 THR B O 1
ATOM 2908 N N . GLU B 1 122 ? 13.578 21.562 5.613 1 98.5 122 GLU B N 1
ATOM 2909 C CA . GLU B 1 122 ? 13.953 22.844 5.012 1 98.5 122 GLU B CA 1
ATOM 2910 C C . GLU B 1 122 ? 13.359 22.984 3.613 1 98.5 122 GLU B C 1
ATOM 2912 O O . GLU B 1 122 ? 12.852 22.016 3.045 1 98.5 122 GLU B O 1
ATOM 2917 N N . GLY B 1 123 ? 13.398 24.234 3.125 1 98.38 123 GLY B N 1
ATOM 2918 C CA . GLY B 1 123 ? 12.883 24.5 1.791 1 98.38 123 GLY B CA 1
ATOM 2919 C C . GLY B 1 123 ? 11.461 25.016 1.796 1 98.38 123 GLY B C 1
ATOM 2920 O O . GLY B 1 123 ? 10.867 25.219 2.859 1 98.38 123 GLY B O 1
ATOM 2921 N N . PRO B 1 124 ? 10.961 25.297 0.596 1 98.69 124 PRO B N 1
ATOM 2922 C CA . PRO B 1 124 ? 9.625 25.906 0.499 1 98.69 124 PRO B CA 1
ATOM 2923 C C . PRO B 1 124 ? 8.523 24.984 1.025 1 98.69 124 PRO B C 1
ATOM 2925 O O . PRO B 1 124 ? 8.414 23.844 0.595 1 98.69 124 PRO B O 1
ATOM 2928 N N . ILE B 1 125 ? 7.684 25.531 1.891 1 98.81 125 ILE B N 1
ATOM 2929 C CA . ILE B 1 125 ? 6.613 24.766 2.525 1 98.81 125 ILE B CA 1
ATOM 2930 C C . ILE B 1 125 ? 5.656 24.234 1.461 1 98.81 125 ILE B C 1
ATOM 2932 O O . ILE B 1 125 ? 5.25 23.062 1.51 1 98.81 125 ILE B O 1
ATOM 2936 N N . HIS B 1 126 ? 5.316 25.062 0.452 1 98.56 126 HIS B N 1
ATOM 2937 C CA . HIS B 1 126 ? 4.312 24.688 -0.542 1 98.56 126 HIS B CA 1
ATOM 2938 C C . HIS B 1 126 ? 4.793 23.516 -1.398 1 98.56 126 HIS B C 1
ATOM 2940 O O . HIS B 1 126 ? 3.988 22.703 -1.847 1 98.56 126 HIS B O 1
ATOM 2946 N N . GLU B 1 127 ? 6.137 23.375 -1.608 1 98.5 127 GLU B N 1
ATOM 2947 C CA . GLU B 1 127 ? 6.668 22.234 -2.359 1 98.5 127 GLU B CA 1
ATOM 2948 C C . GLU B 1 127 ? 6.637 20.953 -1.526 1 98.5 127 GLU B C 1
ATOM 2950 O O . GLU B 1 127 ? 6.281 19.891 -2.033 1 98.5 127 GLU B O 1
ATOM 2955 N N . ALA B 1 128 ? 6.988 21.125 -0.251 1 98.75 128 ALA B N 1
ATOM 2956 C CA . ALA B 1 128 ? 6.988 19.969 0.651 1 98.75 128 ALA B CA 1
ATOM 2957 C C . ALA B 1 128 ? 5.578 19.422 0.829 1 98.75 128 ALA B C 1
ATOM 2959 O O . ALA B 1 128 ? 5.367 18.203 0.751 1 98.75 128 ALA B O 1
ATOM 2960 N N . VAL B 1 129 ? 4.621 20.281 1.028 1 98.69 129 VAL B N 1
ATOM 2961 C CA . VAL B 1 129 ? 3.236 19.875 1.226 1 98.69 129 VAL B CA 1
ATOM 2962 C C . VAL B 1 129 ? 2.689 19.266 -0.065 1 98.69 129 VAL B C 1
ATOM 2964 O O . VAL B 1 129 ? 2.02 18.234 -0.038 1 98.69 129 VAL B O 1
ATOM 2967 N N . ARG B 1 130 ? 2.996 19.891 -1.213 1 97.88 130 ARG B N 1
ATOM 2968 C CA . ARG B 1 130 ? 2.559 19.359 -2.502 1 97.88 130 ARG B CA 1
ATOM 2969 C C . ARG B 1 130 ? 3.059 17.938 -2.711 1 97.88 130 ARG B C 1
ATOM 2971 O O . ARG B 1 130 ? 2.322 17.078 -3.207 1 97.88 130 ARG B O 1
ATOM 2978 N N . ALA B 1 131 ? 4.293 17.734 -2.369 1 98.12 131 ALA B N 1
ATOM 2979 C CA . ALA B 1 131 ? 4.867 16.406 -2.475 1 98.12 131 ALA B CA 1
ATOM 2980 C C . ALA B 1 131 ? 4.164 15.43 -1.539 1 98.12 131 ALA B C 1
ATOM 2982 O O . ALA B 1 131 ? 3.768 14.336 -1.954 1 98.12 131 ALA B O 1
ATOM 2983 N N . SER B 1 132 ? 3.91 15.836 -0.378 1 98.5 132 SER B N 1
ATOM 2984 C CA . SER B 1 132 ? 3.4 14.977 0.689 1 98.5 132 SER B 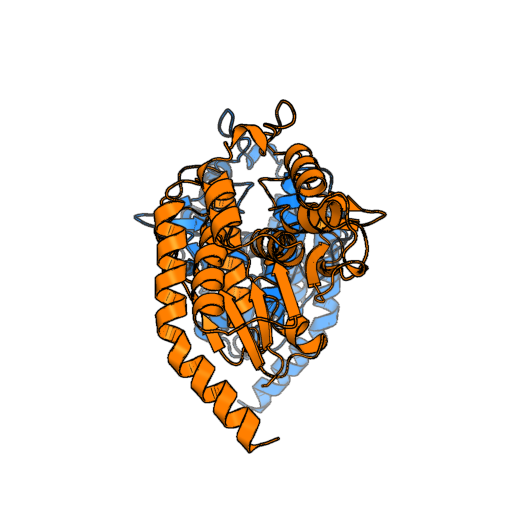CA 1
ATOM 2985 C C . SER B 1 132 ? 1.947 14.594 0.441 1 98.5 132 SER B C 1
ATOM 2987 O O . SER B 1 132 ? 1.504 13.523 0.866 1 98.5 132 SER B O 1
ATOM 2989 N N . VAL B 1 133 ? 1.216 15.406 -0.297 1 96.44 133 VAL B N 1
ATOM 2990 C CA . VAL B 1 133 ? -0.209 15.148 -0.48 1 96.44 133 VAL B CA 1
ATOM 2991 C C . VAL B 1 133 ? -0.441 14.453 -1.819 1 96.44 133 VAL B C 1
ATOM 2993 O O . VAL B 1 133 ? -1.586 14.273 -2.242 1 96.44 133 VAL B O 1
ATOM 2996 N N . SER B 1 134 ? 0.631 14.109 -2.494 1 94.81 134 SER B N 1
ATOM 2997 C CA . SER B 1 134 ? 0.52 13.523 -3.828 1 94.81 134 SER B CA 1
ATOM 2998 C C . SER B 1 134 ? 0.043 12.078 -3.762 1 94.81 134 SER B C 1
ATOM 3000 O O . SER B 1 134 ? 0.793 11.156 -4.09 1 94.81 134 SER B O 1
ATOM 3002 N N . ILE B 1 135 ? -1.187 11.906 -3.436 1 92.25 135 ILE B N 1
ATOM 3003 C CA . ILE B 1 135 ? -1.79 10.578 -3.336 1 92.25 135 ILE B CA 1
ATOM 3004 C C . ILE B 1 135 ? -1.717 9.875 -4.688 1 92.25 135 ILE B C 1
ATOM 3006 O O . ILE B 1 135 ? -2.248 10.367 -5.684 1 92.25 135 ILE B O 1
ATOM 3010 N N . PRO B 1 136 ? -1.086 8.734 -4.695 1 91.62 136 PRO B N 1
ATOM 3011 C CA . PRO B 1 136 ? -1.025 8 -5.961 1 91.62 136 PRO B CA 1
ATOM 3012 C C . PRO B 1 136 ? -2.408 7.668 -6.516 1 91.62 136 PRO B C 1
ATOM 3014 O O . PRO B 1 136 ? -3.305 7.285 -5.758 1 91.62 136 PRO B O 1
ATOM 3017 N N . GLY B 1 137 ? -2.549 7.836 -7.812 1 82.38 137 GLY B N 1
ATOM 3018 C CA . GLY B 1 137 ? -3.824 7.543 -8.445 1 82.38 137 GLY B CA 1
ATOM 3019 C C . GLY B 1 137 ? -4.773 8.727 -8.445 1 82.38 137 GLY B C 1
ATOM 3020 O O . GLY B 1 137 ? -5.785 8.719 -9.156 1 82.38 137 GLY B O 1
ATOM 3021 N N . ILE B 1 138 ? -4.461 9.734 -7.707 1 84.5 138 ILE B N 1
ATOM 3022 C CA . ILE B 1 138 ? -5.273 10.945 -7.656 1 84.5 138 ILE B CA 1
ATOM 3023 C C . ILE B 1 138 ? -4.461 12.133 -8.164 1 84.5 138 ILE B C 1
ATOM 3025 O O . ILE B 1 138 ? -4.883 12.828 -9.094 1 84.5 138 ILE B O 1
ATOM 3029 N N . PHE B 1 139 ? -3.273 12.227 -7.621 1 89.5 139 PHE B N 1
ATOM 3030 C CA . PHE B 1 139 ? -2.379 13.305 -8.016 1 89.5 139 PHE B CA 1
ATOM 3031 C C . PHE B 1 139 ? -1.229 12.773 -8.859 1 89.5 139 PHE B C 1
ATOM 3033 O O . PHE B 1 139 ? -0.736 11.672 -8.625 1 89.5 139 PHE B O 1
ATOM 3040 N N . VAL B 1 140 ? -0.818 13.57 -9.781 1 88.94 140 VAL B N 1
ATOM 3041 C CA . VAL B 1 140 ? 0.445 13.281 -10.453 1 88.94 140 VAL B CA 1
ATOM 3042 C C . VAL B 1 140 ? 1.598 13.398 -9.461 1 88.94 140 VAL B C 1
ATOM 3044 O O . VAL B 1 140 ? 1.61 14.297 -8.617 1 88.94 140 VAL B O 1
ATOM 3047 N N . PRO B 1 141 ? 2.527 12.484 -9.555 1 93.25 141 PRO B N 1
ATOM 3048 C CA . PRO B 1 141 ? 3.682 12.594 -8.664 1 93.25 141 PRO B CA 1
ATOM 3049 C C . PRO B 1 141 ? 4.387 13.945 -8.773 1 93.25 141 PRO B C 1
ATOM 3051 O O . PRO B 1 141 ? 4.348 14.578 -9.828 1 93.25 141 PRO B O 1
ATOM 3054 N N . TYR B 1 142 ? 4.938 14.367 -7.691 1 95.31 142 TYR B N 1
ATOM 3055 C CA . TYR B 1 142 ? 5.684 15.617 -7.676 1 95.31 142 TYR B CA 1
ATOM 3056 C C . TYR B 1 142 ? 7.156 15.383 -7.98 1 95.31 142 TYR B C 1
ATOM 3058 O O . TYR B 1 142 ? 7.848 14.688 -7.234 1 95.31 142 TYR B O 1
ATOM 3066 N N . LYS B 1 143 ? 7.598 15.969 -9.094 1 94.75 143 LYS B N 1
ATOM 3067 C CA . LYS B 1 143 ? 9 15.812 -9.469 1 94.75 143 LYS B CA 1
ATOM 3068 C C . LYS B 1 143 ? 9.875 16.859 -8.766 1 94.75 143 LYS B C 1
ATOM 3070 O O . LYS B 1 143 ? 9.617 18.062 -8.867 1 94.75 143 LYS B O 1
ATOM 3075 N N . LEU B 1 144 ? 10.828 16.453 -8 1 95.31 144 LEU B N 1
ATOM 3076 C CA . LEU B 1 144 ? 11.805 17.297 -7.332 1 95.31 144 LEU B CA 1
ATOM 3077 C C . LEU B 1 144 ? 13.219 16.797 -7.578 1 95.31 144 LEU B C 1
ATOM 3079 O O . LEU B 1 144 ? 13.664 15.844 -6.93 1 95.31 144 LEU B O 1
ATOM 3083 N N . GLY B 1 145 ? 13.938 17.484 -8.453 1 92.81 145 GLY B N 1
ATOM 3084 C CA . GLY B 1 145 ? 15.227 16.953 -8.875 1 92.81 145 GLY B CA 1
ATOM 3085 C C . GLY B 1 145 ? 15.125 15.602 -9.562 1 92.81 145 GLY B C 1
ATOM 3086 O O . GLY B 1 145 ? 14.375 15.445 -10.531 1 92.81 145 GLY B O 1
ATOM 3087 N N . SER B 1 146 ? 15.781 14.664 -9.031 1 90.81 146 SER B N 1
ATOM 3088 C CA . SER B 1 146 ? 15.789 13.328 -9.609 1 90.81 146 SER B CA 1
ATOM 3089 C C . SER B 1 146 ? 14.742 12.438 -8.945 1 90.81 146 SER B C 1
ATOM 3091 O O . SER B 1 146 ? 14.57 11.281 -9.336 1 90.81 146 SER B O 1
ATOM 3093 N N . LYS B 1 147 ? 14.031 13.031 -8.016 1 93.88 147 LYS B N 1
ATOM 3094 C CA . LYS B 1 147 ? 13.07 12.227 -7.262 1 93.88 147 LYS B CA 1
ATOM 3095 C C . LYS B 1 147 ? 11.656 12.391 -7.816 1 93.88 147 LYS B C 1
ATOM 3097 O O . LYS B 1 147 ? 11.305 13.453 -8.328 1 93.88 147 LYS B O 1
ATOM 3102 N N . LEU B 1 148 ? 10.969 11.344 -7.773 1 94.5 148 LEU B N 1
ATOM 3103 C CA . LEU B 1 148 ? 9.531 11.328 -8.031 1 94.5 148 LEU B CA 1
ATOM 3104 C C . LEU B 1 148 ? 8.75 11.055 -6.75 1 94.5 148 LEU B C 1
ATOM 3106 O O . LEU B 1 148 ? 8.664 9.914 -6.301 1 94.5 148 LEU B O 1
ATOM 3110 N N . LEU B 1 149 ? 8.156 12.125 -6.254 1 96.88 149 LEU B N 1
ATOM 3111 C CA . LEU B 1 149 ? 7.621 12.062 -4.898 1 96.88 149 LEU B CA 1
ATOM 3112 C C . LEU B 1 149 ? 6.109 11.859 -4.914 1 96.88 149 LEU B C 1
ATOM 3114 O O . LEU B 1 149 ? 5.41 12.438 -5.754 1 96.88 149 LEU B O 1
ATOM 3118 N N . VAL B 1 150 ? 5.68 11 -3.998 1 96.62 150 VAL B N 1
ATOM 3119 C CA . VAL B 1 150 ? 4.258 10.773 -3.779 1 96.62 150 VAL B CA 1
ATOM 3120 C C . VAL B 1 150 ? 3.928 10.938 -2.299 1 96.62 150 VAL B C 1
ATOM 3122 O O . VAL B 1 150 ? 4.777 11.367 -1.512 1 96.62 150 VAL B O 1
ATOM 3125 N N . ASP B 1 151 ? 2.742 10.648 -1.957 1 97.31 151 ASP B N 1
ATOM 3126 C CA . ASP B 1 151 ? 2.152 10.859 -0.64 1 97.31 151 ASP B CA 1
ATOM 3127 C C . ASP B 1 151 ? 3.012 10.234 0.456 1 97.31 151 ASP B C 1
ATOM 3129 O O . ASP B 1 151 ? 3.471 9.102 0.318 1 97.31 151 ASP B O 1
ATOM 3133 N N . GLY B 1 152 ? 3.186 10.961 1.508 1 96.75 152 GLY B N 1
ATOM 3134 C CA . GLY B 1 152 ? 3.986 10.477 2.619 1 96.75 152 GLY B CA 1
ATOM 3135 C C . GLY B 1 152 ? 3.381 9.266 3.305 1 96.75 152 GLY B C 1
ATOM 3136 O O . GLY B 1 152 ? 4.098 8.461 3.912 1 96.75 152 GLY B O 1
ATOM 3137 N N . GLY B 1 153 ? 2.115 9.141 3.258 1 94.88 153 GLY B N 1
ATOM 3138 C CA . GLY B 1 153 ? 1.418 8.039 3.895 1 94.88 153 GLY B CA 1
ATOM 3139 C C . GLY B 1 153 ? 1.805 6.684 3.328 1 94.88 153 GLY B C 1
ATOM 3140 O O . GLY B 1 153 ? 1.565 5.652 3.957 1 94.88 153 GLY B O 1
ATOM 3141 N N . VAL B 1 154 ? 2.404 6.664 2.186 1 93.81 154 VAL B N 1
ATOM 3142 C CA . VAL B 1 154 ? 2.793 5.422 1.521 1 93.81 154 VAL B CA 1
ATOM 3143 C C . VAL B 1 154 ? 3.83 4.688 2.367 1 93.81 154 VAL B C 1
ATOM 3145 O O . VAL B 1 154 ? 3.789 3.459 2.479 1 93.81 154 VAL B O 1
ATOM 3148 N N . VAL B 1 155 ? 4.699 5.469 3.062 1 92.75 155 VAL B N 1
ATOM 3149 C CA . VAL B 1 155 ? 5.754 4.805 3.824 1 92.75 155 VAL B CA 1
ATOM 3150 C C . VAL B 1 155 ? 5.625 5.16 5.305 1 92.75 155 VAL B C 1
ATOM 3152 O O . VAL B 1 155 ? 6.145 4.445 6.168 1 92.75 155 VAL B O 1
ATOM 3155 N N . ASP B 1 156 ? 5.008 6.285 5.535 1 93.38 156 ASP B N 1
ATOM 3156 C CA . ASP B 1 156 ? 4.914 6.746 6.918 1 93.38 156 ASP B CA 1
ATOM 3157 C C . ASP B 1 156 ? 3.611 7.508 7.152 1 93.38 156 ASP B C 1
ATOM 3159 O O . ASP B 1 156 ? 3.58 8.734 7.066 1 93.38 156 ASP B O 1
ATOM 3163 N N . ARG B 1 157 ? 2.619 6.816 7.613 1 93.19 157 ARG B N 1
ATOM 3164 C CA . ARG B 1 157 ? 1.272 7.367 7.723 1 93.19 157 ARG B CA 1
ATOM 3165 C C . ARG B 1 157 ? 1.176 8.352 8.875 1 93.19 157 ARG B C 1
ATOM 3167 O O . ARG B 1 157 ? 0.492 9.375 8.773 1 93.19 157 ARG B O 1
ATOM 3174 N N . VAL B 1 158 ? 1.715 7.988 10.039 1 95.94 158 VAL B N 1
ATOM 3175 C CA . VAL B 1 158 ? 1.807 8.852 11.211 1 95.94 158 VAL B CA 1
ATOM 3176 C C . VAL B 1 158 ? 3.268 9 11.625 1 95.94 158 VAL B C 1
ATOM 3178 O O . VAL B 1 158 ? 3.811 8.141 12.328 1 95.94 158 VAL B O 1
ATOM 3181 N N . PRO B 1 159 ? 3.9 10.07 11.297 1 96.25 159 PRO B N 1
ATOM 3182 C CA . PRO B 1 159 ? 5.352 10.188 11.453 1 96.25 159 PRO B CA 1
ATOM 3183 C C . PRO B 1 159 ? 5.77 10.531 12.875 1 96.25 159 PRO B C 1
ATOM 3185 O O . PRO B 1 159 ? 6.406 11.57 13.102 1 96.25 159 PRO B O 1
ATOM 3188 N N . ILE B 1 160 ? 5.57 9.711 13.82 1 96.69 160 ILE B N 1
ATOM 3189 C CA . ILE B 1 160 ? 5.82 9.875 15.25 1 96.69 160 ILE B CA 1
ATOM 3190 C C . ILE B 1 160 ? 7.32 9.984 15.5 1 96.69 160 ILE B C 1
ATOM 3192 O O . ILE B 1 160 ? 7.77 10.828 16.281 1 96.69 160 ILE B O 1
ATOM 3196 N N . GLU B 1 161 ? 8.094 9.141 14.82 1 95.5 161 GLU B N 1
ATOM 3197 C CA . GLU B 1 161 ? 9.539 9.102 15.023 1 95.5 161 GLU B CA 1
ATOM 3198 C C . GLU B 1 161 ? 10.18 10.445 14.68 1 95.5 161 GLU B C 1
ATOM 3200 O O . GLU B 1 161 ? 11.164 10.844 15.305 1 95.5 161 GLU B O 1
ATOM 3205 N N . LEU B 1 162 ? 9.609 11.094 13.75 1 96.56 162 LEU B N 1
ATOM 3206 C CA . LEU B 1 162 ? 10.18 12.375 13.336 1 96.56 162 LEU B CA 1
ATOM 3207 C C . LEU B 1 162 ? 9.961 13.438 14.406 1 96.56 162 LEU B C 1
ATOM 3209 O O . LEU B 1 162 ? 10.844 14.266 14.656 1 96.56 162 LEU B O 1
ATOM 3213 N N . ALA B 1 163 ? 8.766 13.398 15.016 1 96.12 163 ALA B N 1
ATOM 3214 C CA . ALA B 1 163 ? 8.539 14.312 16.125 1 96.12 163 ALA B CA 1
ATOM 3215 C C . ALA B 1 163 ? 9.531 14.062 17.25 1 96.12 163 ALA B C 1
ATOM 3217 O O . ALA B 1 163 ? 10.062 15.008 17.844 1 96.12 163 ALA B O 1
ATOM 3218 N N . ARG B 1 164 ? 9.805 12.852 17.516 1 95.12 164 ARG B N 1
ATOM 3219 C CA . ARG B 1 164 ? 10.766 12.469 18.547 1 95.12 164 ARG B CA 1
ATOM 3220 C C . ARG B 1 164 ? 12.172 12.906 18.172 1 95.12 164 ARG B C 1
ATOM 3222 O O . ARG B 1 164 ? 12.914 13.438 19 1 95.12 164 ARG B O 1
ATOM 3229 N N . SER B 1 165 ? 12.539 12.695 16.984 1 95.81 165 SER B N 1
ATOM 3230 C CA . SER B 1 165 ? 13.891 12.992 16.516 1 95.81 165 SER B CA 1
ATOM 3231 C C . SER B 1 165 ? 14.172 14.484 16.562 1 95.81 165 SER B C 1
ATOM 3233 O O . SER B 1 165 ? 15.336 14.898 16.641 1 95.81 165 SER B O 1
ATOM 3235 N N . MET B 1 166 ? 13.086 15.281 16.578 1 96.5 166 MET B N 1
ATOM 3236 C CA . MET B 1 166 ? 13.258 16.734 16.641 1 96.5 166 MET B CA 1
ATOM 3237 C C . MET B 1 166 ? 13.469 17.203 18.078 1 96.5 166 MET B C 1
ATOM 3239 O O . MET B 1 166 ? 13.852 18.344 18.312 1 96.5 166 MET B O 1
ATOM 3243 N N . GLY B 1 167 ? 13.203 16.281 19.047 1 95.62 167 GLY B N 1
ATOM 3244 C CA . GLY B 1 167 ? 13.516 16.641 20.422 1 95.62 167 GLY B CA 1
ATOM 3245 C C . GLY B 1 167 ? 12.344 16.469 21.375 1 95.62 167 GLY B C 1
ATOM 3246 O O . GLY B 1 167 ? 12.438 16.781 22.562 1 95.62 167 GLY B O 1
ATOM 3247 N N . ALA B 1 168 ? 11.266 15.906 20.891 1 96.44 168 ALA B N 1
ATOM 3248 C CA . ALA B 1 168 ? 10.07 15.758 21.734 1 96.44 168 ALA B CA 1
ATOM 3249 C C . ALA B 1 168 ? 10.328 14.805 22.891 1 96.44 168 ALA B C 1
ATOM 3251 O O . ALA B 1 168 ? 10.961 13.758 22.719 1 96.44 168 ALA B O 1
ATOM 3252 N N . GLU B 1 169 ? 9.898 15.172 24.016 1 95.5 169 GLU B N 1
ATOM 3253 C CA . GLU B 1 169 ? 9.977 14.328 25.203 1 95.5 169 GLU B CA 1
ATOM 3254 C C . GLU B 1 169 ? 8.703 13.516 25.391 1 95.5 169 GLU B C 1
ATOM 3256 O O . GLU B 1 169 ? 8.719 12.453 26.016 1 95.5 169 GLU B O 1
ATOM 3261 N N . LEU B 1 170 ? 7.648 14.023 24.906 1 96.44 170 LEU B N 1
ATOM 3262 C CA . LEU B 1 170 ? 6.344 13.375 24.859 1 96.44 170 LEU B CA 1
ATOM 3263 C C . LEU B 1 170 ? 5.746 13.453 23.469 1 96.44 170 LEU B C 1
ATOM 3265 O O . LEU B 1 170 ? 5.617 14.539 22.891 1 96.44 170 LEU B O 1
ATOM 3269 N N . THR B 1 171 ? 5.484 12.258 22.938 1 97.62 171 THR B N 1
ATOM 3270 C CA . THR B 1 171 ? 4.961 12.234 21.578 1 97.62 171 THR B CA 1
ATOM 3271 C C . THR B 1 171 ? 3.471 11.906 21.578 1 97.62 171 THR B C 1
ATOM 3273 O O . THR B 1 171 ? 3.021 11.031 22.312 1 97.62 171 THR B O 1
ATOM 3276 N N . ILE B 1 172 ? 2.73 12.688 20.828 1 98.12 172 ILE B N 1
ATOM 3277 C CA . ILE B 1 172 ? 1.314 12.453 20.562 1 98.12 172 ILE B CA 1
ATOM 3278 C C . ILE B 1 172 ? 1.104 12.195 19.078 1 98.12 172 ILE B C 1
ATOM 3280 O O . ILE B 1 172 ? 1.519 12.992 18.234 1 98.12 172 ILE B O 1
ATOM 3284 N N . GLY B 1 173 ? 0.589 11.094 18.766 1 97.5 173 GLY B N 1
ATOM 3285 C CA . GLY B 1 173 ? 0.202 10.789 17.391 1 97.5 173 GLY B CA 1
ATOM 3286 C C . GLY B 1 173 ? -1.291 10.914 17.156 1 97.5 173 GLY B C 1
ATOM 3287 O O . GLY B 1 173 ? -2.096 10.547 18.016 1 97.5 173 GLY B O 1
ATOM 3288 N N . VAL B 1 174 ? -1.669 11.469 16.016 1 97.75 174 VAL B N 1
ATOM 3289 C CA . VAL B 1 174 ? -3.068 11.523 15.609 1 97.75 174 VAL B CA 1
ATOM 3290 C C . VAL B 1 174 ? -3.279 10.648 14.375 1 97.75 174 VAL B C 1
ATOM 3292 O O . VAL B 1 174 ? -2.756 10.945 13.297 1 97.75 174 VAL B O 1
ATOM 3295 N N . ASP B 1 175 ? -4.02 9.633 14.516 1 94.75 175 ASP B N 1
ATOM 3296 C CA . ASP B 1 175 ? -4.289 8.664 13.453 1 94.75 175 ASP B CA 1
ATOM 3297 C C . ASP B 1 175 ? -5.719 8.797 12.938 1 94.75 175 ASP B C 1
ATOM 3299 O O . ASP B 1 175 ? -6.672 8.422 13.625 1 94.75 175 ASP B O 1
ATOM 3303 N N . VAL B 1 176 ? -5.82 9.258 11.68 1 93.75 176 VAL B N 1
ATOM 3304 C CA . VAL B 1 176 ? -7.152 9.523 11.148 1 93.75 176 VAL B CA 1
ATOM 3305 C C . VAL B 1 176 ? -7.52 8.445 10.125 1 93.75 176 VAL B C 1
ATOM 3307 O O . VAL B 1 176 ? -8.391 8.656 9.273 1 93.75 176 VAL B O 1
ATOM 3310 N N . SER B 1 177 ? -6.855 7.281 10.016 1 80.44 177 SER B N 1
ATOM 3311 C CA . SER B 1 177 ? -7.105 6.227 9.039 1 80.44 177 SER B CA 1
ATOM 3312 C C . SER B 1 177 ? -7.488 4.918 9.727 1 80.44 177 SER B C 1
ATOM 3314 O O . SER B 1 177 ? -7.645 3.889 9.07 1 80.44 177 SER B O 1
ATOM 3316 N N . LEU B 1 178 ? -7.59 4.766 10.969 1 63.03 178 LEU B N 1
ATOM 3317 C CA . LEU B 1 178 ? -7.629 3.5 11.688 1 63.03 178 LEU B CA 1
ATOM 3318 C C . LEU B 1 178 ? -8.898 2.723 11.359 1 63.03 178 LEU B C 1
ATOM 3320 O O . LEU B 1 178 ? -8.898 1.49 11.391 1 63.03 178 LEU B O 1
ATOM 3324 N N . ALA B 1 179 ? -10.039 3.268 11.141 1 57.94 179 ALA B N 1
ATOM 3325 C CA . ALA B 1 179 ? -11.156 2.33 11.172 1 57.94 179 ALA B CA 1
ATOM 3326 C C . ALA B 1 179 ? -11.469 1.802 9.773 1 57.94 179 ALA B C 1
ATOM 3328 O O . ALA B 1 179 ? -11.242 2.492 8.773 1 57.94 179 ALA B O 1
ATOM 3329 N N . PRO B 1 180 ? -11.492 0.33 9.766 1 59.12 180 PRO B N 1
ATOM 3330 C CA . PRO B 1 180 ? -12 -0.167 8.484 1 59.12 180 PRO B CA 1
ATOM 3331 C C . PRO B 1 180 ? -13.086 0.728 7.898 1 59.12 180 PRO B C 1
ATOM 3333 O O . PRO B 1 180 ? -13.922 1.253 8.633 1 59.12 180 PRO B O 1
ATOM 3336 N N . SER B 1 181 ? -12.742 1.18 6.684 1 61.97 181 SER B N 1
ATOM 3337 C CA . SER B 1 181 ? -13.719 2.041 6.023 1 61.97 181 SER B CA 1
ATOM 3338 C C . SER B 1 181 ? -14.945 1.252 5.586 1 61.97 181 SER B C 1
ATOM 3340 O O . SER B 1 181 ? -14.82 0.166 5.016 1 61.97 181 SER B O 1
ATOM 3342 N N . ASN B 1 182 ? -15.984 1.496 6.191 1 65.62 182 ASN B N 1
ATOM 3343 C CA . ASN B 1 182 ? -17.234 0.952 5.672 1 65.62 182 ASN B CA 1
ATOM 3344 C C . ASN B 1 182 ? -17.797 1.812 4.543 1 65.62 182 ASN B C 1
ATOM 3346 O O . ASN B 1 182 ? -18.984 1.727 4.219 1 65.62 182 ASN B O 1
ATOM 3350 N N . SER B 1 183 ? -16.859 2.549 4.062 1 68.69 183 SER B N 1
ATOM 3351 C CA . SER B 1 183 ? -17.359 3.402 2.984 1 68.69 183 SER B CA 1
ATOM 3352 C C . SER B 1 183 ? -17.5 2.623 1.682 1 68.69 183 SER B C 1
ATOM 3354 O O . SER B 1 183 ? -16.656 1.78 1.365 1 68.69 183 SER B O 1
ATOM 3356 N N . PRO B 1 184 ? -18.578 2.869 1.046 1 73.56 184 PRO B N 1
ATOM 3357 C CA . PRO B 1 184 ? -18.781 2.162 -0.22 1 73.56 184 PRO B CA 1
ATOM 3358 C C . PRO B 1 184 ? -17.703 2.486 -1.26 1 73.56 184 PRO B C 1
ATOM 3360 O O . PRO B 1 184 ? -17.234 3.623 -1.332 1 73.56 184 PRO B O 1
ATOM 3363 N N . VAL B 1 185 ? -17.219 1.446 -1.872 1 77.94 185 VAL B N 1
ATOM 3364 C CA . VAL B 1 185 ? -16.297 1.587 -2.992 1 77.94 185 VAL B CA 1
ATOM 3365 C C . VAL B 1 185 ? -17.078 1.733 -4.293 1 77.94 185 VAL B C 1
ATOM 3367 O O . VAL B 1 185 ? -17.656 0.761 -4.797 1 77.94 185 VAL B O 1
ATOM 3370 N N . ARG B 1 186 ? -17.125 3.045 -4.75 1 75.5 186 ARG B N 1
ATOM 3371 C CA . ARG B 1 186 ? -18.016 3.295 -5.879 1 75.5 186 ARG B CA 1
ATOM 3372 C C . ARG B 1 186 ? -17.219 3.66 -7.133 1 75.5 186 ARG B C 1
ATOM 3374 O O . ARG B 1 186 ? -17.703 3.465 -8.25 1 75.5 186 ARG B O 1
ATOM 3381 N N . THR B 1 187 ? -16.047 4.234 -6.973 1 76.19 187 THR B N 1
ATOM 3382 C CA . THR B 1 187 ? -15.266 4.723 -8.109 1 76.19 187 THR B CA 1
ATOM 3383 C C . THR B 1 187 ? -13.883 4.078 -8.141 1 76.19 187 THR B C 1
ATOM 3385 O O . THR B 1 187 ? -13.469 3.439 -7.164 1 76.19 187 THR B O 1
ATOM 3388 N N . PHE B 1 188 ? -13.211 4.254 -9.148 1 78.5 188 PHE B N 1
ATOM 3389 C CA . PHE B 1 188 ? -11.836 3.775 -9.289 1 78.5 188 PHE B CA 1
ATOM 3390 C C . PHE B 1 188 ? -10.93 4.422 -8.25 1 78.5 188 PHE B C 1
ATOM 3392 O O . PHE B 1 188 ? -10.016 3.779 -7.73 1 78.5 188 PHE B O 1
ATOM 3399 N N . PHE B 1 189 ? -11.281 5.629 -7.98 1 80.94 189 PHE B N 1
ATOM 3400 C CA . PHE B 1 189 ? -10.5 6.352 -6.98 1 80.94 189 PHE B CA 1
ATOM 3401 C C . PHE B 1 189 ? -10.711 5.754 -5.594 1 80.94 189 PHE B C 1
ATOM 3403 O O . PHE B 1 189 ? -9.781 5.684 -4.793 1 80.94 189 PHE B O 1
ATOM 3410 N N . ASP B 1 190 ? -11.922 5.277 -5.383 1 83.62 190 ASP B N 1
ATOM 3411 C CA . ASP B 1 190 ? -12.203 4.629 -4.105 1 83.62 190 ASP B CA 1
ATOM 3412 C C . ASP B 1 190 ? -11.406 3.338 -3.953 1 83.62 190 ASP B C 1
ATOM 3414 O O . ASP B 1 190 ? -10.922 3.023 -2.861 1 83.62 190 ASP B O 1
ATOM 3418 N N . VAL B 1 191 ? -11.242 2.617 -5.086 1 87.56 191 VAL B N 1
ATOM 3419 C CA . VAL B 1 191 ? -10.5 1.359 -5.062 1 87.56 191 VAL B CA 1
ATOM 3420 C C . VAL B 1 191 ? -9.039 1.625 -4.711 1 87.56 191 VAL B C 1
ATOM 3422 O O . VAL B 1 191 ? -8.469 0.958 -3.844 1 87.56 191 VAL B O 1
ATOM 3425 N N . ILE B 1 192 ? -8.477 2.582 -5.309 1 88.44 192 ILE B N 1
ATOM 3426 C CA . ILE B 1 192 ? -7.066 2.91 -5.105 1 88.44 192 ILE B CA 1
ATOM 3427 C C . ILE B 1 192 ? -6.855 3.408 -3.678 1 88.44 192 ILE B C 1
ATOM 3429 O O . ILE B 1 192 ? -5.965 2.928 -2.973 1 88.44 192 ILE B O 1
ATOM 3433 N N . PHE B 1 193 ? -7.723 4.297 -3.291 1 87 193 PHE B N 1
ATOM 3434 C CA . PHE B 1 193 ? -7.562 4.875 -1.963 1 87 193 PHE B CA 1
ATOM 3435 C C . PHE B 1 193 ? -7.754 3.818 -0.883 1 87 193 PHE B C 1
ATOM 3437 O O . PHE B 1 193 ? -7.031 3.803 0.115 1 87 193 PHE B O 1
ATOM 3444 N N . GLN B 1 194 ? -8.758 3.018 -1.013 1 88 194 GLN B N 1
ATOM 3445 C CA . GLN B 1 194 ? -9 1.964 -0.033 1 88 194 GLN B CA 1
ATOM 3446 C C . GLN B 1 194 ? -7.836 0.973 0.007 1 88 194 GLN B C 1
ATOM 3448 O O . GLN B 1 194 ? -7.492 0.457 1.071 1 88 194 GLN B O 1
ATOM 3453 N N . THR B 1 195 ? -7.301 0.697 -1.16 1 91.56 195 THR B N 1
ATOM 3454 C CA . THR B 1 195 ? -6.125 -0.165 -1.204 1 91.56 195 THR B CA 1
ATOM 3455 C C . THR B 1 195 ? -4.977 0.447 -0.408 1 91.56 195 THR B C 1
ATOM 3457 O O . THR B 1 195 ? -4.363 -0.225 0.425 1 91.56 195 THR B O 1
ATOM 3460 N N . ILE B 1 196 ? -4.715 1.656 -0.646 1 91.06 196 ILE B N 1
ATOM 3461 C CA . ILE B 1 196 ? -3.654 2.363 0.061 1 91.06 196 ILE B CA 1
ATOM 3462 C C . ILE B 1 196 ? -3.947 2.371 1.56 1 91.06 196 ILE B C 1
ATOM 3464 O O . ILE B 1 196 ? -3.059 2.115 2.375 1 91.06 196 ILE B O 1
ATOM 3468 N N . ASP B 1 197 ? -5.184 2.627 1.87 1 89.06 197 ASP B N 1
ATOM 3469 C CA . ASP B 1 197 ? -5.59 2.65 3.271 1 89.06 197 ASP B CA 1
ATOM 3470 C C . ASP B 1 197 ? -5.32 1.307 3.945 1 89.06 197 ASP B C 1
ATOM 3472 O O . ASP B 1 197 ? -4.762 1.257 5.043 1 89.06 197 ASP B O 1
ATOM 3476 N N . VAL B 1 198 ? -5.699 0.245 3.312 1 89.5 198 VAL B N 1
ATOM 3477 C CA . VAL B 1 198 ? -5.473 -1.104 3.824 1 89.5 198 VAL B CA 1
ATOM 3478 C C . VAL B 1 198 ? -3.979 -1.34 4.016 1 89.5 198 VAL B C 1
ATOM 3480 O O . VAL B 1 198 ? -3.549 -1.827 5.066 1 89.5 198 VAL B O 1
ATOM 3483 N N . MET B 1 199 ? -3.23 -1.014 3.066 1 92.38 199 MET B N 1
ATOM 3484 C CA . MET B 1 199 ? -1.795 -1.276 3.107 1 92.38 199 MET B CA 1
ATOM 3485 C C . MET B 1 199 ? -1.113 -0.405 4.156 1 92.38 199 MET B C 1
ATOM 3487 O O . MET B 1 199 ? -0.199 -0.859 4.848 1 92.38 199 MET B O 1
ATOM 3491 N N . GLU B 1 200 ? -1.558 0.871 4.254 1 90.44 200 GLU B N 1
ATOM 3492 C CA . GLU B 1 200 ? -1.039 1.736 5.309 1 90.44 200 GLU B CA 1
ATOM 3493 C C . GLU B 1 200 ? -1.289 1.136 6.691 1 90.44 200 GLU B C 1
ATOM 3495 O O . GLU B 1 200 ? -0.415 1.176 7.559 1 90.44 200 GLU B O 1
ATOM 3500 N N . ARG B 1 201 ? -2.445 0.65 6.836 1 86.56 201 ARG B N 1
ATOM 3501 C CA . ARG B 1 201 ? -2.805 0.029 8.109 1 86.56 201 ARG B CA 1
ATOM 3502 C C . ARG B 1 201 ? -1.906 -1.167 8.406 1 86.56 201 ARG B C 1
ATOM 3504 O O . ARG B 1 201 ? -1.439 -1.334 9.531 1 86.56 201 ARG B O 1
ATOM 3511 N N . GLU B 1 202 ? -1.726 -1.94 7.41 1 86.81 202 GLU B N 1
ATOM 3512 C CA . GLU B 1 202 ? -0.87 -3.111 7.578 1 86.81 202 GLU B CA 1
ATOM 3513 C C . GLU B 1 202 ? 0.556 -2.703 7.941 1 86.81 202 GLU B C 1
ATOM 3515 O O . GLU B 1 202 ? 1.187 -3.326 8.797 1 86.81 202 GLU B O 1
ATOM 3520 N N . ILE B 1 203 ? 1.036 -1.701 7.309 1 87.56 203 ILE B N 1
ATOM 3521 C CA . ILE B 1 203 ? 2.387 -1.211 7.562 1 87.56 203 ILE B CA 1
ATOM 3522 C C . ILE B 1 203 ? 2.475 -0.667 8.992 1 87.56 203 ILE B C 1
ATOM 3524 O O . ILE B 1 203 ? 3.416 -0.979 9.719 1 87.56 203 ILE B O 1
ATOM 3528 N N . PHE B 1 204 ? 1.468 0.125 9.383 1 82.81 204 PHE B N 1
ATOM 3529 C CA . PHE B 1 204 ? 1.467 0.781 10.688 1 82.81 204 PHE B CA 1
ATOM 3530 C C . PHE B 1 204 ? 1.36 -0.243 11.812 1 82.81 204 PHE B C 1
ATOM 3532 O O . PHE B 1 204 ? 1.989 -0.09 12.859 1 82.81 204 PHE B O 1
ATOM 3539 N N . LEU B 1 205 ? 0.605 -1.306 11.586 1 78.44 205 LEU B N 1
ATOM 3540 C CA . LEU B 1 205 ? 0.39 -2.344 12.586 1 78.44 205 LEU B CA 1
ATOM 3541 C C . LEU B 1 205 ? 1.688 -3.084 12.891 1 78.44 205 LEU B C 1
ATOM 3543 O O . LEU B 1 205 ? 1.893 -3.555 14.008 1 78.44 205 LEU B O 1
ATOM 3547 N N . HIS B 1 206 ? 2.498 -3.066 12.031 1 77.75 206 HIS B N 1
ATOM 3548 C CA . HIS B 1 206 ? 3.699 -3.871 12.227 1 77.75 206 HIS B CA 1
ATOM 3549 C C . HIS B 1 206 ? 4.898 -2.996 12.578 1 77.75 206 HIS B C 1
ATOM 3551 O O . HIS B 1 206 ? 5.996 -3.508 12.82 1 77.75 206 HIS B O 1
ATOM 3557 N N . ARG B 1 207 ? 4.613 -1.699 12.648 1 76.81 207 ARG B N 1
ATOM 3558 C CA . ARG B 1 207 ? 5.691 -0.809 13.062 1 76.81 207 ARG B CA 1
ATOM 3559 C C . ARG B 1 207 ? 5.875 -0.833 14.57 1 76.81 207 ARG B C 1
ATOM 3561 O O . ARG B 1 207 ? 4.902 -0.959 15.32 1 76.81 207 ARG B O 1
ATOM 3568 N N . THR B 1 208 ? 7.062 -0.618 14.984 1 62.22 208 THR B N 1
ATOM 3569 C CA . THR B 1 208 ? 7.438 -0.723 16.391 1 62.22 208 THR B CA 1
ATOM 3570 C C . THR B 1 208 ? 7.27 0.62 17.094 1 62.22 208 THR B C 1
ATOM 3572 O O . THR B 1 208 ? 7.062 0.667 18.312 1 62.22 208 THR B O 1
ATOM 3575 N N . VAL B 1 209 ? 7.363 1.642 16.344 1 63.5 209 VAL B N 1
ATOM 3576 C CA . VAL B 1 209 ? 7.371 2.934 17.016 1 63.5 209 VAL B CA 1
ATOM 3577 C C . VAL B 1 209 ? 5.953 3.289 17.469 1 63.5 209 VAL B C 1
ATOM 3579 O O . VAL B 1 209 ? 5.02 3.279 16.656 1 63.5 209 VAL B O 1
ATOM 3582 N N . HIS B 1 210 ? 6.012 3.557 18.75 1 80.75 210 HIS B N 1
ATOM 3583 C CA . HIS B 1 210 ? 4.734 3.906 19.359 1 80.75 210 HIS B CA 1
ATOM 3584 C C . HIS B 1 210 ? 4.773 5.312 19.953 1 80.75 210 HIS B C 1
ATOM 3586 O O . HIS B 1 210 ? 5.801 5.738 20.484 1 80.75 210 HIS B O 1
ATOM 3592 N N . ALA B 1 211 ? 3.85 6.031 19.625 1 92 211 ALA B N 1
ATOM 3593 C CA . ALA B 1 211 ? 3.635 7.297 20.312 1 92 211 ALA B CA 1
ATOM 3594 C C . ALA B 1 211 ? 3.34 7.07 21.797 1 92 211 ALA B C 1
ATOM 3596 O O . ALA B 1 211 ? 2.838 6.012 22.188 1 92 211 ALA B O 1
ATOM 3597 N N . ASP B 1 212 ? 3.744 8.016 22.641 1 95.19 212 ASP B N 1
ATOM 3598 C CA . ASP B 1 212 ? 3.355 7.953 24.031 1 95.19 212 ASP B CA 1
ATOM 3599 C C . ASP B 1 212 ? 1.837 7.98 24.188 1 95.19 212 ASP B C 1
ATOM 3601 O O . ASP B 1 212 ? 1.284 7.316 25.078 1 95.19 212 ASP B O 1
ATOM 3605 N N . ILE B 1 213 ? 1.216 8.766 23.359 1 96.5 213 ILE B N 1
ATOM 3606 C CA . ILE B 1 213 ? -0.24 8.859 23.328 1 96.5 213 ILE B CA 1
ATOM 3607 C C . ILE B 1 213 ? -0.719 8.867 21.875 1 96.5 213 ILE B C 1
ATOM 3609 O O . ILE B 1 213 ? -0.134 9.547 21.031 1 96.5 213 ILE B O 1
ATOM 3613 N N . MET B 1 214 ? -1.768 8.086 21.641 1 96.25 214 MET B N 1
ATOM 3614 C CA . MET B 1 214 ? -2.406 8.102 20.328 1 96.25 214 MET B CA 1
ATOM 3615 C C . MET B 1 214 ? -3.814 8.68 20.422 1 96.25 214 MET B C 1
ATOM 3617 O O . MET B 1 214 ? -4.598 8.289 21.281 1 96.25 214 MET B O 1
ATOM 3621 N N . ILE B 1 215 ? -4.09 9.656 19.594 1 97.25 215 ILE B N 1
ATOM 3622 C CA . ILE B 1 215 ? -5.445 10.156 19.406 1 97.25 215 ILE B CA 1
ATOM 3623 C C . ILE B 1 215 ? -6.027 9.602 18.109 1 97.25 215 ILE B C 1
ATOM 3625 O O . ILE B 1 215 ? -5.453 9.789 17.047 1 97.25 215 ILE B O 1
ATOM 3629 N N . ARG B 1 216 ? -7.184 8.953 18.219 1 95.56 216 ARG B N 1
ATOM 3630 C CA . ARG B 1 216 ? -7.777 8.289 17.062 1 95.56 216 ARG B CA 1
ATOM 3631 C C . ARG B 1 216 ? -9.227 8.711 16.875 1 95.56 216 ARG B C 1
ATOM 3633 O O . ARG B 1 216 ? -10.148 8.047 17.344 1 95.56 216 ARG B O 1
ATOM 3640 N N . PRO B 1 217 ? -9.43 9.758 16.078 1 96.88 217 PRO B N 1
ATOM 3641 C CA . PRO B 1 217 ? -10.805 10.172 15.789 1 96.88 217 PRO B CA 1
ATOM 3642 C C . PRO B 1 217 ? -11.609 9.086 15.078 1 96.88 217 PRO B C 1
ATOM 3644 O O . PRO B 1 217 ? -11.07 8.375 14.227 1 96.88 217 PRO B O 1
ATOM 3647 N N . ASP B 1 218 ? -12.898 8.992 15.398 1 93.56 218 ASP B N 1
ATOM 3648 C CA . ASP B 1 218 ? -13.797 8.023 14.766 1 93.56 218 ASP B CA 1
ATOM 3649 C C . ASP B 1 218 ? -14.281 8.539 13.414 1 93.56 218 ASP B C 1
ATOM 3651 O O . ASP B 1 218 ? -15.438 8.938 13.273 1 93.56 218 ASP B O 1
ATOM 3655 N N . VAL B 1 219 ? -13.438 8.43 12.438 1 92.62 219 VAL B N 1
ATOM 3656 C CA . VAL B 1 219 ? -13.75 9.023 11.148 1 92.62 219 VAL B CA 1
ATOM 3657 C C . VAL B 1 219 ? -13.773 7.945 10.07 1 92.62 219 VAL B C 1
ATOM 3659 O O . VAL B 1 219 ? -13.812 8.25 8.875 1 92.62 219 VAL B O 1
ATOM 3662 N N . GLY B 1 220 ? -13.766 6.676 10.414 1 85.75 220 GLY B N 1
ATOM 3663 C CA . GLY B 1 220 ? -13.727 5.559 9.484 1 85.75 220 GLY B CA 1
ATOM 3664 C C . GLY B 1 220 ? -14.938 5.496 8.578 1 85.75 220 GLY B C 1
ATOM 3665 O O . GLY B 1 220 ? -14.859 4.965 7.465 1 85.75 220 GLY B O 1
ATOM 3666 N N . ARG B 1 221 ? -16.016 6.059 9.016 1 84.75 221 ARG B N 1
ATOM 3667 C CA . ARG B 1 221 ? -17.25 5.98 8.258 1 84.75 221 ARG B CA 1
ATOM 3668 C C . ARG B 1 221 ? -17.266 6.996 7.121 1 84.75 221 ARG B C 1
ATOM 3670 O O . ARG B 1 221 ? -18.109 6.926 6.227 1 84.75 221 ARG B O 1
ATOM 3677 N N . PHE B 1 222 ? -16.391 7.906 7.133 1 86.56 222 PHE B N 1
ATOM 3678 C CA . PHE B 1 222 ? -16.359 8.93 6.094 1 86.56 222 PHE B CA 1
ATOM 3679 C C . PHE B 1 222 ? -15.406 8.531 4.969 1 86.56 222 PHE B C 1
ATOM 3681 O O . PHE B 1 222 ? -14.367 7.918 5.219 1 86.56 222 PHE B O 1
ATOM 3688 N N . SER B 1 223 ? -15.797 8.891 3.777 1 81.44 223 SER B N 1
ATOM 3689 C CA . SER B 1 223 ? -14.922 8.664 2.633 1 81.44 223 SER B CA 1
ATOM 3690 C C . SER B 1 223 ? -13.688 9.555 2.699 1 81.44 223 SER B C 1
ATOM 3692 O O . SER B 1 223 ? -13.789 10.742 3.025 1 81.44 223 SER B O 1
ATOM 3694 N N . SER B 1 224 ? -12.57 8.953 2.432 1 83.81 224 SER B N 1
ATOM 3695 C CA . SER B 1 224 ? -11.312 9.703 2.436 1 83.81 224 SER B CA 1
ATOM 3696 C C . SER B 1 224 ? -11.188 10.578 1.195 1 83.81 224 SER B C 1
ATOM 3698 O O . SER B 1 224 ? -10.352 11.484 1.15 1 83.81 224 SER B O 1
ATOM 3700 N N . THR B 1 225 ? -12.102 10.383 0.214 1 80.56 225 THR B N 1
ATOM 3701 C CA . THR B 1 225 ? -11.93 11.094 -1.047 1 80.56 225 THR B CA 1
ATOM 3702 C C . THR B 1 225 ? -13.094 12.055 -1.287 1 80.56 225 THR B C 1
ATOM 3704 O O . THR B 1 225 ? -13.07 12.844 -2.232 1 80.56 225 THR B O 1
ATOM 3707 N N . SER B 1 226 ? -14.312 12.016 -0.601 1 76.62 226 SER B N 1
ATOM 3708 C CA . SER B 1 226 ? -15.516 12.789 -0.884 1 76.62 226 SER B CA 1
ATOM 3709 C C . SER B 1 226 ? -15.445 14.18 -0.271 1 76.62 226 SER B C 1
ATOM 3711 O O . SER B 1 226 ? -16.109 15.109 -0.731 1 76.62 226 SER B O 1
ATOM 3713 N N . PHE B 1 227 ? -14.43 14.586 0.355 1 82.62 227 PHE B N 1
ATOM 3714 C CA . PHE B 1 227 ? -14.25 15.875 1.013 1 82.62 227 PHE B CA 1
ATOM 3715 C C . PHE B 1 227 ? -15.602 16.484 1.372 1 82.62 227 PHE B C 1
ATOM 3717 O O . PHE B 1 227 ? -15.836 17.672 1.114 1 82.62 227 PHE B O 1
ATOM 3724 N N . THR B 1 228 ? -16.516 15.664 1.824 1 84.69 228 THR B N 1
ATOM 3725 C CA . THR B 1 228 ? -17.812 16.062 2.383 1 84.69 228 THR B CA 1
ATOM 3726 C C . THR B 1 228 ? -17.844 15.82 3.891 1 84.69 228 THR B C 1
ATOM 3728 O O . THR B 1 228 ? -16.891 15.281 4.457 1 84.69 228 THR B O 1
ATOM 3731 N N . ASN B 1 229 ? -18.797 16.328 4.559 1 91 229 ASN B N 1
ATOM 3732 C CA . ASN B 1 229 ? -18.984 16.125 5.992 1 91 229 ASN B CA 1
ATOM 3733 C C . ASN B 1 229 ? -17.828 16.688 6.801 1 91 229 ASN B C 1
ATOM 3735 O O . ASN B 1 229 ? -17.391 16.094 7.789 1 91 229 ASN B O 1
ATOM 3739 N N . ILE B 1 230 ? -17.312 17.766 6.363 1 94.5 230 ILE B N 1
ATOM 3740 C CA . ILE B 1 230 ? -16.125 18.359 6.953 1 94.5 230 ILE B CA 1
ATOM 3741 C C . ILE B 1 230 ? -16.391 18.688 8.422 1 94.5 230 ILE B C 1
ATOM 3743 O O . ILE B 1 230 ? -15.578 18.359 9.289 1 94.5 230 ILE B O 1
ATOM 3747 N N . ASP B 1 231 ? -17.562 19.266 8.703 1 95.5 231 ASP B N 1
ATOM 3748 C CA . ASP B 1 231 ? -17.922 19.656 10.07 1 95.5 231 ASP B CA 1
ATOM 3749 C C . ASP B 1 231 ? -17.969 18.438 10.992 1 95.5 231 ASP B C 1
ATOM 3751 O O . ASP B 1 231 ? -17.469 18.484 12.125 1 95.5 231 ASP B O 1
ATOM 3755 N N . GLU B 1 232 ? -18.547 17.391 10.516 1 96.38 232 GLU B N 1
ATOM 3756 C CA . GLU B 1 232 ? -18.656 16.172 11.305 1 96.38 232 GLU B CA 1
ATOM 3757 C C . GLU B 1 232 ? -17.281 15.562 11.562 1 96.38 232 GLU B C 1
ATOM 3759 O O . GLU B 1 232 ? -17 15.07 12.664 1 96.38 232 GLU B O 1
ATOM 3764 N N . ILE B 1 233 ? -16.438 15.586 10.625 1 96.25 233 ILE B N 1
ATOM 3765 C CA . ILE B 1 233 ? -15.086 15.031 10.734 1 96.25 233 ILE B CA 1
ATOM 3766 C C . ILE B 1 233 ? -14.281 15.82 11.766 1 96.25 233 ILE B C 1
ATOM 3768 O O . ILE B 1 233 ? -13.609 15.234 12.617 1 96.25 233 ILE B O 1
ATOM 3772 N N . ILE B 1 234 ? -14.398 17.156 11.719 1 98.12 234 ILE B N 1
ATOM 3773 C CA . ILE B 1 234 ? -13.703 18 12.68 1 98.12 234 ILE B CA 1
ATOM 3774 C C . ILE B 1 234 ? -14.211 17.719 14.086 1 98.12 234 ILE B C 1
ATOM 3776 O O . ILE B 1 234 ? -13.43 17.625 15.031 1 98.12 234 ILE B O 1
ATOM 3780 N N . GLU B 1 235 ? -15.523 17.5 14.172 1 98.19 235 GLU B N 1
ATOM 3781 C CA . GLU B 1 235 ? -16.109 17.219 15.469 1 98.19 235 GLU B CA 1
ATOM 3782 C C . GLU B 1 235 ? -15.594 15.898 16.031 1 98.19 235 GLU B C 1
ATOM 3784 O O . GLU B 1 235 ? -15.375 15.773 17.234 1 98.19 235 GLU B O 1
ATOM 3789 N N . GLU B 1 236 ? -15.422 14.961 15.234 1 97.62 236 GLU B N 1
ATOM 3790 C CA . GLU B 1 236 ? -14.852 13.695 15.688 1 97.62 236 GLU B CA 1
ATOM 3791 C C . GLU B 1 236 ? -13.43 13.891 16.219 1 97.62 236 GLU B C 1
ATOM 3793 O O . GLU B 1 236 ? -13.008 13.203 17.141 1 97.62 236 GLU B O 1
ATOM 3798 N N . GLY B 1 237 ? -12.68 14.797 15.602 1 98.5 237 GLY B N 1
ATOM 3799 C CA . GLY B 1 237 ? -11.367 15.156 16.125 1 98.5 237 GLY B CA 1
ATOM 3800 C C . GLY B 1 237 ? -11.422 15.758 17.516 1 98.5 237 GLY B C 1
ATOM 3801 O O . GLY B 1 237 ? -10.633 15.391 18.391 1 98.5 237 GLY B O 1
ATOM 3802 N N . ARG B 1 238 ? -12.43 16.641 17.703 1 98.69 238 ARG B N 1
ATOM 3803 C CA . ARG B 1 238 ? -12.617 17.25 19.016 1 98.69 238 ARG B CA 1
ATOM 3804 C C . ARG B 1 238 ? -12.914 16.188 20.078 1 98.69 238 ARG B C 1
ATOM 3806 O O . ARG B 1 238 ? -12.305 16.188 21.141 1 98.69 238 ARG B O 1
ATOM 3813 N N . LYS B 1 239 ? -13.812 15.312 19.703 1 98.56 239 LYS B N 1
ATOM 3814 C CA . LYS B 1 239 ? -14.234 14.266 20.625 1 98.56 239 LYS B CA 1
ATOM 3815 C C . LYS B 1 239 ? -13.055 13.375 21.016 1 98.56 239 LYS B C 1
ATOM 3817 O O . LYS B 1 239 ? -12.844 13.094 22.203 1 98.56 239 LYS B O 1
ATOM 3822 N N . ALA B 1 240 ? -12.328 12.953 20.078 1 98.12 240 ALA B N 1
ATOM 3823 C CA . ALA B 1 240 ? -11.203 12.055 20.312 1 98.12 240 ALA B CA 1
ATOM 3824 C C . ALA B 1 240 ? -10.141 12.727 21.188 1 98.12 240 ALA B C 1
ATOM 3826 O O . ALA B 1 240 ? -9.57 12.094 22.078 1 98.12 240 ALA B O 1
ATOM 3827 N N . ALA B 1 241 ? -9.859 13.977 20.891 1 98.62 241 ALA B N 1
ATOM 3828 C CA . ALA B 1 241 ? -8.852 14.703 21.656 1 98.62 241 ALA B CA 1
ATOM 3829 C C . ALA B 1 241 ? -9.305 14.898 23.109 1 98.62 241 ALA B C 1
ATOM 3831 O O . ALA B 1 241 ? -8.516 14.734 24.031 1 98.62 241 ALA B O 1
ATOM 3832 N N . ARG B 1 242 ? -10.547 15.258 23.281 1 98.5 242 ARG B N 1
ATOM 3833 C CA . ARG B 1 242 ? -11.094 15.469 24.625 1 98.5 242 ARG B CA 1
ATOM 3834 C C . ARG B 1 242 ? -10.938 14.219 25.484 1 98.5 242 ARG B C 1
ATOM 3836 O O . ARG B 1 242 ? -10.633 14.312 26.672 1 98.5 242 ARG B O 1
ATOM 3843 N N . LEU B 1 243 ? -11.109 13.086 24.859 1 98.19 243 LEU B N 1
ATOM 3844 C CA . LEU B 1 243 ? -11.016 11.812 25.562 1 98.19 243 LEU B CA 1
ATOM 3845 C C . LEU B 1 243 ? -9.586 11.555 26.016 1 98.19 243 LEU B C 1
ATOM 3847 O O . LEU B 1 243 ? -9.359 10.875 27.016 1 98.19 243 LEU B O 1
ATOM 3851 N N . MET B 1 244 ? -8.641 12.102 25.344 1 98.06 244 MET B N 1
ATOM 3852 C CA . MET B 1 244 ? -7.246 11.75 25.609 1 98.06 244 MET B CA 1
ATOM 3853 C C . MET B 1 244 ? -6.574 12.82 26.469 1 98.06 244 MET B C 1
ATOM 3855 O O . MET B 1 244 ? -5.492 12.594 27.016 1 98.06 244 MET B O 1
ATOM 3859 N N . VAL B 1 245 ? -7.195 13.984 26.703 1 98 245 VAL B N 1
ATOM 3860 C CA . VAL B 1 245 ? -6.617 15.117 27.422 1 98 245 VAL B CA 1
ATOM 3861 C C . VAL B 1 245 ? -6.199 14.672 28.828 1 98 245 VAL B C 1
ATOM 3863 O O . VAL B 1 245 ? -5.078 14.953 29.266 1 98 245 VAL B O 1
ATOM 3866 N N . PRO B 1 246 ? -7.062 13.898 29.547 1 97.56 246 PRO B N 1
ATOM 3867 C CA . PRO B 1 246 ? -6.641 13.484 30.875 1 97.56 246 PRO B CA 1
ATOM 3868 C C . PRO B 1 246 ? -5.383 12.617 30.859 1 97.56 246 PRO B C 1
ATOM 3870 O O . PRO B 1 246 ? -4.523 12.75 31.734 1 97.56 246 PRO B O 1
ATOM 3873 N N . HIS B 1 247 ? -5.254 11.789 29.859 1 97.19 247 HIS B N 1
ATOM 3874 C CA . HIS B 1 247 ? -4.082 10.93 29.734 1 97.19 247 HIS B CA 1
ATOM 3875 C C . HIS B 1 247 ? -2.836 11.734 29.406 1 97.19 247 HIS B C 1
ATOM 3877 O O . HIS B 1 247 ? -1.744 11.438 29.891 1 97.19 247 HIS B O 1
ATOM 3883 N N . ILE B 1 248 ? -3.023 12.703 28.578 1 97.12 248 ILE B N 1
ATOM 3884 C CA . ILE B 1 248 ? -1.916 13.578 28.203 1 97.12 248 ILE B CA 1
ATOM 3885 C C . ILE B 1 248 ? -1.427 14.352 29.422 1 97.12 248 ILE B C 1
ATOM 3887 O O . ILE B 1 248 ? -0.223 14.43 29.672 1 97.12 248 ILE B O 1
ATOM 3891 N N . GLN B 1 249 ? -2.338 14.906 30.172 1 96 249 GLN B N 1
ATOM 3892 C CA . GLN B 1 249 ? -1.996 15.68 31.359 1 96 249 GLN B CA 1
ATOM 3893 C C . GLN B 1 249 ? -1.281 14.812 32.375 1 96 249 GLN B C 1
ATOM 3895 O O . GLN B 1 249 ? -0.342 15.273 33.031 1 96 249 GLN B O 1
ATOM 3900 N N . GLU B 1 250 ? -1.731 13.602 32.469 1 95.69 250 GLU B N 1
ATOM 3901 C CA . GLU B 1 250 ? -1.077 12.672 33.375 1 95.69 250 GLU B CA 1
ATOM 3902 C C . GLU B 1 250 ? 0.375 12.438 32.969 1 95.69 250 GLU B C 1
ATOM 3904 O O . GLU B 1 250 ? 1.267 12.422 33.844 1 95.69 250 GLU B O 1
ATOM 3909 N N . LYS B 1 251 ? 0.565 12.25 31.703 1 94.88 251 LYS B N 1
ATOM 3910 C CA . LYS B 1 251 ? 1.919 12.016 31.203 1 94.88 251 LYS B CA 1
ATOM 3911 C C . LYS B 1 251 ? 2.793 13.25 31.391 1 94.88 251 LYS B C 1
ATOM 3913 O O . LYS B 1 251 ? 4 13.141 31.625 1 94.88 251 LYS B O 1
ATOM 3918 N N . ILE B 1 252 ? 2.188 14.391 31.25 1 93.5 252 ILE B N 1
ATOM 3919 C CA . ILE B 1 252 ? 2.91 15.641 31.438 1 93.5 252 ILE B CA 1
ATOM 3920 C C . ILE B 1 252 ? 3.338 15.766 32.906 1 93.5 252 ILE B C 1
ATOM 3922 O O . ILE B 1 252 ? 4.477 16.141 33.188 1 93.5 252 ILE B O 1
ATOM 3926 N N . GLU B 1 253 ? 2.451 15.43 33.75 1 91.19 253 GLU B N 1
ATOM 3927 C CA . GLU B 1 253 ? 2.74 15.516 35.188 1 91.19 253 GLU B CA 1
ATOM 3928 C C . GLU B 1 253 ? 3.801 14.5 35.594 1 91.19 253 GLU B C 1
ATOM 3930 O O . GLU B 1 253 ? 4.66 14.797 36.438 1 91.19 253 GLU B O 1
ATOM 3935 N N . ASP B 1 254 ? 3.736 13.344 35 1 87 254 ASP B N 1
ATOM 3936 C CA . ASP B 1 254 ? 4.73 12.312 35.281 1 87 254 ASP B CA 1
ATOM 3937 C C . ASP B 1 254 ? 6.117 12.742 34.812 1 87 254 ASP B C 1
ATOM 3939 O O . ASP B 1 254 ? 7.125 12.406 35.438 1 87 254 ASP B O 1
ATOM 3943 N N . GLY B 1 255 ? 6.176 13.359 33.719 1 76.38 255 GLY B N 1
ATOM 3944 C CA . GLY B 1 255 ? 7.434 13.852 33.188 1 76.38 255 GLY B CA 1
ATOM 3945 C C . GLY B 1 255 ? 8.031 14.977 34 1 76.38 255 GLY B C 1
ATOM 3946 O O . GLY B 1 255 ? 9.258 15.125 34.062 1 76.38 255 GLY B O 1
ATOM 3947 N N . ARG B 1 256 ? 7.191 15.773 34.625 1 71.19 256 ARG B N 1
ATOM 3948 C CA . ARG B 1 256 ? 7.637 16.859 35.5 1 71.19 256 ARG B CA 1
ATOM 3949 C C . ARG B 1 256 ? 8.25 16.312 36.781 1 71.19 256 ARG B C 1
ATOM 3951 O O . ARG B 1 256 ? 9.211 16.875 37.312 1 71.19 256 ARG B O 1
ATOM 3958 N N . LYS B 1 257 ? 7.785 15.242 37.25 1 67.5 257 LYS B N 1
ATOM 3959 C CA . LYS B 1 257 ? 8.297 14.625 38.469 1 67.5 257 LYS B CA 1
ATOM 3960 C C . LYS B 1 257 ? 9.648 13.961 38.219 1 67.5 257 LYS B C 1
ATOM 3962 O O . LYS B 1 257 ? 10.5 13.906 39.094 1 67.5 257 LYS B O 1
ATOM 3967 N N . ARG B 1 258 ? 9.773 13.586 37 1 58.91 258 ARG B N 1
ATOM 3968 C CA . ARG B 1 258 ? 11.031 12.91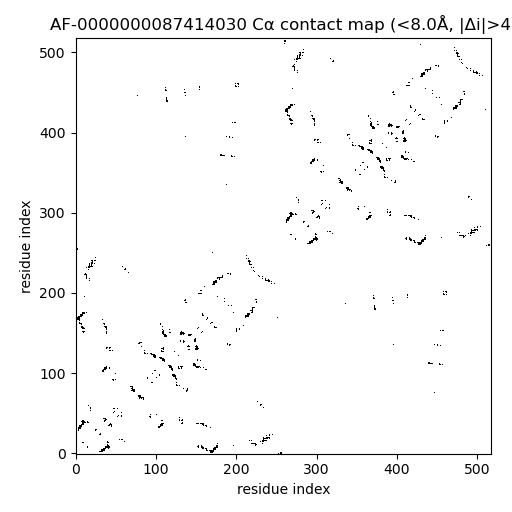4 36.688 1 58.91 258 ARG B CA 1
ATOM 3969 C C . ARG B 1 258 ? 12.117 13.922 36.312 1 58.91 258 ARG B C 1
ATOM 3971 O O . ARG B 1 258 ? 13.305 13.586 36.312 1 58.91 258 ARG B O 1
ATOM 3978 N N . ALA B 1 259 ? 11.766 15.102 35.969 1 53.31 259 ALA B N 1
ATOM 3979 C CA . ALA B 1 259 ? 12.742 16.125 35.656 1 53.31 259 ALA B CA 1
ATOM 3980 C C . ALA B 1 259 ? 13.211 16.859 36.906 1 53.31 259 ALA B C 1
ATOM 3982 O O . ALA B 1 259 ? 12.445 17.031 37.844 1 53.31 259 ALA B O 1
#

Foldseek 3Di:
DFAEEEWQFDQALLSLQVLLLQQQCVVLVNDHLAYEYFASGLLVRLLVLLPDHSVNSLVCLVPPDCPQQFPAAPPPLRATARVSVLVVSCVSSVFDWLCPGPGFYWYWKAFPVVRDIDIGRTDTSSLSNSLQNAAPPHYQFRDDPPTGIHHRLQQPGTPQVVSVVVPGPAYETEHSLPDQAPEDDDDPVQVSSSVSSVVSNVNVVPDDDDGPYYQYFPCSPDRSHPSPPSVVSNVSSNVSSVVCVVVVVVVVVVVVVVD/DFAEEEWQFDQALLSLQVLLLQQQCVVLVNDHLAYEYFASGLLVRLLVLLPDHSVNSLVCLVPPDCVQQFDQDDPPPRATARVSVLVVSCVSSVFDWLCPGPGFYWYWKAFPVVRDIDIGRTDTSSLSNSLQNAAPPHYQFRDDPPTGIHHRLQQPGTPQVVSVVVPGPAYETEHSLPDQAPEDDDDPVQVSSSVSSVVSNVNVVPDDDDGPYYQYFPCSPDRSHPSPPSVVSNVSSNVSSVVCVVVVVVVVVVVVVVD

pLDDT: mean 90.73, std 11.27, range [43.88, 98.88]

Sequence (518 aa):
MPRIGLALGAGGARGFAHIGVLEILEKHGIVPAYLSGSSMGSLVAALYSCGFTPQMLEKLAVNLKRKHWLDLCVPGMGFVTGEKLRHIVKLLTRNKTIEELERPLSIVATDLVSGERVVFTEGPIHEAVRASVSIPGIFVPYKLGSKLLVDGGVVDRVPIELARSMGAELTIGVDVSLAPSNSPVRTFFDVIFQTIDVMEREIFLHRTVHADIMIRPDVGRFSSTSFTNIDEIIEEGRKAARLMVPHIQEKIEDGRKRAMPRIGLALGAGGARGFAHIGVLEILEKHGIVPAYLSGSSMGSLVAALYSCGFTPQMLEKLAVNLKRKHWLDLCVPGMGFVTGEKLRHIVKLLTRNKTIEELERPLSIVATDLVSGERVVFTEGPIHEAVRASVSIPGIFVPYKLGSKLLVDGGVVDRVPIELARSMGAELTIGVDVSLAPSNSPVRTFFDVIFQTIDVMEREIFLHRTVHADIMIRPDVGRFSSTSFTNIDEIIEEGRKAARLMVPHIQEKIEDGRKRA

Radius of gyration: 24.28 Å; Cα contacts (8 Å, |Δi|>4): 1272; chains: 2; bounding box: 43×71×65 Å

Nearest PDB structures (foldseek):
  5fya-assembly1_A  TM=8.638E-01  e=3.535E-24  Pseudomonas aeruginosa PAO1
  5fya-assembly1_B  TM=8.585E-01  e=3.032E-23  Pseudomonas aeruginosa PAO1
  5fqu-assembly1_B  TM=8.520E-01  e=7.680E-23  Pseudomonas aeruginosa PAO1
  5fqu-assembly1_A  TM=8.477E-01  e=1.222E-22  Pseudomonas aeruginosa PAO1
  4pka-assembly1_X  TM=7.547E-01  e=2.498E-10  Solanum cardiophyllum